Protein AF-0000000085158753 (afdb_homodimer)

Nearest PDB structures (foldseek):
  4x9n-assembly1_A  TM=9.686E-01  e=1.354E-53  Mycoplasmoides pneumoniae M129
  5hxw-assembly3_C  TM=8.483E-01  e=1.297E-22  Proteus vulgaris
  5fjn-assembly2_B  TM=8.281E-01  e=1.392E-20  Proteus myxofaciens
  5i39-assembly1_A  TM=8.041E-01  e=1.708E-21  Proteus vulgaris
  7exs-assembly1_A  TM=8.231E-01  e=2.930E-21  Thermomicrobium roseum DSM 5159

Solvent-accessible surface area (backbone atoms only — not comparable to full-atom values): 37489 Å² total; per-residue (Å²): 121,49,75,33,49,31,34,31,37,21,37,28,45,56,27,26,36,33,46,32,57,53,30,42,32,40,92,60,47,39,36,36,28,16,51,43,76,56,67,20,70,53,54,41,46,22,62,88,28,57,31,44,48,25,34,79,46,56,72,90,36,67,51,10,54,27,12,31,49,3,36,49,39,42,58,72,54,43,55,73,34,41,47,58,74,65,44,84,32,37,31,33,32,42,10,64,46,70,71,38,42,52,49,37,53,50,34,53,54,38,12,48,73,33,63,36,59,64,91,37,51,45,78,36,46,42,69,56,44,41,70,74,35,70,53,44,36,83,64,43,51,32,26,34,36,32,66,63,20,32,41,42,46,46,39,57,47,32,50,51,38,40,50,31,10,44,73,44,66,35,43,77,40,57,51,30,36,75,69,44,38,43,79,55,96,80,26,36,41,36,35,26,73,76,70,53,45,38,34,20,54,26,40,38,38,25,35,51,72,43,24,37,57,53,29,38,52,53,75,49,60,84,60,52,62,43,30,36,28,24,32,37,38,32,30,38,55,89,52,34,80,64,40,83,33,35,38,26,34,56,62,49,100,75,35,67,42,40,26,44,26,57,45,95,73,39,24,25,40,31,20,41,51,71,40,74,74,40,55,81,91,50,34,39,40,42,50,73,66,52,59,55,52,31,47,56,51,39,34,64,47,23,60,80,60,66,67,75,43,20,26,33,37,32,21,10,39,28,27,32,23,66,87,74,68,35,57,42,75,47,51,36,93,91,37,65,43,39,30,37,48,24,24,49,26,93,56,31,78,15,13,21,59,36,48,27,52,54,49,53,56,50,46,63,71,41,91,59,79,78,45,73,41,92,75,67,70,60,70,43,70,66,90,123,121,50,77,34,48,31,34,32,37,22,39,30,44,58,27,26,36,32,46,31,57,53,31,42,33,39,90,61,46,40,36,37,30,15,52,44,75,56,67,19,70,52,55,39,46,21,63,91,30,57,30,44,47,27,36,79,46,56,72,90,36,68,51,9,52,30,13,32,49,3,36,49,39,43,58,71,54,43,54,72,37,40,46,59,74,66,44,84,30,38,32,32,34,42,12,66,47,70,71,38,41,52,49,35,53,50,35,53,53,39,12,49,72,33,62,38,60,63,92,38,51,46,78,36,47,41,68,55,44,41,71,75,35,68,52,44,36,82,64,43,51,31,26,33,37,32,66,63,20,31,41,42,46,46,40,57,47,32,50,52,39,40,51,33,11,43,72,43,67,34,43,77,41,58,52,31,36,75,68,44,38,43,78,53,96,80,25,35,40,36,34,26,73,78,71,51,46,36,33,22,52,26,40,36,37,24,36,51,72,43,25,37,58,53,30,38,52,52,73,51,60,86,59,52,61,44,28,35,28,23,32,36,38,32,29,37,56,91,52,32,79,64,40,82,34,35,37,27,35,56,63,47,100,74,36,67,42,39,27,45,27,57,43,95,74,38,24,26,40,31,21,41,50,71,39,72,72,38,54,82,92,50,32,40,41,42,52,74,66,51,57,54,50,31,47,58,52,39,34,64,48,23,60,80,59,66,66,74,44,19,28,32,38,34,20,11,39,28,26,32,24,66,86,72,67,35,55,42,75,45,50,36,94,91,37,65,44,39,30,37,48,25,24,46,28,92,57,33,79,14,13,22,59,36,50,26,52,53,50,53,55,50,46,62,71,40,90,59,79,77,46,74,42,93,74,66,66,60,69,43,70,67,89,124

Sequence (768 aa):
MKKHDIIIIGGGIIGITIAYELSKYKKVDVLLLEKNPLLADETSKGNSGVIHCGFDADSNKIESKLNVLGNRLWQEKIFKDVHFPRAKVDSLVLAFNDLENEAVEKLYQRGLRNGVLKEHLKILTKEQILKKEPLVNNKVQSALLCTNSWSIDPQKASYALAKVALQNKVKIELNSEVETIEYQEDFFYLKVKNGQSYKSKIVINAAGHYGDEIAKKAGYGEFKLKARRGQYRILARSEGHVSKSILFMVPTIHGKGVIVSPMLDGRVLVGPTAEENIAKDQTRLVTSQGFDLIEKNGKKIIPSLKIQNTEMTFAGSRPIDIQTNDFVIKSAKDNPNFINVVGTKSPGLSAAPAIALEVVKLIKKTNLKITKKSYFKGRFKELIMKKHDIIIIGGGIIGITIAYELSKYKKVDVLLLEKNPLLADETSKGNSGVIHCGFDADSNKIESKLNVLGNRLWQEKIFKDVHFPRAKVDSLVLAFNDLENEAVEKLYQRGLRNGVLKEHLKILTKEQILKKEPLVNNKVQSALLCTNSWSIDPQKASYALAKVALQNKVKIELNSEVETIEYQEDFFYLKVKNGQSYKSKIVINAAGHYGDEIAKKAGYGEFKLKARRGQYRILARSEGHVSKSILFMVPTIHGKGVIVSPMLDGRVLVGPTAEENIAKDQTRLVTSQGFDLIEKNGKKIIPSLKIQNTEMTFAGSRPIDIQTNDFVIKSAKDNPNFINVVGTKSPGLSAAPAIALEVVKLIKKTNLKITKKSYFKGRFKELI

InterPro domains:
  IPR006076 FAD dependent oxidoreductase [PF01266] (5-361)
  IPR036188 FAD/NAD(P)-binding domain superfamily [G3DSA:3.50.50.60] (5-355)
  IPR036188 FAD/NAD(P)-binding domain superfamily [SSF51905] (2-279)
  IPR052745 Glycerol 3-phosphate Oxidase/Oxidoreductase [PTHR42720] (1-380)

Structure (mmCIF, N/CA/C/O backbone):
data_AF-0000000085158753-model_v1
#
loop_
_entity.id
_entity.type
_entity.pdbx_description
1 polymer 'GLYCEROL-3-PHOSPHATE DEHYDROGENASE (G-3-P DEHYDROGENASE)'
#
loop_
_atom_site.group_PDB
_atom_site.id
_atom_site.type_symbol
_atom_site.label_atom_id
_atom_site.label_alt_id
_atom_site.label_comp_id
_atom_site.label_asym_id
_atom_site.label_entity_id
_atom_site.label_seq_id
_atom_site.pdbx_PDB_ins_code
_atom_site.Cartn_x
_atom_site.Cartn_y
_atom_site.Cartn_z
_atom_site.occupancy
_atom_site.B_iso_or_equiv
_atom_site.auth_seq_id
_atom_site.auth_comp_id
_atom_site.auth_asym_id
_atom_site.auth_atom_id
_atom_site.pdbx_PDB_model_num
ATOM 1 N N . MET A 1 1 ? 21.703 2.863 28.594 1 88.81 1 MET A N 1
ATOM 2 C CA . MET A 1 1 ? 20.75 3.809 28.016 1 88.81 1 MET A CA 1
ATOM 3 C C . MET A 1 1 ? 21.375 4.57 26.844 1 88.81 1 MET A C 1
ATOM 5 O O . MET A 1 1 ? 22.516 5.035 26.953 1 88.81 1 MET A O 1
ATOM 9 N N . LYS A 1 2 ? 20.641 4.664 25.734 1 91.12 2 LYS A N 1
ATOM 10 C CA . LYS A 1 2 ? 21.172 5.324 24.547 1 91.12 2 LYS A CA 1
ATOM 11 C C . LYS A 1 2 ? 20.891 6.824 24.578 1 91.12 2 LYS A C 1
ATOM 13 O O . LYS A 1 2 ? 19.766 7.246 24.859 1 91.12 2 LYS A O 1
ATOM 18 N N . LYS A 1 3 ? 21.922 7.578 24.297 1 96.19 3 LYS A N 1
ATOM 19 C CA . LYS A 1 3 ? 21.781 9.031 24.375 1 96.19 3 LYS A CA 1
ATOM 20 C C . LYS A 1 3 ? 21.719 9.648 22.969 1 96.19 3 LYS A C 1
ATOM 22 O O . LYS A 1 3 ? 22.469 9.25 22.078 1 96.19 3 LYS A O 1
ATOM 27 N N . HIS A 1 4 ? 20.828 10.578 22.812 1 98.06 4 HIS A N 1
ATOM 28 C CA . HIS A 1 4 ? 20.672 11.352 21.594 1 98.06 4 HIS A CA 1
ATOM 29 C C . HIS A 1 4 ? 20.484 12.836 21.891 1 98.06 4 HIS A C 1
ATOM 31 O O . HIS A 1 4 ? 20.078 13.195 22.984 1 98.06 4 HIS A O 1
ATOM 37 N N . ASP A 1 5 ? 20.844 13.695 20.953 1 98.44 5 ASP A N 1
ATOM 38 C CA . ASP A 1 5 ? 20.594 15.117 21.141 1 98.44 5 ASP A CA 1
ATOM 39 C C . ASP A 1 5 ? 19.094 15.43 21.031 1 98.44 5 ASP A C 1
ATOM 41 O O . ASP A 1 5 ? 18.562 16.219 21.797 1 98.44 5 ASP A O 1
ATOM 45 N N . ILE A 1 6 ? 18.484 14.812 20.047 1 98.81 6 ILE A N 1
ATOM 46 C CA . ILE A 1 6 ? 17.062 15.047 19.766 1 98.81 6 ILE A CA 1
ATOM 47 C C . ILE A 1 6 ? 16.359 13.719 19.547 1 98.81 6 ILE A C 1
ATOM 49 O O . ILE A 1 6 ? 16.844 12.867 18.797 1 98.81 6 ILE A O 1
ATOM 53 N N . ILE A 1 7 ? 15.227 13.508 20.203 1 98.94 7 ILE A N 1
ATOM 54 C CA . ILE A 1 7 ? 14.352 12.375 19.906 1 98.94 7 ILE A CA 1
ATOM 55 C C . ILE A 1 7 ? 13.016 12.891 19.359 1 98.94 7 ILE A C 1
ATOM 57 O O . ILE A 1 7 ? 12.383 13.758 19.984 1 98.94 7 ILE A O 1
ATOM 61 N N . ILE A 1 8 ? 12.656 12.461 18.219 1 98.94 8 ILE A N 1
ATOM 62 C CA . ILE A 1 8 ? 11.352 12.719 17.625 1 98.94 8 ILE A CA 1
ATOM 63 C C . ILE A 1 8 ? 10.414 11.547 17.906 1 98.94 8 ILE A C 1
ATOM 65 O O . ILE A 1 8 ? 10.758 10.391 17.641 1 98.94 8 ILE A O 1
ATOM 69 N N . ILE A 1 9 ? 9.281 11.805 18.5 1 98.94 9 ILE A N 1
ATOM 70 C CA . ILE A 1 9 ? 8.289 10.773 18.766 1 98.94 9 ILE A CA 1
ATOM 71 C C . ILE A 1 9 ? 7.195 10.828 17.703 1 98.94 9 ILE A C 1
ATOM 73 O O . ILE A 1 9 ? 6.402 11.773 17.672 1 98.94 9 ILE A O 1
ATOM 77 N N . GLY A 1 10 ? 7.094 9.797 16.875 1 98.75 10 GLY A N 1
ATOM 78 C CA . GLY A 1 10 ? 6.117 9.727 15.797 1 98.75 10 GLY A CA 1
ATOM 79 C C . GLY A 1 10 ? 6.746 9.719 14.414 1 98.75 10 GLY A C 1
ATOM 80 O O . GLY A 1 10 ? 7.418 10.672 14.023 1 98.75 10 GLY A O 1
ATOM 81 N N . GLY A 1 11 ? 6.504 8.664 13.742 1 98.62 11 GLY A N 1
ATOM 82 C CA . GLY A 1 11 ? 7.062 8.484 12.406 1 98.62 11 GLY A CA 1
ATOM 83 C C . GLY A 1 11 ? 6.051 8.711 11.297 1 98.62 11 GLY A C 1
ATOM 84 O O . GLY A 1 11 ? 6.027 7.977 10.312 1 98.62 11 GLY A O 1
ATOM 85 N N . GLY A 1 12 ? 5.129 9.664 11.445 1 98.44 12 GLY A N 1
ATOM 86 C CA . GLY A 1 12 ? 4.305 10.18 10.359 1 98.44 12 GLY A CA 1
ATOM 87 C C . GLY A 1 12 ? 5.02 11.211 9.5 1 98.44 12 GLY A C 1
ATOM 88 O O . GLY A 1 12 ? 6.211 11.469 9.695 1 98.44 12 GLY A O 1
ATOM 89 N N . ILE A 1 13 ? 4.309 11.789 8.586 1 98.69 13 ILE A N 1
ATOM 90 C CA . ILE A 1 13 ? 4.902 12.703 7.613 1 98.69 13 ILE A CA 1
ATOM 91 C C . ILE A 1 13 ? 5.531 13.891 8.336 1 98.69 13 ILE A C 1
ATOM 93 O O . ILE A 1 13 ? 6.57 14.406 7.918 1 98.69 13 ILE A O 1
ATOM 97 N N . ILE A 1 14 ? 4.926 14.312 9.438 1 98.81 14 ILE A N 1
ATOM 98 C CA . ILE A 1 14 ? 5.438 15.461 10.18 1 98.81 14 ILE A CA 1
ATOM 99 C C . ILE A 1 14 ? 6.77 15.094 10.836 1 98.81 14 ILE A C 1
ATOM 101 O O . ILE A 1 14 ? 7.777 15.773 10.625 1 98.81 14 ILE A O 1
ATOM 105 N N . GLY A 1 15 ? 6.809 13.992 11.602 1 98.94 15 GLY A N 1
ATOM 106 C CA . GLY A 1 15 ? 8.039 13.562 12.242 1 98.94 15 GLY A CA 1
ATOM 107 C C . GLY A 1 15 ? 9.148 13.258 11.25 1 98.94 15 GLY A C 1
ATOM 108 O O . GLY A 1 15 ? 10.305 13.633 11.469 1 98.94 15 GLY A O 1
ATOM 109 N N . ILE A 1 16 ? 8.805 12.656 10.188 1 98.81 16 ILE A N 1
ATOM 110 C CA . ILE A 1 16 ? 9.773 12.258 9.172 1 98.81 16 ILE A CA 1
ATOM 111 C C . ILE A 1 16 ? 10.352 13.492 8.492 1 98.81 16 ILE A C 1
ATOM 113 O O . ILE A 1 16 ? 11.555 13.562 8.227 1 98.81 16 ILE A O 1
ATOM 117 N N . THR A 1 17 ? 9.5 14.461 8.188 1 98.88 17 THR A N 1
ATOM 118 C CA . THR A 1 17 ? 9.969 15.68 7.531 1 98.88 17 THR A CA 1
ATOM 119 C C . THR A 1 17 ? 10.883 16.469 8.461 1 98.88 17 THR A C 1
ATOM 121 O O . THR A 1 17 ? 11.859 17.078 8.008 1 98.88 17 THR A O 1
ATOM 124 N N . ILE A 1 18 ? 10.547 16.469 9.742 1 98.94 18 ILE A N 1
ATOM 125 C CA . ILE A 1 18 ? 11.414 17.109 10.719 1 98.94 18 ILE A CA 1
ATOM 126 C C . ILE A 1 18 ? 12.766 16.406 10.75 1 98.94 18 ILE A C 1
ATOM 128 O O . ILE A 1 18 ? 13.812 17.062 10.727 1 98.94 18 ILE A O 1
ATOM 132 N N . ALA A 1 19 ? 12.742 15.055 10.789 1 98.88 19 ALA A N 1
ATOM 133 C CA . ALA A 1 19 ? 13.984 14.273 10.758 1 98.88 19 ALA A CA 1
ATOM 134 C C . ALA A 1 19 ? 14.797 14.594 9.508 1 98.88 19 ALA A C 1
ATOM 136 O O . ALA A 1 19 ? 16.016 14.766 9.586 1 98.88 19 ALA A O 1
ATOM 137 N N . TYR A 1 20 ? 14.125 14.656 8.398 1 98.62 20 TYR A N 1
ATOM 138 C CA . TYR A 1 20 ? 14.742 15.008 7.129 1 98.62 20 TYR A CA 1
ATOM 139 C C . TYR A 1 20 ? 15.414 16.375 7.211 1 98.62 20 TYR A C 1
ATOM 141 O O . TYR A 1 20 ? 16.578 16.531 6.836 1 98.62 20 TYR A O 1
ATOM 149 N N . GLU A 1 21 ? 14.703 17.344 7.711 1 98.62 21 GLU A N 1
ATOM 150 C CA . GLU A 1 21 ? 15.258 18.688 7.82 1 98.62 21 GLU A CA 1
ATOM 151 C C . GLU A 1 21 ? 16.453 18.719 8.766 1 98.62 21 GLU A C 1
ATOM 153 O O . GLU A 1 21 ? 17.484 19.328 8.453 1 98.62 21 GLU A O 1
ATOM 158 N N . LEU A 1 22 ? 16.328 18.031 9.852 1 98.56 22 LEU A N 1
ATOM 159 C CA . LEU A 1 22 ? 17.391 18.031 10.852 1 98.56 22 LEU A CA 1
ATOM 160 C C . LEU A 1 22 ? 18.625 17.297 10.336 1 98.56 22 LEU A C 1
ATOM 162 O O . LEU A 1 22 ? 19.734 17.531 10.82 1 98.56 22 LEU A O 1
ATOM 166 N N . SER A 1 23 ? 18.406 16.391 9.391 1 98.19 23 SER A N 1
ATOM 167 C CA . SER A 1 23 ? 19.531 15.625 8.844 1 98.19 23 SER A CA 1
ATOM 168 C C . SER A 1 23 ? 20.484 16.516 8.078 1 98.19 23 SER A C 1
ATOM 170 O O . SER A 1 23 ? 21.609 16.125 7.773 1 98.19 23 SER A O 1
ATOM 172 N N . LYS A 1 24 ? 20.125 17.734 7.836 1 97.75 24 LYS A N 1
ATOM 173 C CA . LYS A 1 24 ? 20.953 18.703 7.129 1 97.75 24 LYS A CA 1
ATOM 174 C C . LYS A 1 24 ? 21.953 19.375 8.07 1 97.75 24 LYS A C 1
ATOM 176 O O . LYS A 1 24 ? 22.797 20.141 7.633 1 97.75 24 LYS A O 1
ATOM 181 N N . TYR A 1 25 ? 21.812 19.094 9.273 1 96.81 25 TYR A N 1
ATOM 182 C CA . TYR A 1 25 ? 22.641 19.75 10.273 1 96.81 25 TYR A CA 1
ATOM 183 C C . TYR A 1 25 ? 23.719 18.797 10.797 1 96.81 25 TYR A C 1
ATOM 185 O O . TYR A 1 25 ? 23.5 17.594 10.875 1 96.81 25 TYR A O 1
ATOM 193 N N . LYS A 1 26 ? 24.906 19.391 11.102 1 91.38 26 LYS A N 1
ATOM 194 C CA . LYS A 1 26 ? 26.016 18.578 11.586 1 91.38 26 LYS A CA 1
ATOM 195 C C . LYS A 1 26 ? 26.047 18.547 13.109 1 91.38 26 LYS A C 1
ATOM 197 O O . LYS A 1 26 ? 25.453 19.391 13.766 1 91.38 26 LYS A O 1
ATOM 202 N N . LYS A 1 27 ? 26.625 17.516 13.68 1 84.81 27 LYS A N 1
ATOM 203 C CA . LYS A 1 27 ? 26.875 17.312 15.102 1 84.81 27 LYS A CA 1
ATOM 204 C C . LYS A 1 27 ? 25.578 17.25 15.898 1 84.81 27 LYS A C 1
ATOM 206 O O . LYS A 1 27 ? 25.5 17.781 17.016 1 84.81 27 LYS A O 1
ATOM 211 N N . VAL A 1 28 ? 24.547 16.859 15.281 1 94.25 28 VAL A N 1
ATOM 212 C CA . VAL A 1 28 ? 23.281 16.641 15.992 1 94.25 28 VAL A CA 1
ATOM 213 C C . VAL A 1 28 ? 22.844 15.195 15.812 1 94.25 28 VAL A C 1
ATOM 215 O O . VAL A 1 28 ? 22.641 14.734 14.688 1 94.25 28 VAL A O 1
ATOM 218 N N . ASP A 1 29 ? 22.828 14.477 16.844 1 97.62 29 ASP A N 1
ATOM 219 C CA . ASP A 1 29 ? 22.391 13.086 16.859 1 97.62 29 ASP A CA 1
ATOM 220 C C . ASP A 1 29 ? 20.875 12.992 17.031 1 97.62 29 ASP A C 1
ATOM 222 O O . ASP A 1 29 ? 20.344 13.258 18.109 1 97.62 29 ASP A O 1
ATOM 226 N N . VAL A 1 30 ? 20.172 12.586 15.945 1 98.69 30 VAL A N 1
ATOM 227 C CA . VAL A 1 30 ? 18.719 12.578 15.914 1 98.69 30 VAL A CA 1
ATOM 228 C C . VAL A 1 30 ? 18.203 11.133 15.859 1 98.69 30 VAL A C 1
ATOM 230 O O . VAL A 1 30 ? 18.672 10.336 15.039 1 98.69 30 VAL A O 1
ATOM 233 N N . LEU A 1 31 ? 17.234 10.797 16.734 1 98.81 31 LEU A N 1
ATOM 234 C CA . LEU A 1 31 ? 16.547 9.508 16.734 1 98.81 31 LEU A CA 1
ATOM 235 C C . LEU A 1 31 ? 15.047 9.695 16.578 1 98.81 31 LEU A C 1
ATOM 237 O O . LEU A 1 31 ? 14.438 10.492 17.297 1 98.81 31 LEU A O 1
ATOM 241 N N . LEU A 1 32 ? 14.469 9.078 15.602 1 98.88 32 LEU A N 1
ATOM 242 C CA . LEU A 1 32 ? 13.016 9.039 15.445 1 98.88 32 LEU A CA 1
ATOM 243 C C . LEU A 1 32 ? 12.453 7.719 15.961 1 98.88 32 LEU A C 1
ATOM 245 O O . LEU A 1 32 ? 12.914 6.645 15.562 1 98.88 32 LEU A O 1
ATOM 249 N N . LEU A 1 33 ? 11.508 7.777 16.875 1 98.81 33 LEU A N 1
ATOM 250 C CA . LEU A 1 33 ? 10.82 6.609 17.422 1 98.81 33 LEU A CA 1
ATOM 251 C C . LEU A 1 33 ? 9.422 6.484 16.844 1 98.81 33 LEU A C 1
ATOM 253 O O . LEU A 1 33 ? 8.633 7.434 16.891 1 98.81 33 LEU A O 1
ATOM 257 N N . GLU A 1 34 ? 9.094 5.422 16.25 1 98.56 34 GLU A N 1
ATOM 258 C CA . GLU A 1 34 ? 7.77 5.105 15.742 1 98.56 34 GLU A CA 1
ATOM 259 C C . GLU A 1 34 ? 7.188 3.875 16.422 1 98.56 34 GLU A C 1
ATOM 261 O O . GLU A 1 34 ? 7.848 2.836 16.516 1 98.56 34 GLU A O 1
ATOM 266 N N . LYS A 1 35 ? 5.961 4.027 16.906 1 97.88 35 LYS A N 1
ATOM 267 C CA . LYS A 1 35 ? 5.355 2.941 17.672 1 97.88 35 LYS A CA 1
ATOM 268 C C . LYS A 1 35 ? 5.012 1.757 16.766 1 97.88 35 LYS A C 1
ATOM 270 O O . LYS A 1 35 ? 5.047 0.606 17.219 1 97.88 35 LYS A O 1
ATOM 275 N N . ASN A 1 36 ? 4.668 1.997 15.531 1 97.19 36 ASN A N 1
ATOM 276 C CA . ASN A 1 36 ? 4.219 0.964 14.602 1 97.19 36 ASN A CA 1
ATOM 277 C C . ASN A 1 36 ? 5.395 0.289 13.906 1 97.19 36 ASN A C 1
ATOM 279 O O . ASN A 1 36 ? 6.508 0.821 13.891 1 97.19 36 ASN A O 1
ATOM 283 N N . PRO A 1 37 ? 5.156 -0.888 13.305 1 95.69 37 PRO A N 1
ATOM 284 C CA . PRO A 1 37 ? 6.211 -1.553 12.539 1 95.69 37 PRO A CA 1
ATOM 285 C C . PRO A 1 37 ? 6.496 -0.857 11.203 1 95.69 37 PRO A C 1
ATOM 287 O O . PRO A 1 37 ? 7.492 -1.165 10.547 1 95.69 37 PRO A O 1
ATOM 290 N N . LEU A 1 38 ? 5.637 0.096 10.82 1 96.31 38 LEU A N 1
ATOM 291 C CA . LEU A 1 38 ? 5.793 0.825 9.562 1 96.31 38 LEU A CA 1
ATOM 292 C C . LEU A 1 38 ? 5.738 2.33 9.797 1 96.31 38 LEU A C 1
ATOM 294 O O . LEU A 1 38 ? 5.059 2.797 10.719 1 96.31 38 LEU A O 1
ATOM 298 N N . LEU A 1 39 ? 6.441 3.066 8.938 1 97.5 39 LEU A N 1
ATOM 299 C CA . LEU A 1 39 ? 6.367 4.523 8.961 1 97.5 39 LEU A CA 1
ATOM 300 C C . LEU A 1 39 ? 5.137 5.016 8.203 1 97.5 39 LEU A C 1
ATOM 302 O O . LEU A 1 39 ? 4.633 4.328 7.312 1 97.5 39 LEU A O 1
ATOM 306 N N . ALA A 1 40 ? 4.672 6.172 8.594 1 97.75 40 ALA A N 1
ATOM 307 C CA . ALA A 1 40 ? 3.615 6.883 7.879 1 97.75 40 ALA A CA 1
ATOM 308 C C . ALA A 1 40 ? 2.4 5.984 7.66 1 97.75 40 ALA A C 1
ATOM 310 O O . ALA A 1 40 ? 1.829 5.957 6.57 1 97.75 40 ALA A O 1
ATOM 311 N N . ASP A 1 41 ? 1.992 5.289 8.656 1 96.56 41 ASP A N 1
ATOM 312 C CA . ASP A 1 41 ? 1.038 4.207 8.453 1 96.56 41 ASP A CA 1
ATOM 313 C C . ASP A 1 41 ? -0.302 4.516 9.109 1 96.56 41 ASP A C 1
ATOM 315 O O . ASP A 1 41 ? -1.196 3.67 9.148 1 96.56 41 ASP A O 1
ATOM 319 N N . GLU A 1 42 ? -0.497 5.699 9.68 1 95.94 42 GLU A N 1
ATOM 320 C CA . GLU A 1 42 ? -1.765 6.105 10.273 1 95.94 42 GLU A CA 1
ATOM 321 C C . GLU A 1 42 ? -2.369 7.293 9.531 1 95.94 42 GLU A C 1
ATOM 323 O O . GLU A 1 42 ? -2.814 7.16 8.391 1 95.94 42 GLU A O 1
ATOM 328 N N . THR A 1 43 ? -2.203 8.484 10.086 1 96.5 43 THR A N 1
ATOM 329 C CA . THR A 1 43 ? -2.795 9.664 9.461 1 96.5 43 THR A CA 1
ATOM 330 C C . THR A 1 43 ? -2.119 9.969 8.133 1 96.5 43 THR A C 1
ATOM 332 O O . THR A 1 43 ? -2.775 10.391 7.18 1 96.5 43 THR A O 1
ATOM 335 N N . SER A 1 44 ? -0.868 9.734 8.062 1 97.19 44 SER A N 1
ATOM 336 C CA . SER A 1 44 ? -0.092 10.062 6.875 1 97.19 44 SER A CA 1
ATOM 337 C C . SER A 1 44 ? -0.466 9.156 5.703 1 97.19 44 SER A C 1
ATOM 339 O O . SER A 1 44 ? -0.364 9.562 4.543 1 97.19 44 SER A O 1
ATOM 341 N N . LYS A 1 45 ? -0.872 7.98 5.996 1 95.81 45 LYS A N 1
ATOM 342 C CA . LYS A 1 45 ? -1.331 7.059 4.961 1 95.81 45 LYS A CA 1
ATOM 343 C C . LYS A 1 45 ? -2.793 7.312 4.605 1 95.81 45 LYS A C 1
ATOM 345 O O . LYS A 1 45 ? -3.182 7.203 3.439 1 95.81 45 LYS A O 1
ATOM 350 N N . GLY A 1 46 ? -3.555 7.621 5.594 1 96 46 GLY A N 1
ATOM 351 C CA . GLY A 1 46 ? -4.992 7.77 5.434 1 96 46 GLY A CA 1
ATOM 352 C C . GLY A 1 46 ? -5.41 9.172 5.043 1 96 46 GLY A C 1
ATOM 353 O O . GLY A 1 46 ? -6.062 9.867 5.824 1 96 46 GLY A O 1
ATOM 354 N N . ASN A 1 47 ? -5.125 9.562 3.871 1 94.94 47 ASN A N 1
ATOM 355 C CA . ASN A 1 47 ? -5.598 10.852 3.359 1 94.94 47 ASN A CA 1
ATOM 356 C C . ASN A 1 47 ? -5.656 10.859 1.835 1 94.94 47 ASN A C 1
ATOM 358 O O . ASN A 1 47 ? -5.41 9.836 1.194 1 94.94 47 ASN A O 1
ATOM 362 N N . SER A 1 48 ? -5.973 12.031 1.24 1 95.31 48 SER A N 1
ATOM 363 C CA . SER A 1 48 ? -6.23 12.109 -0.194 1 95.31 48 SER A CA 1
ATOM 364 C C . SER A 1 48 ? -4.938 12.336 -0.976 1 95.31 48 SER A C 1
ATOM 366 O O . SER A 1 48 ? -4.93 12.242 -2.205 1 95.31 48 SER A O 1
ATOM 368 N N . GLY A 1 49 ? -3.838 12.648 -0.297 1 97.06 49 GLY A N 1
ATOM 369 C CA . GLY A 1 49 ? -2.549 12.805 -0.951 1 97.06 49 GLY A CA 1
ATOM 370 C C . GLY A 1 49 ? -2.43 14.094 -1.735 1 97.06 49 GLY A C 1
ATOM 371 O O . GLY A 1 49 ? -1.74 14.148 -2.758 1 97.06 49 GLY A O 1
ATOM 372 N N . VAL A 1 50 ? -3.055 15.195 -1.262 1 97.31 50 VAL A N 1
ATOM 373 C CA . VAL A 1 50 ? -3.029 16.453 -1.988 1 97.31 50 VAL A CA 1
ATOM 374 C C . VAL A 1 50 ? -2.131 17.453 -1.261 1 97.31 50 VAL A C 1
ATOM 376 O O . VAL A 1 50 ? -2.283 17.672 -0.056 1 97.31 50 VAL A O 1
ATOM 379 N N . ILE A 1 51 ? -1.2 17.953 -1.951 1 98.38 51 ILE A N 1
ATOM 380 C CA . ILE A 1 51 ? -0.555 19.188 -1.513 1 98.38 51 ILE A CA 1
ATOM 381 C C . ILE A 1 51 ? -1.387 20.391 -1.953 1 98.38 51 ILE A C 1
ATOM 383 O O . ILE A 1 51 ? -1.386 20.75 -3.131 1 98.38 51 ILE A O 1
ATOM 387 N N . HIS A 1 52 ? -2.039 20.953 -1.021 1 97.56 52 HIS A N 1
ATOM 388 C CA . HIS A 1 52 ? -2.986 22.031 -1.284 1 97.56 52 HIS A CA 1
ATOM 389 C C . HIS A 1 52 ? -2.266 23.344 -1.555 1 97.56 52 HIS A C 1
ATOM 391 O O . HIS A 1 52 ? -1.173 23.578 -1.033 1 97.56 52 HIS A O 1
ATOM 397 N N . CYS A 1 53 ? -2.943 24.219 -2.223 1 96.62 53 CYS A N 1
ATOM 398 C CA . CYS A 1 53 ? -2.346 25.5 -2.598 1 96.62 53 CYS A CA 1
ATOM 399 C C . CYS A 1 53 ? -2.488 26.516 -1.474 1 96.62 53 CYS A C 1
ATOM 401 O O . CYS A 1 53 ? -1.725 27.484 -1.402 1 96.62 53 CYS A O 1
ATOM 403 N N . GLY A 1 54 ? -3.547 26.328 -0.666 1 97.06 54 GLY A N 1
ATOM 404 C CA . GLY A 1 54 ? -3.592 27.172 0.521 1 97.06 54 GLY A CA 1
ATOM 405 C C . GLY A 1 54 ? -4.75 28.141 0.515 1 97.06 54 GLY A C 1
ATOM 406 O O . GLY A 1 54 ? -4.805 29.062 1.344 1 97.06 54 GLY A O 1
ATOM 407 N N . PHE A 1 55 ? -5.758 27.953 -0.366 1 96.12 55 PHE A N 1
ATOM 408 C CA . PHE A 1 55 ? -6.848 28.906 -0.456 1 96.12 55 PHE A CA 1
ATOM 409 C C . PHE A 1 55 ? -7.91 28.625 0.597 1 96.12 55 PHE A C 1
ATOM 411 O O . PHE A 1 55 ? -8.773 29.469 0.857 1 96.12 55 PHE A O 1
ATOM 418 N N . ASP A 1 56 ? -7.879 27.5 1.239 1 93.06 56 ASP A N 1
ATOM 419 C CA . ASP A 1 56 ? -9 27.062 2.064 1 93.06 56 ASP A CA 1
ATOM 420 C C . ASP A 1 56 ? -8.797 27.469 3.525 1 93.06 56 ASP A C 1
ATOM 422 O O . ASP A 1 56 ? -9.75 27.844 4.211 1 93.06 56 ASP A O 1
ATOM 426 N N . ALA A 1 57 ? -7.594 27.438 3.99 1 92.88 57 ALA A N 1
ATOM 427 C CA . ALA A 1 57 ? -7.305 27.609 5.414 1 92.88 57 ALA A CA 1
ATOM 428 C C . ALA A 1 57 ? -7.617 29.031 5.871 1 92.88 57 ALA A C 1
ATOM 430 O O . ALA A 1 57 ? -7.402 30 5.129 1 92.88 57 ALA A O 1
ATOM 431 N N . ASP A 1 58 ? -8.039 29.172 7.125 1 94.12 58 ASP A N 1
ATOM 432 C CA . ASP A 1 58 ? -8.336 30.469 7.734 1 94.12 58 ASP A CA 1
ATOM 433 C C . ASP A 1 58 ? -7.098 31.359 7.766 1 94.12 58 ASP A C 1
ATOM 435 O O . ASP A 1 58 ? -6.086 31 8.375 1 94.12 58 ASP A O 1
ATOM 439 N N . SER A 1 59 ? -7.246 32.562 7.258 1 96.69 59 SER A N 1
ATOM 440 C CA . SER A 1 59 ? -6.117 33.469 7.043 1 96.69 59 SER A CA 1
ATOM 441 C C . SER A 1 59 ? -5.516 33.906 8.367 1 96.69 59 SER A C 1
ATOM 443 O O . SER A 1 59 ? -4.391 34.406 8.406 1 96.69 59 SER A O 1
ATOM 445 N N . ASN A 1 60 ? -6.23 33.75 9.406 1 96.38 60 ASN A N 1
ATOM 446 C CA . ASN A 1 60 ? -5.777 34.25 10.711 1 96.38 60 ASN A CA 1
ATOM 447 C C . ASN A 1 60 ? -5.043 33.125 11.484 1 96.38 60 ASN A C 1
ATOM 449 O O . ASN A 1 60 ? -4.562 33.375 12.594 1 96.38 60 ASN A O 1
ATOM 453 N N . LYS A 1 61 ? -4.918 32.031 10.875 1 97 61 LYS A N 1
ATOM 454 C CA . LYS A 1 61 ? -4.316 30.875 11.547 1 97 61 LYS A CA 1
ATOM 455 C C . LYS A 1 61 ? -2.949 30.547 10.953 1 97 61 LYS A C 1
ATOM 457 O O . LYS A 1 61 ? -2.691 30.828 9.781 1 97 61 LYS A O 1
ATOM 462 N N . ILE A 1 62 ? -2.098 29.875 11.758 1 97.88 62 ILE A N 1
ATOM 463 C CA . ILE A 1 62 ? -0.743 29.562 11.312 1 97.88 62 ILE A CA 1
ATOM 464 C C . ILE A 1 62 ? -0.788 28.5 10.227 1 97.88 62 ILE A C 1
ATOM 466 O O . ILE A 1 62 ? 0.079 28.453 9.352 1 97.88 62 ILE A O 1
ATOM 470 N N . GLU A 1 63 ? -1.855 27.672 10.227 1 97.88 63 GLU A N 1
ATOM 471 C CA . GLU A 1 63 ? -1.975 26.641 9.211 1 97.88 63 GLU A CA 1
ATOM 472 C C . GLU A 1 63 ? -2.043 27.234 7.809 1 97.88 63 GLU A C 1
ATOM 474 O O . GLU A 1 63 ? -1.536 26.656 6.852 1 97.88 63 GLU A O 1
ATOM 479 N N . SER A 1 64 ? -2.652 28.422 7.664 1 97.75 64 SER A N 1
ATOM 480 C CA . SER A 1 64 ? -2.768 29.062 6.355 1 97.75 64 SER A CA 1
ATOM 481 C C . SER A 1 64 ? -1.401 29.5 5.832 1 97.75 64 SER A C 1
ATOM 483 O O . SER A 1 64 ? -1.057 29.219 4.68 1 97.75 64 SER A O 1
ATOM 485 N N . LYS A 1 65 ? -0.63 30.125 6.695 1 97.88 65 LYS A N 1
ATOM 486 C CA . LYS A 1 65 ? 0.704 30.578 6.312 1 97.88 65 LYS A CA 1
ATOM 487 C C . LYS A 1 65 ? 1.611 29.406 5.969 1 97.88 65 LYS A C 1
ATOM 489 O O . LYS A 1 65 ? 2.311 29.422 4.953 1 97.88 65 LYS A O 1
ATOM 494 N N . LEU A 1 66 ? 1.546 28.391 6.758 1 98.69 66 LEU A N 1
ATOM 495 C CA . LEU A 1 66 ? 2.447 27.266 6.574 1 98.69 66 LEU A CA 1
ATOM 496 C C . LEU A 1 66 ? 1.998 26.391 5.402 1 98.69 66 LEU A C 1
ATOM 498 O O . LEU A 1 66 ? 2.812 25.703 4.789 1 98.69 66 LEU A O 1
ATOM 502 N N . ASN A 1 67 ? 0.687 26.422 5.121 1 98.5 67 ASN A N 1
ATOM 503 C CA . ASN A 1 67 ? 0.197 25.719 3.936 1 98.5 67 ASN A CA 1
ATOM 504 C C . ASN A 1 67 ? 0.814 26.281 2.658 1 98.5 67 ASN A C 1
ATOM 506 O O . ASN A 1 67 ? 1.372 25.531 1.853 1 98.5 67 ASN A O 1
ATOM 510 N N . VAL A 1 68 ? 0.755 27.562 2.52 1 98.62 68 VAL A N 1
ATOM 511 C CA . VAL A 1 68 ? 1.26 28.219 1.32 1 98.62 68 VAL A CA 1
ATOM 512 C C . VAL A 1 68 ? 2.775 28.062 1.235 1 98.62 68 VAL A C 1
ATOM 514 O O . VAL A 1 68 ? 3.307 27.688 0.185 1 98.62 68 VAL A O 1
ATOM 517 N N . LEU A 1 69 ? 3.432 28.297 2.354 1 98.69 69 LEU A N 1
ATOM 518 C CA . LEU A 1 69 ? 4.879 28.125 2.383 1 98.69 69 LEU A CA 1
ATOM 519 C C . LEU A 1 69 ? 5.262 26.672 2.123 1 98.69 69 LEU A C 1
ATOM 521 O O . LEU A 1 69 ? 6.223 26.406 1.398 1 98.69 69 LEU A O 1
ATOM 525 N N . GLY A 1 70 ? 4.523 25.766 2.758 1 98.81 70 GLY A N 1
ATOM 526 C CA . GLY A 1 70 ? 4.797 24.344 2.564 1 98.81 70 GLY A CA 1
ATOM 527 C C . GLY A 1 70 ? 4.668 23.906 1.117 1 98.81 70 GLY A C 1
ATOM 528 O O . GLY A 1 70 ? 5.523 23.172 0.607 1 98.81 70 GLY A O 1
ATOM 529 N N . ASN A 1 71 ? 3.58 24.344 0.483 1 98.69 71 ASN A N 1
ATOM 530 C CA . ASN A 1 71 ? 3.41 24.062 -0.939 1 98.69 71 ASN A CA 1
ATOM 531 C C . ASN A 1 71 ? 4.633 24.5 -1.745 1 98.69 71 ASN A C 1
ATOM 533 O O . ASN A 1 71 ? 5.148 23.734 -2.559 1 98.69 71 ASN A O 1
ATOM 537 N N . ARG A 1 72 ? 5.125 25.641 -1.492 1 98.56 72 ARG A N 1
ATOM 538 C CA . ARG A 1 72 ? 6.293 26.188 -2.186 1 98.56 72 ARG A CA 1
ATOM 539 C C . ARG A 1 72 ? 7.535 25.359 -1.886 1 98.56 72 ARG A C 1
ATOM 541 O O . ARG A 1 72 ? 8.305 25.031 -2.793 1 98.56 72 ARG A O 1
ATOM 548 N N . LEU A 1 73 ? 7.719 25 -0.668 1 98.75 73 LEU A N 1
ATOM 549 C CA . LEU A 1 73 ? 8.922 24.281 -0.245 1 98.75 73 LEU A CA 1
ATOM 550 C C . LEU A 1 73 ? 8.945 22.875 -0.822 1 98.75 73 LEU A C 1
ATOM 552 O O . LEU A 1 73 ? 10.008 22.359 -1.168 1 98.75 73 LEU A O 1
ATOM 556 N N . TRP A 1 74 ? 7.781 22.219 -0.885 1 98.75 74 TRP A N 1
ATOM 557 C CA . TRP A 1 74 ? 7.734 20.938 -1.567 1 98.75 74 TRP A CA 1
ATOM 558 C C . TRP A 1 74 ? 8.312 21.047 -2.975 1 98.75 74 TRP A C 1
ATOM 560 O O . TRP A 1 74 ? 9.18 20.25 -3.357 1 98.75 74 TRP A O 1
ATOM 570 N N . GLN A 1 75 ? 7.898 22.047 -3.643 1 98.31 75 GLN A N 1
ATOM 571 C CA . GLN A 1 75 ? 8.219 22.203 -5.059 1 98.31 75 GLN A CA 1
ATOM 572 C C . GLN A 1 75 ? 9.672 22.641 -5.246 1 98.31 75 GLN A C 1
ATOM 574 O O . GLN A 1 75 ? 10.398 22.078 -6.062 1 98.31 75 GLN A O 1
ATOM 579 N N . GLU A 1 76 ? 10.078 23.562 -4.453 1 98.06 76 GLU A N 1
ATOM 580 C CA . GLU A 1 76 ? 11.344 24.234 -4.703 1 98.06 76 GLU A CA 1
ATOM 581 C C . GLU A 1 76 ? 12.5 23.5 -4.035 1 98.06 76 GLU A C 1
ATOM 583 O O . GLU A 1 76 ? 13.656 23.625 -4.449 1 98.06 76 GLU A O 1
ATOM 588 N N . LYS A 1 77 ? 12.156 22.75 -3.02 1 97.19 77 LYS A N 1
ATOM 589 C CA . LYS A 1 77 ? 13.242 22.156 -2.244 1 97.19 77 LYS A CA 1
ATOM 590 C C . LYS A 1 77 ? 13.188 20.641 -2.293 1 97.19 77 LYS A C 1
ATOM 592 O O . LYS A 1 77 ? 14.188 19.984 -2.619 1 97.19 77 LYS A O 1
ATOM 597 N N . ILE A 1 78 ? 12.062 20.031 -2.072 1 97.94 78 ILE A N 1
ATOM 598 C CA . ILE A 1 78 ? 11.992 18.594 -1.896 1 97.94 78 ILE A CA 1
ATOM 599 C C . ILE A 1 78 ? 11.93 17.906 -3.26 1 97.94 78 ILE A C 1
ATOM 601 O O . ILE A 1 78 ? 12.734 17.016 -3.553 1 97.94 78 ILE A O 1
ATOM 605 N N . PHE A 1 79 ? 11.078 18.375 -4.137 1 97.56 79 PHE A N 1
ATOM 606 C CA . PHE A 1 79 ? 10.852 17.719 -5.426 1 97.56 79 PHE A CA 1
ATOM 607 C C . PHE A 1 79 ? 12.117 17.766 -6.281 1 97.56 79 PHE A C 1
ATOM 609 O O . PHE A 1 79 ? 12.281 16.953 -7.188 1 97.56 79 PHE A O 1
ATOM 616 N N . LYS A 1 80 ? 12.977 18.688 -5.984 1 96.44 80 LYS A N 1
ATOM 617 C CA . LYS A 1 80 ? 14.195 18.844 -6.77 1 96.44 80 LYS A CA 1
ATOM 618 C C . LYS A 1 80 ? 15.133 17.656 -6.578 1 96.44 80 LYS A C 1
ATOM 620 O O . LYS A 1 80 ? 15.758 17.203 -7.535 1 96.44 80 LYS A O 1
ATOM 625 N N . ASP A 1 81 ? 15.133 17.188 -5.32 1 95.81 81 ASP A N 1
ATOM 626 C CA . ASP A 1 81 ? 16.188 16.234 -4.992 1 95.81 81 ASP A CA 1
ATOM 627 C C . ASP A 1 81 ? 15.609 14.875 -4.602 1 95.81 81 ASP A C 1
ATOM 629 O O . ASP A 1 81 ? 16.312 13.867 -4.59 1 95.81 81 ASP A O 1
ATOM 633 N N . VAL A 1 82 ? 14.43 14.859 -4.25 1 97.06 82 VAL A N 1
ATOM 634 C CA . VAL A 1 82 ? 13.805 13.617 -3.789 1 97.06 82 VAL A CA 1
ATOM 635 C C . VAL A 1 82 ? 12.719 13.188 -4.773 1 97.06 82 VAL A C 1
ATOM 637 O O . VAL A 1 82 ? 11.719 13.883 -4.945 1 97.06 82 VAL A O 1
ATOM 640 N N . HIS A 1 83 ? 12.922 12.039 -5.363 1 94.81 83 HIS A N 1
ATOM 641 C CA . HIS A 1 83 ? 12.023 11.602 -6.426 1 94.81 83 HIS A CA 1
ATOM 642 C C . HIS A 1 83 ? 11.102 10.492 -5.941 1 94.81 83 HIS A C 1
ATOM 644 O O . HIS A 1 83 ? 11.562 9.414 -5.543 1 94.81 83 HIS A O 1
ATOM 650 N N . PHE A 1 84 ? 9.883 10.688 -5.961 1 93.94 84 PHE A N 1
ATOM 651 C CA . PHE A 1 84 ? 8.781 9.781 -5.699 1 93.94 84 PHE A CA 1
ATOM 652 C C . PHE A 1 84 ? 7.566 10.133 -6.555 1 93.94 84 PHE A C 1
ATOM 654 O O . PHE A 1 84 ? 7.539 11.195 -7.188 1 93.94 84 PHE A O 1
ATOM 661 N N . PRO A 1 85 ? 6.602 9.281 -6.676 1 92.88 85 PRO A N 1
ATOM 662 C CA . PRO A 1 85 ? 5.457 9.57 -7.543 1 92.88 85 PRO A CA 1
ATOM 663 C C . PRO A 1 85 ? 4.727 10.852 -7.145 1 92.88 85 PRO A C 1
ATOM 665 O O . PRO A 1 85 ? 4.34 11.008 -5.984 1 92.88 85 PRO A O 1
ATOM 668 N N . ARG A 1 86 ? 4.574 11.742 -8.07 1 96.44 86 ARG A N 1
ATOM 669 C CA . ARG A 1 86 ? 3.904 13.031 -7.895 1 96.44 86 ARG A CA 1
ATOM 670 C C . ARG A 1 86 ? 3.414 13.586 -9.227 1 96.44 86 ARG A C 1
ATOM 672 O O . ARG A 1 86 ? 3.926 13.211 -10.289 1 96.44 86 ARG A O 1
ATOM 679 N N . ALA A 1 87 ? 2.428 14.398 -9.195 1 97.62 87 ALA A N 1
ATOM 680 C CA . ALA A 1 87 ? 1.948 15.102 -10.383 1 97.62 87 ALA A CA 1
ATOM 681 C C . ALA A 1 87 ? 1.263 16.406 -10 1 97.62 87 ALA A C 1
ATOM 683 O O . ALA A 1 87 ? 0.518 16.469 -9.023 1 97.62 87 ALA A O 1
ATOM 684 N N . LYS A 1 88 ? 1.629 17.516 -10.789 1 98.06 88 LYS A N 1
ATOM 685 C CA . LYS A 1 88 ? 0.814 18.719 -10.656 1 98.06 88 LYS A CA 1
ATOM 686 C C . LYS A 1 88 ? -0.59 18.5 -11.211 1 98.06 88 LYS A C 1
ATOM 688 O O . LYS A 1 88 ? -0.75 18 -12.328 1 98.06 88 LYS A O 1
ATOM 693 N N . VAL A 1 89 ? -1.634 18.75 -10.367 1 98.31 89 VAL A N 1
ATOM 694 C CA . VAL A 1 89 ? -3.02 18.516 -10.75 1 98.31 89 VAL A CA 1
ATOM 695 C C . VAL A 1 89 ? -3.881 19.719 -10.375 1 98.31 89 VAL A C 1
ATOM 697 O O . VAL A 1 89 ? -3.768 20.25 -9.273 1 98.31 89 VAL A O 1
ATOM 700 N N . ASP A 1 90 ? -4.699 20.109 -11.297 1 98.56 90 ASP A N 1
ATOM 701 C CA . ASP A 1 90 ? -5.625 21.203 -10.977 1 98.56 90 ASP A CA 1
ATOM 702 C C . ASP A 1 90 ? -6.656 20.75 -9.945 1 98.56 90 ASP A C 1
ATOM 704 O O . ASP A 1 90 ? -7.023 19.562 -9.898 1 98.56 90 ASP A O 1
ATOM 708 N N . SER A 1 91 ? -7.031 21.641 -9.141 1 98.12 91 SER A N 1
ATOM 709 C CA . SER A 1 91 ? -8.156 21.391 -8.25 1 98.12 91 SER A CA 1
ATOM 710 C C . SER A 1 91 ? -9.312 22.344 -8.523 1 98.12 91 SER A C 1
ATOM 712 O O . SER A 1 91 ? -9.094 23.5 -8.914 1 98.12 91 SER A O 1
ATOM 714 N N . LEU A 1 92 ? -10.523 21.875 -8.414 1 98.38 92 LEU A N 1
ATOM 715 C CA . LEU A 1 92 ? -11.742 22.656 -8.547 1 98.38 92 LEU A CA 1
ATOM 716 C C . LEU A 1 92 ? -12.609 22.516 -7.301 1 98.38 92 LEU A C 1
ATOM 718 O O . LEU A 1 92 ? -12.914 21.406 -6.867 1 98.38 92 LEU A O 1
ATOM 722 N N . VAL A 1 93 ? -12.984 23.609 -6.715 1 97.81 93 VAL A N 1
ATOM 723 C CA . VAL A 1 93 ? -14.047 23.609 -5.715 1 97.81 93 VAL A CA 1
ATOM 724 C C . VAL A 1 93 ? -15.367 24 -6.371 1 97.81 93 VAL A C 1
ATOM 726 O O . VAL A 1 93 ? -15.578 25.156 -6.738 1 97.81 93 VAL A O 1
ATOM 729 N N . LEU A 1 94 ? -16.266 23.078 -6.414 1 98.06 94 LEU A N 1
ATOM 730 C CA . LEU A 1 94 ? -17.484 23.203 -7.215 1 98.06 94 LEU A CA 1
ATOM 731 C C . LEU A 1 94 ? -18.625 23.797 -6.387 1 98.06 94 LEU A C 1
ATOM 733 O O . LEU A 1 94 ? -18.844 23.406 -5.242 1 98.06 94 LEU A O 1
ATOM 737 N N . ALA A 1 95 ? -19.328 24.734 -6.973 1 97.44 95 ALA A N 1
ATOM 738 C CA . ALA A 1 95 ? -20.531 25.312 -6.383 1 97.44 95 ALA A CA 1
ATOM 739 C C . ALA A 1 95 ? -21.766 24.922 -7.188 1 97.44 95 ALA A C 1
ATOM 741 O O . ALA A 1 95 ? -21.766 25.016 -8.414 1 97.44 95 ALA A O 1
ATOM 742 N N . PHE A 1 96 ? -22.844 24.516 -6.488 1 96.06 96 PHE A N 1
ATOM 743 C CA . PHE A 1 96 ? -24.016 24.016 -7.18 1 96.06 96 PHE A CA 1
ATOM 744 C C . PHE A 1 96 ? -25.234 24.891 -6.875 1 96.06 96 PHE A C 1
ATOM 746 O O . PHE A 1 96 ? -26.328 24.656 -7.41 1 96.06 96 PHE A O 1
ATOM 753 N N . ASN A 1 97 ? -25.109 25.828 -6.035 1 95.88 97 ASN A N 1
ATOM 754 C CA . ASN A 1 97 ? -26.172 26.766 -5.699 1 95.88 97 ASN A CA 1
ATOM 755 C C . ASN A 1 97 ? -25.609 28.141 -5.332 1 95.88 97 ASN A C 1
ATOM 757 O O . ASN A 1 97 ? -24.391 28.328 -5.293 1 95.88 97 ASN A O 1
ATOM 761 N N . ASP A 1 98 ? -26.5 29.047 -4.992 1 97 98 ASP A N 1
ATOM 762 C CA . ASP A 1 98 ? -26.094 30.438 -4.785 1 97 98 ASP A CA 1
ATOM 763 C C . ASP A 1 98 ? -25.234 30.578 -3.533 1 97 98 ASP A C 1
ATOM 765 O O . ASP A 1 98 ? -24.266 31.344 -3.525 1 97 98 ASP A O 1
ATOM 769 N N . LEU A 1 99 ? -25.641 29.906 -2.578 1 95.69 99 LEU A N 1
ATOM 770 C CA . LEU A 1 99 ? -24.859 29.969 -1.344 1 95.69 99 LEU A CA 1
ATOM 771 C C . LEU A 1 99 ? -23.438 29.453 -1.572 1 95.69 99 LEU A C 1
ATOM 773 O O . LEU A 1 99 ? -22.484 30.031 -1.058 1 95.69 99 LEU A O 1
ATOM 777 N N . GLU A 1 100 ? -23.328 28.422 -2.307 1 95.81 100 GLU A N 1
ATOM 778 C CA . GLU A 1 100 ? -22.016 27.844 -2.615 1 95.81 100 GLU A CA 1
ATOM 779 C C . GLU A 1 100 ? -21.234 28.75 -3.557 1 95.81 100 GLU A C 1
ATOM 781 O O . GLU A 1 100 ? -20 28.812 -3.479 1 95.81 100 GLU A O 1
ATOM 786 N N . ASN A 1 101 ? -21.906 29.469 -4.383 1 97.38 101 ASN A N 1
ATOM 787 C CA . ASN A 1 101 ? -21.234 30.453 -5.215 1 97.38 101 ASN A CA 1
ATOM 788 C C . ASN A 1 101 ? -20.562 31.531 -4.371 1 97.38 101 ASN A C 1
ATOM 790 O O . ASN A 1 101 ? -19.438 31.953 -4.672 1 97.38 101 ASN A O 1
ATOM 794 N N . GLU A 1 102 ? -21.281 31.938 -3.43 1 97.12 102 GLU A N 1
ATOM 795 C CA . GLU A 1 102 ? -20.703 32.938 -2.516 1 97.12 102 GLU A CA 1
ATOM 796 C C . GLU A 1 102 ? -19.469 32.375 -1.8 1 97.12 102 GLU A C 1
ATOM 798 O O . GLU A 1 102 ? -18.484 33.062 -1.601 1 97.12 102 GLU A O 1
ATOM 803 N N . ALA A 1 103 ? -19.609 31.125 -1.445 1 95.81 103 ALA A N 1
ATOM 804 C CA . ALA A 1 103 ? -18.484 30.469 -0.782 1 95.81 103 ALA A CA 1
ATOM 805 C C . ALA A 1 103 ? -17.266 30.391 -1.698 1 95.81 103 ALA A C 1
ATOM 807 O O . ALA A 1 103 ? -16.125 30.562 -1.246 1 95.81 103 ALA A O 1
ATOM 808 N N . VAL A 1 104 ? -17.453 30.141 -2.939 1 97.56 104 VAL A N 1
ATOM 809 C CA . VAL A 1 104 ? -16.375 30.094 -3.922 1 97.56 104 VAL A CA 1
ATOM 810 C C . VAL A 1 104 ? -15.68 31.453 -4.004 1 97.56 104 VAL A C 1
ATOM 812 O O . VAL A 1 104 ? -14.453 31.516 -4.027 1 97.56 104 VAL A O 1
ATOM 815 N N . GLU A 1 105 ? -16.469 32.469 -4.023 1 97.88 105 GLU A N 1
ATOM 816 C CA . GLU A 1 105 ? -15.906 33.812 -4.047 1 97.88 105 GLU A CA 1
ATOM 817 C C . GLU A 1 105 ? -15.078 34.094 -2.795 1 97.88 105 GLU A C 1
ATOM 819 O O . GLU A 1 105 ? -13.992 34.656 -2.881 1 97.88 105 GLU A O 1
ATOM 824 N N . LYS A 1 106 ? -15.609 33.719 -1.721 1 96.81 106 LYS A N 1
ATOM 825 C CA . LYS A 1 106 ? -14.891 33.875 -0.46 1 96.81 106 LYS A CA 1
ATOM 826 C C . LYS A 1 106 ? -13.586 33.094 -0.457 1 96.81 106 LYS A C 1
ATOM 828 O O . LYS A 1 106 ? -12.57 33.594 0.043 1 96.81 106 LYS A O 1
ATOM 833 N N . LEU A 1 107 ? -13.609 31.953 -0.98 1 97.31 107 LEU A N 1
ATOM 834 C CA . LEU A 1 107 ? -12.406 31.141 -1.067 1 97.31 107 LEU A CA 1
ATOM 835 C C . LEU A 1 107 ? -11.359 31.812 -1.957 1 97.31 107 LEU A C 1
ATOM 837 O O . LEU A 1 107 ? -10.164 31.766 -1.659 1 97.31 107 LEU A O 1
ATOM 841 N N . TYR A 1 108 ? -11.836 32.344 -3.055 1 98.25 108 TYR A N 1
ATOM 842 C CA . TYR A 1 108 ? -10.938 33.062 -3.955 1 98.25 108 TYR A CA 1
ATOM 843 C C . TYR A 1 108 ? -10.219 34.188 -3.227 1 98.25 108 TYR A C 1
ATOM 845 O O . TYR A 1 108 ? -8.992 34.281 -3.264 1 98.25 108 TYR A O 1
ATOM 853 N N . GLN A 1 109 ? -10.938 35 -2.539 1 98.31 109 GLN A N 1
ATOM 854 C CA . GLN A 1 109 ? -10.375 36.125 -1.816 1 98.31 109 GLN A CA 1
ATOM 855 C C . GLN A 1 109 ? -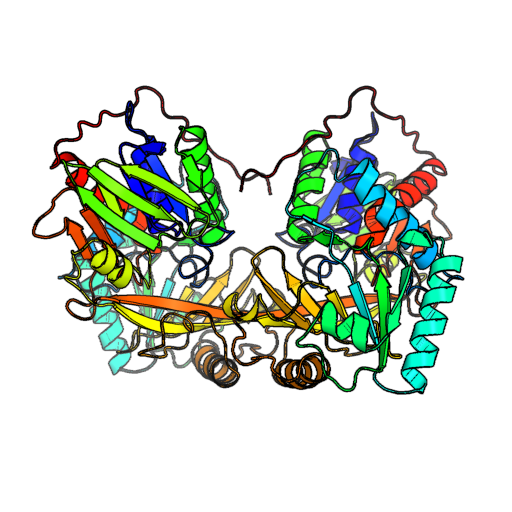9.453 35.656 -0.692 1 98.31 109 GLN A C 1
ATOM 857 O O . GLN A 1 109 ? -8.391 36.25 -0.463 1 98.31 109 GLN A O 1
ATOM 862 N N . ARG A 1 110 ? -9.875 34.719 -0.038 1 97.62 110 ARG A N 1
ATOM 863 C CA . ARG A 1 110 ? -9.062 34.125 1.037 1 97.62 110 ARG A CA 1
ATOM 864 C C . ARG A 1 110 ? -7.734 33.625 0.505 1 97.62 110 ARG A C 1
ATOM 866 O O . ARG A 1 110 ? -6.695 33.781 1.145 1 97.62 110 ARG A O 1
ATOM 873 N N . GLY A 1 111 ? -7.816 32.906 -0.644 1 98.19 111 GLY A N 1
ATOM 874 C CA . GLY A 1 111 ? -6.59 32.438 -1.268 1 98.19 111 GLY A CA 1
ATOM 875 C C . GLY A 1 111 ? -5.586 33.562 -1.523 1 98.19 111 GLY A C 1
ATOM 876 O O . GLY A 1 111 ? -4.398 33.406 -1.217 1 98.19 111 GLY A O 1
ATOM 877 N N . LEU A 1 112 ? -6.102 34.625 -2.002 1 98.19 112 LEU A N 1
ATOM 878 C CA . LEU A 1 112 ? -5.242 35.781 -2.254 1 98.19 112 LEU A CA 1
ATOM 879 C C . LEU A 1 112 ? -4.672 36.344 -0.95 1 98.19 112 LEU A C 1
ATOM 881 O O . LEU A 1 112 ? -3.479 36.625 -0.869 1 98.19 112 LEU A O 1
ATOM 885 N N . ARG A 1 113 ? -5.492 36.406 0.028 1 98 113 ARG A N 1
ATOM 886 C CA . ARG A 1 113 ? -5.066 36.875 1.334 1 98 113 ARG A CA 1
ATOM 887 C C . ARG A 1 113 ? -3.998 35.969 1.937 1 98 113 ARG A C 1
ATOM 889 O O . ARG A 1 113 ? -3.074 36.438 2.6 1 98 113 ARG A O 1
ATOM 896 N N . ASN A 1 114 ? -4.16 34.688 1.707 1 98.25 114 ASN A N 1
ATOM 897 C CA . ASN A 1 114 ? -3.234 33.688 2.252 1 98.25 114 ASN A CA 1
ATOM 898 C C . ASN A 1 114 ? -1.898 33.719 1.515 1 98.25 114 ASN A C 1
ATOM 900 O O . ASN A 1 114 ? -0.918 33.125 1.982 1 98.25 114 ASN A O 1
ATOM 904 N N . GLY A 1 115 ? -1.862 34.375 0.394 1 97.94 115 GLY A N 1
ATOM 905 C CA . GLY A 1 115 ? -0.604 34.5 -0.326 1 97.94 115 GLY A CA 1
ATOM 906 C C . GLY A 1 115 ? -0.512 33.562 -1.523 1 97.94 115 GLY A C 1
ATOM 907 O O . GLY A 1 115 ? 0.558 33.406 -2.117 1 97.94 115 GLY A O 1
ATOM 908 N N . VAL A 1 116 ? -1.627 32.938 -1.911 1 98.38 116 VAL A N 1
ATOM 909 C CA . VAL A 1 116 ? -1.628 32.188 -3.164 1 98.38 116 VAL A CA 1
ATOM 910 C C . VAL A 1 116 ? -1.52 33.156 -4.344 1 98.38 116 VAL A C 1
ATOM 912 O O . VAL A 1 116 ? -2.199 34.156 -4.375 1 98.38 116 VAL A O 1
ATOM 915 N N . LEU A 1 117 ? -0.657 32.812 -5.246 1 97.94 117 LEU A N 1
ATOM 916 C CA . LEU A 1 117 ? -0.472 33.688 -6.391 1 97.94 117 LEU A CA 1
ATOM 917 C C . LEU A 1 117 ? -1.742 33.781 -7.227 1 97.94 117 LEU A C 1
ATOM 919 O O . LEU A 1 117 ? -2.367 32.75 -7.516 1 97.94 117 LEU A O 1
ATOM 923 N N . LYS A 1 118 ? -2.055 34.906 -7.602 1 98.12 118 LYS A N 1
ATOM 924 C CA . LYS A 1 118 ? -3.289 35.188 -8.336 1 98.12 118 LYS A CA 1
ATOM 925 C C . LYS A 1 118 ? -3.342 34.375 -9.625 1 98.12 118 LYS A C 1
ATOM 927 O O . LYS A 1 118 ? -4.418 33.938 -10.047 1 98.12 118 LYS A O 1
ATOM 932 N N . GLU A 1 119 ? -2.227 34.125 -10.25 1 98.25 119 GLU A N 1
ATOM 933 C CA . GLU A 1 119 ? -2.176 33.438 -11.523 1 98.25 119 GLU A CA 1
ATOM 934 C C . GLU A 1 119 ? -2.639 31.984 -11.375 1 98.25 119 GLU A C 1
ATOM 936 O O . GLU A 1 119 ? -2.99 31.328 -12.359 1 98.25 119 GLU A O 1
ATOM 941 N N . HIS A 1 120 ? -2.613 31.516 -10.133 1 98.5 120 HIS A N 1
ATOM 942 C CA . HIS A 1 120 ? -2.996 30.125 -9.906 1 98.5 120 HIS A CA 1
ATOM 943 C C . HIS A 1 120 ? -4.469 30.016 -9.523 1 98.5 120 HIS A C 1
ATOM 945 O O . HIS A 1 120 ? -4.98 28.906 -9.32 1 98.5 120 HIS A O 1
ATOM 951 N N . LEU A 1 121 ? -5.199 31.125 -9.406 1 98.69 121 LEU A N 1
ATOM 952 C CA . LEU A 1 121 ? -6.594 31.094 -8.977 1 98.69 121 LEU A CA 1
ATOM 953 C C . LEU A 1 121 ? -7.496 31.734 -10.031 1 98.69 121 LEU A C 1
ATOM 955 O O . LEU A 1 121 ? -7.164 32.781 -10.586 1 98.69 121 LEU A O 1
ATOM 959 N N . LYS A 1 122 ? -8.531 31.062 -10.281 1 98.69 122 LYS A N 1
ATOM 960 C CA . LYS A 1 122 ? -9.531 31.594 -11.203 1 98.69 122 LYS A CA 1
ATOM 961 C C . LYS A 1 122 ? -10.922 31.031 -10.891 1 98.69 122 LYS A C 1
ATOM 963 O O . LYS A 1 122 ? -11.062 29.859 -10.562 1 98.69 122 LYS A O 1
ATOM 968 N N . ILE A 1 123 ? -11.898 31.906 -10.938 1 98.81 123 ILE A N 1
ATOM 969 C CA . ILE A 1 123 ? -13.273 31.422 -10.828 1 98.81 123 ILE A CA 1
ATOM 970 C C . ILE A 1 123 ? -13.805 31.078 -12.211 1 98.81 123 ILE A C 1
ATOM 972 O O . ILE A 1 123 ? -13.773 31.906 -13.125 1 98.81 123 ILE A O 1
ATOM 976 N N . LEU A 1 124 ? -14.258 29.859 -12.352 1 98.88 124 LEU A N 1
ATOM 977 C CA . LEU A 1 124 ? -14.734 29.375 -13.641 1 98.88 124 LEU A CA 1
ATOM 978 C C . LEU A 1 124 ? -16.25 29.438 -13.719 1 98.88 124 LEU A C 1
ATOM 980 O O . LEU A 1 124 ? -16.938 29.25 -12.711 1 98.88 124 LEU A O 1
ATOM 984 N N . THR A 1 125 ? -16.703 29.688 -14.938 1 98.69 125 THR A N 1
ATOM 985 C CA . THR A 1 125 ? -18.125 29.562 -15.234 1 98.69 125 THR A CA 1
ATOM 986 C C . THR A 1 125 ? -18.516 28.109 -15.469 1 98.69 125 THR A C 1
ATOM 988 O O . THR A 1 125 ? -17.641 27.25 -15.617 1 98.69 125 THR A O 1
ATOM 991 N N . LYS A 1 126 ? -19.844 27.906 -15.469 1 98.5 126 LYS A N 1
ATOM 992 C CA . LYS A 1 126 ? -20.344 26.562 -15.766 1 98.5 126 LYS A CA 1
ATOM 993 C C . LYS A 1 126 ? -19.766 26.047 -17.062 1 98.5 126 LYS A C 1
ATOM 995 O O . LYS A 1 126 ? -19.297 24.906 -17.125 1 98.5 126 LYS A O 1
ATOM 1000 N N . GLU A 1 127 ? -19.734 26.859 -18.125 1 98.62 127 GLU A N 1
ATOM 1001 C CA . GLU A 1 127 ? -19.25 26.438 -19.438 1 98.62 127 GLU A CA 1
ATOM 1002 C C . GLU A 1 127 ? -17.766 26.047 -19.375 1 98.62 127 GLU A C 1
ATOM 1004 O O . GLU A 1 127 ? -17.375 25.031 -19.969 1 98.62 127 GLU A O 1
ATOM 1009 N N . GLN A 1 128 ? -17.031 26.828 -18.688 1 98.81 128 GLN A N 1
ATOM 1010 C CA . GLN A 1 128 ? -15.602 26.562 -18.562 1 98.81 128 GLN A CA 1
ATOM 1011 C C . GLN A 1 128 ? -15.352 25.266 -17.781 1 98.81 128 GLN A C 1
ATOM 1013 O O . GLN A 1 128 ? -14.453 24.5 -18.109 1 98.81 128 GLN A O 1
ATOM 1018 N N . ILE A 1 129 ? -16.125 25.094 -16.719 1 98.75 129 ILE A N 1
ATOM 1019 C CA . ILE A 1 129 ? -16 23.891 -15.906 1 98.75 129 ILE A CA 1
ATOM 1020 C C . ILE A 1 129 ? -16.266 22.656 -16.766 1 98.75 129 ILE A C 1
ATOM 1022 O O . ILE A 1 129 ? -15.469 21.703 -16.75 1 98.75 129 ILE A O 1
ATOM 1026 N N . LEU A 1 130 ? -17.359 22.656 -17.484 1 98.5 130 LEU A N 1
ATOM 1027 C CA . LEU A 1 130 ? -17.797 21.484 -18.234 1 98.5 130 LEU A CA 1
ATOM 1028 C C . LEU A 1 130 ? -16.875 21.234 -19.422 1 98.5 130 LEU A C 1
ATOM 1030 O O . LEU A 1 130 ? -16.75 20.094 -19.875 1 98.5 130 LEU A O 1
ATOM 1034 N N . LYS A 1 131 ? -16.234 22.297 -19.938 1 98.38 131 LYS A N 1
ATOM 1035 C CA . LYS A 1 131 ? -15.211 22.109 -20.953 1 98.38 131 LYS A CA 1
ATOM 1036 C C . LYS A 1 131 ? -14 21.375 -20.375 1 98.38 131 LYS A C 1
ATOM 1038 O O . LYS A 1 131 ? -13.422 20.5 -21.031 1 98.38 131 LYS A O 1
ATOM 1043 N N . LYS A 1 132 ? -13.664 21.719 -19.219 1 98.25 132 LYS A N 1
ATOM 1044 C CA . LYS A 1 132 ? -12.508 21.125 -18.547 1 98.25 132 LYS A CA 1
ATOM 1045 C C . LYS A 1 132 ? -12.836 19.734 -18 1 98.25 132 LYS A C 1
ATOM 1047 O O . LYS A 1 132 ? -12.008 18.828 -18.078 1 98.25 132 LYS A O 1
ATOM 1052 N N . GLU A 1 133 ? -14 19.625 -17.375 1 98.69 133 GLU A N 1
ATOM 1053 C CA . GLU A 1 133 ? -14.484 18.391 -16.734 1 98.69 133 GLU A CA 1
ATOM 1054 C C . GLU A 1 133 ? -15.898 18.062 -17.188 1 98.69 133 GLU A C 1
ATOM 1056 O O . GLU A 1 133 ? -16.875 18.328 -16.469 1 98.69 133 GLU A O 1
ATOM 1061 N N . PRO A 1 134 ? -16.016 17.344 -18.25 1 98.31 134 PRO A N 1
ATOM 1062 C CA . PRO A 1 134 ? -17.312 17.172 -18.906 1 98.31 134 PRO A CA 1
ATOM 1063 C C . PRO A 1 134 ? -18.266 16.312 -18.094 1 98.31 134 PRO A C 1
ATOM 1065 O O . PRO A 1 134 ? -19.484 16.375 -18.297 1 98.31 134 PRO A O 1
ATOM 1068 N N . LEU A 1 135 ? -17.75 15.523 -17.172 1 98.44 135 LEU A N 1
ATOM 1069 C CA . LEU A 1 135 ? -18.625 14.57 -16.484 1 98.44 135 LEU A CA 1
ATOM 1070 C C . LEU A 1 135 ? -19.094 15.141 -15.148 1 98.44 135 LEU A C 1
ATOM 1072 O O . LEU A 1 135 ? -19.891 14.508 -14.453 1 98.44 135 LEU A O 1
ATOM 1076 N N . VAL A 1 136 ? -18.656 16.328 -14.812 1 98.38 136 VAL A N 1
ATOM 1077 C CA . VAL A 1 136 ? -19.141 16.984 -13.602 1 98.38 136 VAL A CA 1
ATOM 1078 C C . VAL A 1 136 ? -20.641 17.219 -13.703 1 98.38 136 VAL A C 1
ATOM 1080 O O . VAL A 1 136 ? -21.172 17.484 -14.789 1 98.38 136 VAL A O 1
ATOM 1083 N N . ASN A 1 137 ? -21.328 17.109 -12.586 1 98.19 137 ASN A N 1
ATOM 1084 C CA . ASN A 1 137 ? -22.75 17.391 -12.508 1 98.19 137 ASN A CA 1
ATOM 1085 C C . ASN A 1 137 ? -23.109 18.703 -13.203 1 98.19 137 ASN A C 1
ATOM 1087 O O . ASN A 1 137 ? -22.594 19.75 -12.852 1 98.19 137 ASN A O 1
ATOM 1091 N N . ASN A 1 138 ? -24.031 18.625 -14.102 1 98 138 ASN A N 1
ATOM 1092 C CA . ASN A 1 138 ? -24.391 19.75 -14.961 1 98 138 ASN A CA 1
ATOM 1093 C C . ASN A 1 138 ? -25.094 20.844 -14.172 1 98 138 ASN A C 1
ATOM 1095 O O . ASN A 1 138 ? -25.25 21.969 -14.664 1 98 138 ASN A O 1
ATOM 1099 N N . LYS A 1 139 ? -25.422 20.641 -12.961 1 97.94 139 LYS A N 1
ATOM 1100 C CA . LYS A 1 139 ? -26.047 21.641 -12.109 1 97.94 139 LYS A CA 1
ATOM 1101 C C . LYS A 1 139 ? -25 22.594 -11.531 1 97.94 139 LYS A C 1
ATOM 1103 O O . LYS A 1 139 ? -25.328 23.547 -10.836 1 97.94 139 LYS A O 1
ATOM 1108 N N . VAL A 1 140 ? -23.766 22.297 -11.844 1 98.38 140 VAL A N 1
ATOM 1109 C CA . VAL A 1 140 ? -22.703 23.141 -11.32 1 98.38 140 VAL A CA 1
ATOM 1110 C C . VAL A 1 140 ? -22.891 24.578 -11.805 1 98.38 140 VAL A C 1
ATOM 1112 O O . VAL A 1 140 ? -23.312 24.812 -12.938 1 98.38 140 VAL A O 1
ATOM 1115 N N . GLN A 1 141 ? -22.578 25.531 -10.945 1 98.56 141 GLN A N 1
ATOM 1116 C CA . GLN A 1 141 ? -22.75 26.938 -11.297 1 98.56 141 GLN A CA 1
ATOM 1117 C C . GLN A 1 141 ? -21.406 27.641 -11.477 1 98.56 141 GLN A C 1
ATOM 1119 O O . GLN A 1 141 ? -21.219 28.391 -12.43 1 98.56 141 GLN A O 1
ATOM 1124 N N . SER A 1 142 ? -20.531 27.438 -10.617 1 98.56 142 SER A N 1
ATOM 1125 C CA . SER A 1 142 ? -19.188 28 -10.648 1 98.56 142 SER A CA 1
ATOM 1126 C C . SER A 1 142 ? -18.188 27.109 -9.914 1 98.56 142 SER A C 1
ATOM 1128 O O . SER A 1 142 ? -18.578 26.125 -9.281 1 98.56 142 SER A O 1
ATOM 1130 N N . ALA A 1 143 ? -16.922 27.391 -10.086 1 98.75 143 ALA A N 1
ATOM 1131 C CA . ALA A 1 143 ? -15.875 26.672 -9.359 1 98.75 143 ALA A CA 1
ATOM 1132 C C . ALA A 1 143 ? -14.641 27.531 -9.156 1 98.75 143 ALA A C 1
ATOM 1134 O O . ALA A 1 143 ? -14.32 28.375 -10 1 98.75 143 ALA A O 1
ATOM 1135 N N . LEU A 1 144 ? -14.016 27.406 -8.062 1 98.75 144 LEU A N 1
ATOM 1136 C CA . LEU A 1 144 ? -12.672 27.953 -7.887 1 98.75 144 LEU A CA 1
ATOM 1137 C C . LEU A 1 144 ? -11.617 27 -8.438 1 98.75 144 LEU A C 1
ATOM 1139 O O . LEU A 1 144 ? -11.469 25.875 -7.949 1 98.75 144 LEU A O 1
ATOM 1143 N N . LEU A 1 145 ? -10.93 27.406 -9.461 1 98.75 145 LEU A N 1
ATOM 1144 C CA . LEU A 1 145 ? -9.805 26.672 -10.023 1 98.75 145 LEU A CA 1
ATOM 1145 C C . LEU A 1 145 ? -8.5 27.047 -9.32 1 98.75 145 LEU A C 1
ATOM 1147 O O . LEU A 1 145 ? -8.234 28.234 -9.117 1 98.75 145 LEU A O 1
ATOM 1151 N N . CYS A 1 146 ? -7.762 26.094 -8.875 1 98.62 146 CYS A N 1
ATOM 1152 C CA . CYS A 1 146 ? -6.379 26.281 -8.461 1 98.62 146 CYS A CA 1
ATOM 1153 C C . CYS A 1 146 ? -5.434 25.422 -9.289 1 98.62 146 CYS A C 1
ATOM 1155 O O . CYS A 1 146 ? -5.609 24.203 -9.375 1 98.62 146 CYS A O 1
ATOM 1157 N N . THR A 1 147 ? -4.352 26.016 -9.875 1 98.69 147 THR A N 1
ATOM 1158 C CA . THR A 1 147 ? -3.494 25.297 -10.805 1 98.69 147 THR A CA 1
ATOM 1159 C C . THR A 1 147 ? -2.166 24.922 -10.148 1 98.69 147 THR A C 1
ATOM 1161 O O . THR A 1 147 ? -1.236 24.484 -10.828 1 98.69 147 THR A O 1
ATOM 1164 N N . ASN A 1 148 ? -2.07 25.141 -8.805 1 98.31 148 ASN A N 1
ATOM 1165 C CA . ASN A 1 148 ? -0.817 24.859 -8.117 1 98.31 148 ASN A CA 1
ATOM 1166 C C . ASN A 1 148 ? -0.998 23.781 -7.051 1 98.31 148 ASN A C 1
ATOM 1168 O O . ASN A 1 148 ? -0.315 23.797 -6.023 1 98.31 148 ASN A O 1
ATOM 1172 N N . SER A 1 149 ? -1.898 22.875 -7.219 1 98.12 149 SER A N 1
ATOM 1173 C CA . SER A 1 149 ? -2.053 21.688 -6.383 1 98.12 149 SER A CA 1
ATOM 1174 C C . SER A 1 149 ? -1.237 20.531 -6.926 1 98.12 149 SER A C 1
ATOM 1176 O O . SER A 1 149 ? -0.952 20.469 -8.125 1 98.12 149 SER A O 1
ATOM 1178 N N . TRP A 1 150 ? -0.821 19.703 -6.027 1 98.38 150 TRP A N 1
ATOM 1179 C CA . TRP A 1 150 ? -0.084 18.5 -6.41 1 98.38 150 TRP A CA 1
ATOM 1180 C C . TRP A 1 150 ? -0.713 17.25 -5.797 1 98.38 150 TRP A C 1
ATOM 1182 O O . TRP A 1 150 ? -1.239 17.297 -4.684 1 98.38 150 TRP A O 1
ATOM 1192 N N . SER A 1 151 ? -0.747 16.188 -6.547 1 97.94 151 SER A N 1
ATOM 1193 C CA . SER A 1 151 ? -1.054 14.852 -6.031 1 97.94 151 SER A CA 1
ATOM 1194 C C . SER A 1 151 ? 0.22 14.055 -5.766 1 97.94 151 SER A C 1
ATOM 1196 O O . SER A 1 151 ? 1.103 13.984 -6.625 1 97.94 151 SER A O 1
ATOM 1198 N N . ILE A 1 152 ? 0.298 13.5 -4.57 1 97.5 152 ILE A N 1
ATOM 1199 C CA . ILE A 1 152 ? 1.427 12.641 -4.234 1 97.5 152 ILE A CA 1
ATOM 1200 C C . ILE A 1 152 ? 0.923 11.367 -3.551 1 97.5 152 ILE A C 1
ATOM 1202 O O . ILE A 1 152 ? -0.258 11.266 -3.211 1 97.5 152 ILE A O 1
ATOM 1206 N N . ASP A 1 153 ? 1.749 10.391 -3.445 1 94.75 153 ASP A N 1
ATOM 1207 C CA . ASP A 1 153 ? 1.578 9.297 -2.5 1 94.75 153 ASP A CA 1
ATOM 1208 C C . ASP A 1 153 ? 2.217 9.625 -1.152 1 94.75 153 ASP A C 1
ATOM 1210 O O . ASP A 1 153 ? 3.441 9.586 -1.016 1 94.75 153 ASP A O 1
ATOM 1214 N N . PRO A 1 154 ? 1.433 9.906 -0.187 1 95.81 154 PRO A N 1
ATOM 1215 C CA . PRO A 1 154 ? 2.006 10.414 1.06 1 95.81 154 PRO A CA 1
ATOM 1216 C C . PRO A 1 154 ? 2.92 9.406 1.749 1 95.81 154 PRO A C 1
ATOM 1218 O O . PRO A 1 154 ? 3.898 9.789 2.393 1 95.81 154 PRO A O 1
ATOM 1221 N N . GLN A 1 155 ? 2.576 8.141 1.672 1 94.94 155 GLN A N 1
ATOM 1222 C CA . GLN A 1 155 ? 3.42 7.121 2.291 1 94.94 155 GLN A CA 1
ATOM 1223 C C . GLN A 1 155 ? 4.758 7.004 1.569 1 94.94 155 GLN A C 1
ATOM 1225 O O . GLN A 1 155 ? 5.812 6.957 2.207 1 94.94 155 GLN A O 1
ATOM 1230 N N . LYS A 1 156 ? 4.75 6.957 0.236 1 94.44 156 LYS A N 1
ATOM 1231 C CA . LYS A 1 156 ? 5.992 6.895 -0.526 1 94.44 156 LYS A CA 1
ATOM 1232 C C . LYS A 1 156 ? 6.832 8.148 -0.321 1 94.44 156 LYS A C 1
ATOM 1234 O O . LYS A 1 156 ? 8.062 8.086 -0.281 1 94.44 156 LYS A O 1
ATOM 1239 N N . ALA A 1 157 ? 6.148 9.289 -0.239 1 96.69 157 ALA A N 1
ATOM 1240 C CA . ALA A 1 157 ? 6.859 10.523 0.065 1 96.69 157 ALA A CA 1
ATOM 1241 C C . ALA A 1 157 ? 7.559 10.445 1.417 1 96.69 157 ALA A C 1
ATOM 1243 O O . ALA A 1 157 ? 8.727 10.828 1.545 1 96.69 157 ALA A O 1
ATOM 1244 N N . SER A 1 158 ? 6.859 9.938 2.395 1 97.56 158 SER A N 1
ATOM 1245 C CA . SER A 1 158 ? 7.418 9.789 3.732 1 97.56 158 SER A CA 1
ATOM 1246 C C . SER A 1 158 ? 8.625 8.859 3.727 1 97.56 158 SER A C 1
ATOM 1248 O O . SER A 1 158 ? 9.648 9.156 4.348 1 97.56 158 SER A O 1
ATOM 1250 N N . TYR A 1 159 ? 8.492 7.75 3.014 1 96.25 159 TYR A N 1
ATOM 1251 C CA . TYR A 1 159 ? 9.594 6.797 2.936 1 96.25 159 TYR A CA 1
ATOM 1252 C C . TYR A 1 159 ? 10.812 7.426 2.268 1 96.25 159 TYR A C 1
ATOM 1254 O O . TYR A 1 159 ? 11.945 7.211 2.701 1 96.25 159 TYR A O 1
ATOM 1262 N N . ALA A 1 160 ? 10.562 8.148 1.21 1 96.5 160 ALA A N 1
ATOM 1263 C CA . ALA A 1 160 ? 11.656 8.797 0.5 1 96.5 160 ALA A CA 1
ATOM 1264 C C . ALA A 1 160 ? 12.406 9.773 1.414 1 96.5 160 ALA A C 1
ATOM 1266 O O . ALA A 1 160 ? 13.633 9.773 1.454 1 96.5 160 ALA A O 1
ATOM 1267 N N . LEU A 1 161 ? 11.656 10.578 2.119 1 98.06 161 LEU A N 1
ATOM 1268 C CA . LEU A 1 161 ? 12.266 11.531 3.035 1 98.06 161 LEU A CA 1
ATOM 1269 C C . LEU A 1 161 ? 13.008 10.812 4.156 1 98.06 161 LEU A C 1
ATOM 1271 O O . LEU A 1 161 ? 14.086 11.242 4.57 1 98.06 161 LEU A O 1
ATOM 1275 N N . ALA A 1 162 ? 12.422 9.734 4.676 1 98.06 162 ALA A N 1
ATOM 1276 C CA . ALA A 1 162 ? 13.07 8.945 5.723 1 98.06 162 ALA A CA 1
ATOM 1277 C C . ALA A 1 162 ? 14.398 8.367 5.234 1 98.06 162 ALA A C 1
ATOM 1279 O O . ALA A 1 162 ? 15.375 8.336 5.984 1 98.06 162 ALA A O 1
ATOM 1280 N N . LYS A 1 163 ? 14.414 7.895 3.998 1 96.06 163 LYS A N 1
ATOM 1281 C CA . LYS A 1 163 ? 15.633 7.316 3.438 1 96.06 163 LYS A CA 1
ATOM 1282 C C . LYS A 1 163 ? 16.734 8.359 3.322 1 96.06 163 LYS A C 1
ATOM 1284 O O . LYS A 1 163 ? 17.906 8.07 3.586 1 96.06 163 LYS A O 1
ATOM 1289 N N . VAL A 1 164 ? 16.375 9.578 2.943 1 97.12 164 VAL A N 1
ATOM 1290 C CA . VAL A 1 164 ? 17.344 10.656 2.895 1 97.12 164 VAL A CA 1
ATOM 1291 C C . VAL A 1 164 ? 17.891 10.938 4.297 1 97.12 164 VAL A C 1
ATOM 1293 O O . VAL A 1 164 ? 19.094 11.117 4.488 1 97.12 164 VAL A O 1
ATOM 1296 N N . ALA A 1 165 ? 16.984 10.977 5.262 1 97.69 165 ALA A N 1
ATOM 1297 C CA . ALA A 1 165 ? 17.391 11.211 6.641 1 97.69 165 ALA A CA 1
ATOM 1298 C C . ALA A 1 165 ? 18.359 10.125 7.113 1 97.69 165 ALA A C 1
ATOM 1300 O O . ALA A 1 165 ? 19.391 10.43 7.73 1 97.69 165 ALA A O 1
ATOM 1301 N N . LEU A 1 166 ? 18.078 8.891 6.781 1 96.56 166 LEU A N 1
ATOM 1302 C CA . LEU A 1 166 ? 18.906 7.754 7.156 1 96.56 166 LEU A CA 1
ATOM 1303 C C . LEU A 1 166 ? 20.281 7.863 6.52 1 96.56 166 LEU A C 1
ATOM 1305 O O . LEU A 1 166 ? 21.297 7.598 7.168 1 96.56 166 LEU A O 1
ATOM 1309 N N . GLN A 1 167 ? 20.266 8.281 5.246 1 94.31 167 GLN A N 1
ATOM 1310 C CA . GLN A 1 167 ? 21.531 8.461 4.527 1 94.31 167 GLN A CA 1
ATOM 1311 C C . GLN A 1 167 ? 22.391 9.523 5.184 1 94.31 167 GLN A C 1
ATOM 1313 O O . GLN A 1 167 ? 23.609 9.547 4.992 1 94.31 167 GLN A O 1
ATOM 1318 N N . ASN A 1 168 ? 21.75 10.344 5.953 1 96.75 168 ASN A N 1
ATOM 1319 C CA . ASN A 1 168 ? 22.469 11.438 6.617 1 96.75 168 ASN A CA 1
ATOM 1320 C C . ASN A 1 168 ? 22.531 11.219 8.125 1 96.75 168 ASN A C 1
ATOM 1322 O O . ASN A 1 168 ? 22.5 12.18 8.898 1 96.75 168 ASN A O 1
ATOM 1326 N N . LYS A 1 169 ? 22.453 9.984 8.578 1 95.5 169 LYS A N 1
ATOM 1327 C CA . LYS A 1 169 ? 22.875 9.484 9.883 1 95.5 169 LYS A CA 1
ATOM 1328 C C . LYS A 1 169 ? 21.766 9.648 10.922 1 95.5 169 LYS A C 1
ATOM 1330 O O . LYS A 1 169 ? 21.984 9.438 12.109 1 95.5 169 LYS A O 1
ATOM 1335 N N . VAL A 1 170 ? 20.609 10.094 10.492 1 97.81 170 VAL A N 1
ATOM 1336 C CA . VAL A 1 170 ? 19.469 10.008 11.398 1 97.81 170 VAL A CA 1
ATOM 1337 C C . VAL A 1 170 ? 19.156 8.539 11.688 1 97.81 170 VAL A C 1
ATOM 1339 O O . VAL A 1 170 ? 19.281 7.684 10.812 1 97.81 170 VAL A O 1
ATOM 1342 N N . LYS A 1 171 ? 18.812 8.266 12.891 1 98 171 LYS A N 1
ATOM 1343 C CA . LYS A 1 171 ? 18.406 6.914 13.273 1 98 171 LYS A CA 1
ATOM 1344 C C . LYS A 1 171 ? 16.891 6.797 13.383 1 98 171 LYS A C 1
ATOM 1346 O O . LYS A 1 171 ? 16.219 7.746 13.797 1 98 171 LYS A O 1
ATOM 1351 N N . ILE A 1 172 ? 16.344 5.723 13 1 98.19 172 ILE A N 1
ATOM 1352 C CA . ILE A 1 172 ? 14.914 5.434 13.086 1 98.19 172 ILE A CA 1
ATOM 1353 C C . ILE A 1 172 ? 14.695 4.078 13.758 1 98.19 172 ILE A C 1
ATOM 1355 O O . ILE A 1 172 ? 15.32 3.084 13.375 1 98.19 172 ILE A O 1
ATOM 1359 N N . GLU A 1 173 ? 13.891 4.059 14.766 1 97.81 173 GLU A N 1
ATOM 1360 C CA . GLU A 1 173 ? 13.523 2.812 15.43 1 97.81 173 GLU A CA 1
ATOM 1361 C C . GLU A 1 173 ? 12.016 2.572 15.359 1 97.81 173 GLU A C 1
ATOM 1363 O O . GLU A 1 173 ? 11.227 3.396 15.82 1 97.81 173 GLU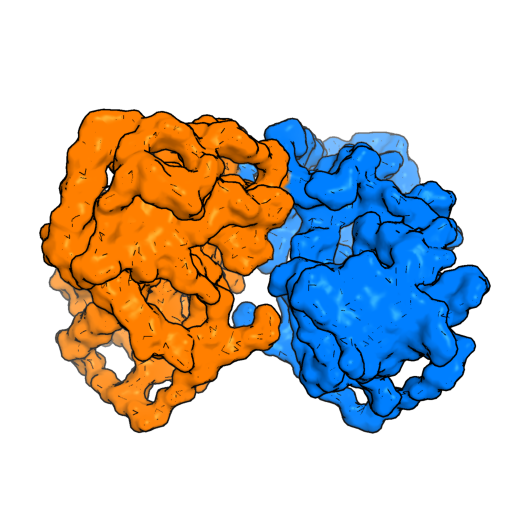 A O 1
ATOM 1368 N N . LEU A 1 174 ? 11.633 1.472 14.789 1 97 174 LEU A N 1
ATOM 1369 C CA . LEU A 1 174 ? 10.234 1.053 14.695 1 97 174 LEU A CA 1
ATOM 1370 C C . LEU A 1 174 ? 9.836 0.218 15.906 1 97 174 LEU A C 1
ATOM 1372 O O . LEU A 1 174 ? 10.672 -0.105 16.75 1 97 174 LEU A O 1
ATOM 1376 N N . ASN A 1 175 ? 8.531 -0.07 16.031 1 96.56 175 ASN A N 1
ATOM 1377 C CA . ASN A 1 175 ? 8.039 -0.829 17.172 1 96.56 175 ASN A CA 1
ATOM 1378 C C . ASN A 1 175 ? 8.539 -0.25 18.484 1 96.56 175 ASN A C 1
ATOM 1380 O O . ASN A 1 175 ? 9.016 -0.988 19.359 1 96.56 175 ASN A O 1
ATOM 1384 N N . SER A 1 176 ? 8.555 1.019 18.547 1 98.06 176 SER A N 1
ATOM 1385 C CA . SER A 1 176 ? 9.133 1.722 19.688 1 98.06 176 SER A CA 1
ATOM 1386 C C . SER A 1 176 ? 8.148 2.721 20.281 1 98.06 176 SER A C 1
ATOM 1388 O O . SER A 1 176 ? 8.414 3.924 20.312 1 98.06 176 SER A O 1
ATOM 1390 N N . GLU A 1 177 ? 7.109 2.17 20.844 1 98.25 177 GLU A N 1
ATOM 1391 C CA . GLU A 1 177 ? 6.102 2.994 21.5 1 98.25 177 GLU A CA 1
ATOM 1392 C C . GLU A 1 177 ? 6.629 3.576 22.812 1 98.25 177 GLU A C 1
ATOM 1394 O O . GLU A 1 177 ? 7.055 2.834 23.703 1 98.25 177 GLU A O 1
ATOM 1399 N N . VAL A 1 178 ? 6.625 4.84 22.906 1 98.75 178 VAL A N 1
ATOM 1400 C CA . VAL A 1 178 ? 7.098 5.512 24.109 1 98.75 178 VAL A CA 1
ATOM 1401 C C . VAL A 1 178 ? 6.086 5.32 25.234 1 98.75 178 VAL A C 1
ATOM 1403 O O . VAL A 1 178 ? 4.902 5.637 25.078 1 98.75 178 VAL A O 1
ATOM 1406 N N . GLU A 1 179 ? 6.535 4.859 26.312 1 98 179 GLU A N 1
ATOM 1407 C CA . GLU A 1 179 ? 5.684 4.539 27.453 1 98 179 GLU A C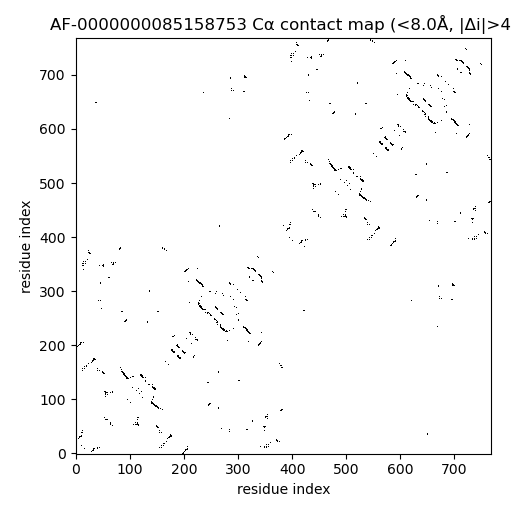A 1
ATOM 1408 C C . GLU A 1 179 ? 5.773 5.613 28.531 1 98 179 GLU A C 1
ATOM 1410 O O . GLU A 1 179 ? 4.762 5.988 29.125 1 98 179 GLU A O 1
ATOM 1415 N N . THR A 1 180 ? 6.98 6.055 28.859 1 97.94 180 THR A N 1
ATOM 1416 C CA . THR A 1 180 ? 7.176 7.094 29.859 1 97.94 180 THR A CA 1
ATOM 1417 C C . THR A 1 180 ? 8.203 8.117 29.391 1 97.94 180 THR A C 1
ATOM 1419 O O . THR A 1 180 ? 9.078 7.801 28.578 1 97.94 180 THR A O 1
ATOM 1422 N N . ILE A 1 181 ? 8.031 9.281 29.812 1 98.5 181 ILE A N 1
ATOM 1423 C CA . ILE A 1 181 ? 8.953 10.391 29.594 1 98.5 181 ILE A CA 1
ATOM 1424 C C . ILE A 1 181 ? 9.148 11.164 30.891 1 98.5 181 ILE A C 1
ATOM 1426 O O . ILE A 1 181 ? 8.18 11.656 31.484 1 98.5 181 ILE A O 1
ATOM 1430 N N . GLU A 1 182 ? 10.352 11.219 31.328 1 97.94 182 GLU A N 1
ATOM 1431 C CA . GLU A 1 182 ? 10.688 11.984 32.531 1 97.94 182 GLU A CA 1
ATOM 1432 C C . GLU A 1 182 ? 11.781 13.008 32.25 1 97.94 182 GLU A C 1
ATOM 1434 O O . GLU A 1 182 ? 12.711 12.727 31.484 1 97.94 182 GLU A O 1
ATOM 1439 N N . TYR A 1 183 ? 11.633 14.172 32.812 1 97.81 183 TYR A N 1
ATOM 1440 C CA . TYR A 1 183 ? 12.648 15.211 32.688 1 97.81 183 TYR A CA 1
ATOM 1441 C C . TYR A 1 183 ? 13.406 15.398 34 1 97.81 183 TYR A C 1
ATOM 1443 O O . TYR A 1 183 ? 12.812 15.719 35.031 1 97.81 183 TYR A O 1
ATOM 1451 N N . GLN A 1 184 ? 14.727 15.102 33.906 1 96 184 GLN A N 1
ATOM 1452 C CA . GLN A 1 184 ? 15.602 15.234 35.062 1 96 184 GLN A CA 1
ATOM 1453 C C . GLN A 1 184 ? 17 15.68 34.656 1 96 184 GLN A C 1
ATOM 1455 O O . GLN A 1 184 ? 17.547 15.195 33.656 1 96 184 GLN A O 1
ATOM 1460 N N . GLU A 1 185 ? 17.594 16.625 35.438 1 94.69 185 GLU A N 1
ATOM 1461 C CA . GLU A 1 185 ? 1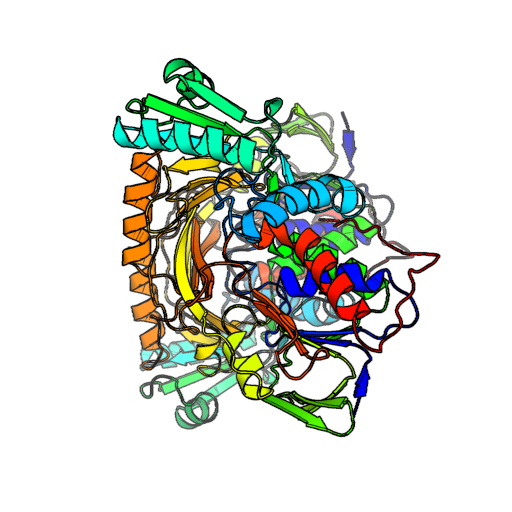8.969 17.078 35.219 1 94.69 185 GLU A CA 1
ATOM 1462 C C . GLU A 1 185 ? 19.188 17.516 33.781 1 94.69 185 GLU A C 1
ATOM 1464 O O . GLU A 1 185 ? 20.141 17.062 33.125 1 94.69 185 GLU A O 1
ATOM 1469 N N . ASP A 1 186 ? 18.297 18.141 33.156 1 94.62 186 ASP A N 1
ATOM 1470 C CA . ASP A 1 186 ? 18.375 18.781 31.859 1 94.62 186 ASP A CA 1
ATOM 1471 C C . ASP A 1 186 ? 18.312 17.75 30.719 1 94.62 186 ASP A C 1
ATOM 1473 O O . ASP A 1 186 ? 18.719 18.031 29.594 1 94.62 186 ASP A O 1
ATOM 1477 N N . PHE A 1 187 ? 17.766 16.531 31.141 1 97.69 187 PHE A N 1
ATOM 1478 C CA . PHE A 1 187 ? 17.578 15.5 30.125 1 97.69 187 PHE A CA 1
ATOM 1479 C C . PHE A 1 187 ? 16.188 14.891 30.219 1 97.69 187 PHE A C 1
ATOM 1481 O O . PHE A 1 187 ? 15.602 14.812 31.312 1 97.69 187 PHE A O 1
ATOM 1488 N N . PHE A 1 188 ? 15.711 14.477 29.062 1 98.62 188 PHE A N 1
ATOM 1489 C CA . PHE A 1 188 ? 14.547 13.602 29.016 1 98.62 188 PHE A CA 1
ATOM 1490 C C . PHE A 1 188 ? 14.961 12.141 29.062 1 98.62 188 PHE A C 1
ATOM 1492 O O . PHE A 1 188 ? 15.875 11.727 28.344 1 98.62 188 PHE A O 1
ATOM 1499 N N . TYR A 1 189 ? 14.352 11.414 29.938 1 98.62 189 TYR A N 1
ATOM 1500 C CA . TYR A 1 189 ? 14.492 9.961 29.984 1 98.62 189 TYR A CA 1
ATOM 1501 C C . TYR A 1 189 ? 13.234 9.273 29.469 1 98.62 189 TYR A C 1
ATOM 1503 O O . TYR A 1 189 ? 12.141 9.5 29.984 1 98.62 189 TYR A O 1
ATOM 1511 N N . LEU A 1 190 ? 13.383 8.516 28.375 1 98.62 190 LEU A N 1
ATOM 1512 C CA . LEU A 1 190 ? 12.258 7.84 27.75 1 98.62 190 LEU A CA 1
ATOM 1513 C C . LEU A 1 190 ? 12.375 6.328 27.906 1 98.62 190 LEU A C 1
ATOM 1515 O O . LEU A 1 190 ? 13.445 5.758 27.703 1 98.62 190 LEU A O 1
ATOM 1519 N N . LYS A 1 191 ? 11.281 5.711 28.266 1 98.31 191 LYS A N 1
ATOM 1520 C CA . LYS A 1 191 ? 11.148 4.258 28.219 1 98.31 191 LYS A CA 1
ATOM 1521 C C . LYS A 1 191 ? 10.164 3.826 27.141 1 98.31 191 LYS A C 1
ATOM 1523 O O . LYS A 1 191 ? 9.102 4.434 26.984 1 98.31 191 LYS A O 1
ATOM 1528 N N . VAL A 1 192 ? 10.586 2.896 26.359 1 97.88 192 VAL A N 1
ATOM 1529 C CA . VAL A 1 192 ? 9.734 2.363 25.297 1 97.88 192 VAL A CA 1
ATOM 1530 C C . VAL A 1 192 ? 9.195 0.993 25.719 1 97.88 192 VAL A C 1
ATOM 1532 O O . VAL A 1 192 ? 9.805 0.303 26.531 1 97.88 192 VAL A O 1
ATOM 1535 N N . LYS A 1 193 ? 8.078 0.577 25.219 1 96.5 193 LYS A N 1
ATOM 1536 C CA . LYS A 1 193 ? 7.367 -0.638 25.609 1 96.5 193 LYS A CA 1
ATOM 1537 C C . LYS A 1 193 ? 8.195 -1.882 25.297 1 96.5 193 LYS A C 1
ATOM 1539 O O . LYS A 1 193 ? 8.055 -2.906 25.969 1 96.5 193 LYS A O 1
ATOM 1544 N N . ASN A 1 194 ? 9.047 -1.812 24.328 1 94.44 194 ASN A N 1
ATOM 1545 C CA . ASN A 1 194 ? 9.836 -2.984 23.969 1 94.44 194 ASN A CA 1
ATOM 1546 C C . ASN A 1 194 ? 11.016 -3.182 24.906 1 94.44 194 ASN A C 1
ATOM 1548 O O . ASN A 1 194 ? 11.859 -4.059 24.688 1 94.44 194 ASN A O 1
ATOM 1552 N N . GLY A 1 195 ? 11.211 -2.377 25.859 1 96 195 GLY A N 1
ATOM 1553 C CA . GLY A 1 195 ? 12.203 -2.557 26.906 1 96 195 GLY A CA 1
ATOM 1554 C C . GLY A 1 195 ? 13.391 -1.615 26.766 1 96 195 GLY A C 1
ATOM 1555 O O . GLY A 1 195 ? 14.195 -1.484 27.688 1 96 195 GLY A O 1
ATOM 1556 N N . GLN A 1 196 ? 13.469 -0.909 25.688 1 97.62 196 GLN A N 1
ATOM 1557 C CA . GLN A 1 196 ? 14.586 0.004 25.469 1 97.62 196 GLN A CA 1
ATOM 1558 C C . GLN A 1 196 ? 14.367 1.327 26.203 1 97.62 196 GLN A C 1
ATOM 1560 O O . GLN A 1 196 ? 13.227 1.688 26.5 1 97.62 196 GLN A O 1
ATOM 1565 N N . SER A 1 197 ? 15.453 1.941 26.516 1 98.12 197 SER A N 1
ATOM 1566 C CA . SER A 1 197 ? 15.422 3.246 27.156 1 98.12 197 SER A CA 1
ATOM 1567 C C . SER A 1 197 ? 16.375 4.227 26.484 1 98.12 197 SER A C 1
ATOM 1569 O O . SER A 1 197 ? 17.438 3.834 26 1 98.12 197 SER A O 1
ATOM 1571 N N . TYR A 1 198 ? 15.93 5.473 26.5 1 98.38 198 TYR A N 1
ATOM 1572 C CA . TYR A 1 198 ? 16.688 6.508 25.812 1 98.38 198 TYR A CA 1
ATOM 1573 C C . TYR A 1 198 ? 16.828 7.754 26.688 1 98.38 198 TYR A C 1
ATOM 1575 O O . TYR A 1 198 ? 16.047 7.945 27.625 1 98.38 198 TYR A O 1
ATOM 1583 N N . LYS A 1 199 ? 17.844 8.5 26.422 1 97.81 199 LYS A N 1
ATOM 1584 C CA . LYS A 1 199 ? 18.094 9.82 27 1 97.81 199 LYS A CA 1
ATOM 1585 C C . LYS A 1 199 ? 18.297 10.867 25.922 1 97.81 199 LYS A C 1
ATOM 1587 O O . LYS A 1 199 ? 18.938 10.609 24.906 1 97.81 199 LYS A O 1
ATOM 1592 N N . SER A 1 200 ? 17.656 12.055 26.109 1 98.38 200 SER A N 1
ATOM 1593 C CA . SER A 1 200 ? 17.781 13.078 25.078 1 98.38 200 SER A CA 1
ATOM 1594 C C . SER A 1 200 ? 17.734 14.477 25.688 1 98.38 200 SER A C 1
ATOM 1596 O O . SER A 1 200 ? 17.125 14.688 26.734 1 98.38 200 SER A O 1
ATOM 1598 N N . LYS A 1 201 ? 18.375 15.438 25.016 1 98.25 201 LYS A N 1
ATOM 1599 C CA . LYS A 1 201 ? 18.297 16.844 25.422 1 98.25 201 LYS A CA 1
ATOM 1600 C C . LYS A 1 201 ? 16.953 17.453 25.016 1 98.25 201 LYS A C 1
ATOM 1602 O O . LYS A 1 201 ? 16.344 18.188 25.797 1 98.25 201 LYS A O 1
ATOM 1607 N N . ILE A 1 202 ? 16.547 17.172 23.828 1 98.75 202 ILE A N 1
ATOM 1608 C CA . ILE A 1 202 ? 15.328 17.734 23.266 1 98.75 202 ILE A CA 1
ATOM 1609 C C . ILE A 1 202 ? 14.406 16.594 22.828 1 98.75 202 ILE A C 1
ATOM 1611 O O . ILE A 1 202 ? 14.859 15.586 22.281 1 98.75 202 ILE A O 1
ATOM 1615 N N . VAL A 1 203 ? 13.133 16.703 23.094 1 98.88 203 VAL A N 1
ATOM 1616 C CA . VAL A 1 203 ? 12.109 15.789 22.594 1 98.88 203 VAL A CA 1
ATOM 1617 C C . VAL A 1 203 ? 11.125 16.562 21.703 1 98.88 203 VAL A C 1
ATOM 1619 O O . VAL A 1 203 ? 10.633 17.625 22.094 1 98.88 203 VAL A O 1
ATOM 1622 N N . ILE A 1 204 ? 10.914 16.078 20.531 1 98.94 204 ILE A N 1
ATOM 1623 C CA . ILE A 1 204 ? 9.906 16.625 19.625 1 98.94 204 ILE A CA 1
ATOM 1624 C C . ILE A 1 204 ? 8.719 15.672 19.562 1 98.94 204 ILE A C 1
ATOM 1626 O O . ILE A 1 204 ? 8.859 14.523 19.125 1 98.94 204 ILE A O 1
ATOM 1630 N N . ASN A 1 205 ? 7.578 16.156 20.016 1 98.94 205 ASN A N 1
ATOM 1631 C CA . ASN A 1 205 ? 6.332 15.398 20.031 1 98.94 205 ASN A CA 1
ATOM 1632 C C . ASN A 1 205 ? 5.566 15.578 18.719 1 98.94 205 ASN A C 1
ATOM 1634 O O . ASN A 1 205 ? 4.914 16.609 18.5 1 98.94 205 ASN A O 1
ATOM 1638 N N . ALA A 1 206 ? 5.633 14.633 17.812 1 98.88 206 ALA A N 1
ATOM 1639 C CA . ALA A 1 206 ? 4.906 14.562 16.547 1 98.88 206 ALA A CA 1
ATOM 1640 C C . ALA A 1 206 ? 4.051 13.297 16.469 1 98.88 206 ALA A C 1
ATOM 1642 O O . ALA A 1 206 ? 4.02 12.625 15.445 1 98.88 206 ALA A O 1
ATOM 1643 N N . ALA A 1 207 ? 3.33 12.992 17.547 1 98.5 207 ALA A N 1
ATOM 1644 C CA . ALA A 1 207 ? 2.689 11.688 17.719 1 98.5 207 ALA A CA 1
ATOM 1645 C C . ALA A 1 207 ? 1.241 11.727 17.234 1 98.5 207 ALA A C 1
ATOM 1647 O O . ALA A 1 207 ? 0.385 11.023 17.781 1 98.5 207 ALA A O 1
ATOM 1648 N N . GLY A 1 208 ? 0.899 12.578 16.266 1 97.69 208 GLY A N 1
ATOM 1649 C CA . GLY A 1 208 ? -0.408 12.57 15.625 1 97.69 208 GLY A CA 1
ATOM 1650 C C . GLY A 1 208 ? -1.556 12.609 16.609 1 97.69 208 GLY A C 1
ATOM 1651 O O . GLY A 1 208 ? -1.595 13.477 17.484 1 97.69 208 GLY A O 1
ATOM 1652 N N . HIS A 1 209 ? -2.477 11.703 16.578 1 98.12 209 HIS A N 1
ATOM 1653 C CA . HIS A 1 209 ? -3.674 11.648 17.406 1 98.12 209 HIS A CA 1
ATOM 1654 C C . HIS A 1 209 ? -3.314 11.508 18.891 1 98.12 209 HIS A C 1
ATOM 1656 O O . HIS A 1 209 ? -4.109 11.859 19.766 1 98.12 209 HIS A O 1
ATOM 1662 N N . TYR A 1 210 ? -2.09 11.07 19.156 1 98.25 210 TYR A N 1
ATOM 1663 C CA . TYR A 1 210 ? -1.703 10.812 20.531 1 98.25 210 TYR A CA 1
ATOM 1664 C C . TYR A 1 210 ? -0.743 11.883 21.047 1 98.25 210 TYR A C 1
ATOM 1666 O O . TYR A 1 210 ? -0.098 11.703 22.078 1 98.25 210 TYR A O 1
ATOM 1674 N N . GLY A 1 211 ? -0.644 12.93 20.281 1 98.44 211 GLY A N 1
ATOM 1675 C CA . GLY A 1 211 ? 0.234 14.023 20.672 1 98.44 211 GLY A CA 1
ATOM 1676 C C . GLY A 1 211 ? -0.081 14.562 22.062 1 98.44 211 GLY A C 1
ATOM 1677 O O . GLY A 1 211 ? 0.829 14.875 22.828 1 98.44 211 GLY A O 1
ATOM 1678 N N . ASP A 1 212 ? -1.381 14.688 22.375 1 98.5 212 ASP A N 1
ATOM 1679 C CA . ASP A 1 212 ? -1.778 15.211 23.672 1 98.5 212 ASP A CA 1
ATOM 1680 C C . ASP A 1 212 ? -1.452 14.211 24.781 1 98.5 212 ASP A C 1
ATOM 1682 O O . ASP A 1 212 ? -1.063 14.609 25.891 1 98.5 212 ASP A O 1
ATOM 1686 N N . GLU A 1 213 ? -1.53 12.891 24.516 1 98.38 213 GLU A N 1
ATOM 1687 C CA . GLU A 1 213 ? -1.174 11.867 25.484 1 98.38 213 GLU A CA 1
ATOM 1688 C C . GLU A 1 213 ? 0.326 11.867 25.766 1 98.38 213 GLU A C 1
ATOM 1690 O O . GLU A 1 213 ? 0.75 11.695 26.906 1 98.38 213 GLU A O 1
ATOM 1695 N N . ILE A 1 214 ? 1.104 12.008 24.719 1 98.69 214 ILE A N 1
ATOM 1696 C CA . ILE A 1 214 ? 2.555 12.062 24.875 1 98.69 214 ILE A CA 1
ATOM 1697 C C . ILE A 1 214 ? 2.951 13.281 25.688 1 98.69 214 ILE A C 1
ATOM 1699 O O . ILE A 1 214 ? 3.805 13.188 26.578 1 98.69 214 ILE A O 1
ATOM 1703 N N . ALA A 1 215 ? 2.355 14.453 25.359 1 98.44 215 ALA A N 1
ATOM 1704 C CA . ALA A 1 215 ? 2.631 15.664 26.125 1 98.44 215 ALA A CA 1
ATOM 1705 C C . ALA A 1 215 ? 2.293 15.477 27.609 1 98.44 215 ALA A C 1
ATOM 1707 O O . ALA A 1 215 ? 3.064 15.875 28.484 1 98.44 215 ALA A O 1
ATOM 1708 N N . LYS A 1 216 ? 1.167 14.852 27.859 1 98 216 LYS A N 1
ATOM 1709 C CA . LYS A 1 216 ? 0.747 14.578 29.234 1 98 216 LYS A CA 1
ATOM 1710 C C . LYS A 1 216 ? 1.745 13.664 29.938 1 98 216 LYS A C 1
ATOM 1712 O O . LYS A 1 216 ? 2.088 13.898 31.094 1 98 216 LYS A O 1
ATOM 1717 N N . LYS A 1 217 ? 2.168 12.617 29.25 1 97.69 217 LYS A N 1
ATOM 1718 C CA . LYS A 1 217 ? 3.156 11.688 29.797 1 97.69 217 LYS A CA 1
ATOM 1719 C C . LYS A 1 217 ? 4.43 12.43 30.219 1 97.69 217 LYS A C 1
ATOM 1721 O O . LYS A 1 217 ? 5.105 12.031 31.172 1 97.69 217 LYS A O 1
ATOM 1726 N N . ALA A 1 218 ? 4.758 13.453 29.469 1 97.81 218 ALA A N 1
ATOM 1727 C CA . ALA A 1 218 ? 5.98 14.211 29.734 1 97.81 218 ALA A CA 1
ATOM 1728 C C . ALA A 1 218 ? 5.754 15.273 30.797 1 97.81 218 ALA A C 1
ATOM 1730 O O . ALA A 1 218 ? 6.699 15.938 31.234 1 97.81 218 ALA A O 1
ATOM 1731 N N . GLY A 1 219 ? 4.512 15.477 31.234 1 97.19 219 GLY A N 1
ATOM 1732 C CA . GLY A 1 219 ? 4.191 16.453 32.281 1 97.19 219 GLY A CA 1
ATOM 1733 C C . GLY A 1 219 ? 3.779 17.797 31.703 1 97.19 219 GLY A C 1
ATOM 1734 O O . GLY A 1 219 ? 3.717 18.797 32.438 1 97.19 219 GLY A O 1
ATOM 1735 N N . TYR A 1 220 ? 3.525 17.812 30.359 1 97.44 220 TYR A N 1
ATOM 1736 C CA . TYR A 1 220 ? 3.215 19.078 29.688 1 97.44 220 TYR A CA 1
ATOM 1737 C C . TYR A 1 220 ? 1.862 19 28.984 1 97.44 220 TYR A C 1
ATOM 1739 O O . TYR A 1 220 ? 1.739 19.375 27.812 1 97.44 220 TYR A O 1
ATOM 1747 N N . GLY A 1 221 ? 0.812 18.484 29.641 1 95.12 221 GLY A N 1
ATOM 1748 C CA . GLY A 1 221 ? -0.513 18.281 29.078 1 95.12 221 GLY A CA 1
ATOM 1749 C C . GLY A 1 221 ? -1.288 19.578 28.891 1 95.12 221 GLY A C 1
ATOM 1750 O O . GLY A 1 221 ? -2.352 19.766 29.484 1 95.12 221 GLY A O 1
ATOM 1751 N N . GLU A 1 222 ? -0.871 20.516 27.906 1 96 222 GLU A N 1
ATOM 1752 C CA . GLU A 1 222 ? -1.393 21.875 27.75 1 96 222 GLU A CA 1
ATOM 1753 C C . GLU A 1 222 ? -2.475 21.922 26.672 1 96 222 GLU A C 1
ATOM 1755 O O . GLU A 1 222 ? -3.064 22.969 26.422 1 96 222 GLU A O 1
ATOM 1760 N N . PHE A 1 223 ? -2.777 20.875 25.984 1 97 223 PHE A N 1
ATOM 1761 C CA . PHE A 1 223 ? -3.758 20.844 24.906 1 97 223 PHE A CA 1
ATOM 1762 C C . PHE A 1 223 ? -4.422 19.469 24.812 1 97 223 PHE A C 1
ATOM 1764 O O . PHE A 1 223 ? -3.934 18.516 25.406 1 97 223 PHE A O 1
ATOM 1771 N N . LYS A 1 224 ? -5.562 19.453 24.219 1 98 224 LYS A N 1
ATOM 1772 C CA . LYS A 1 224 ? -6.309 18.234 23.938 1 98 224 LYS A CA 1
ATOM 1773 C C . LYS A 1 224 ? -6.652 18.125 22.453 1 98 224 LYS A C 1
ATOM 1775 O O . LYS A 1 224 ? -6.906 19.125 21.797 1 98 224 LYS A O 1
ATOM 1780 N N . LEU A 1 225 ? -6.629 16.906 22 1 98.25 225 LEU A N 1
ATOM 1781 C CA . LEU A 1 225 ? -6.93 16.656 20.594 1 98.25 225 LEU A CA 1
ATOM 1782 C C . LEU A 1 225 ? -8.227 15.859 20.453 1 98.25 225 LEU A C 1
ATOM 1784 O O . LEU A 1 225 ? -8.508 14.977 21.266 1 98.25 225 LEU A O 1
ATOM 1788 N N . LYS A 1 226 ? -9.016 16.188 19.5 1 97.94 226 LYS A N 1
ATOM 1789 C CA . LYS A 1 226 ? -10.125 15.359 19.047 1 97.94 226 LYS A CA 1
ATOM 1790 C C . LYS A 1 226 ? -9.875 14.828 17.641 1 97.94 226 LYS A C 1
ATOM 1792 O O . LYS A 1 226 ? -9 15.32 16.938 1 97.94 226 LYS A O 1
ATOM 1797 N N . ALA A 1 227 ? -10.602 13.766 17.297 1 97.5 227 ALA A N 1
ATOM 1798 C CA . ALA A 1 227 ? -10.375 13.125 16 1 97.5 227 ALA A CA 1
ATOM 1799 C C . ALA A 1 227 ? -11.609 13.219 15.109 1 97.5 227 ALA A C 1
ATOM 1801 O O . ALA A 1 227 ? -12.734 13.047 15.586 1 97.5 227 ALA A O 1
ATOM 1802 N N . ARG A 1 228 ? -11.445 13.578 13.922 1 96.06 228 ARG A N 1
ATOM 1803 C CA . ARG A 1 228 ? -12.453 13.492 12.867 1 96.06 228 ARG A CA 1
ATOM 1804 C C . ARG A 1 228 ? -12.07 12.43 11.836 1 96.06 228 ARG A C 1
ATOM 1806 O O . ARG A 1 228 ? -10.992 12.5 11.234 1 96.06 228 ARG A O 1
ATOM 1813 N N . ARG A 1 229 ? -12.906 11.484 11.633 1 96.69 229 ARG A N 1
ATOM 1814 C CA . ARG A 1 229 ? -12.602 10.383 10.727 1 96.69 229 ARG A CA 1
ATOM 1815 C C . ARG A 1 229 ? -13.273 10.578 9.375 1 96.69 229 ARG A C 1
ATOM 1817 O O . ARG A 1 229 ? -14.43 11 9.305 1 96.69 229 ARG A O 1
ATOM 1824 N N . GLY A 1 230 ? -12.523 10.359 8.352 1 96.38 230 GLY A N 1
ATOM 1825 C CA . GLY A 1 230 ? -13.031 10.297 6.992 1 96.38 230 GLY A CA 1
ATOM 1826 C C . GLY A 1 230 ? -12.75 8.969 6.312 1 96.38 230 GLY A C 1
ATOM 1827 O O . GLY A 1 230 ? -11.641 8.438 6.414 1 96.38 230 GLY A O 1
ATOM 1828 N N . GLN A 1 231 ? -13.75 8.398 5.691 1 97.12 231 GLN A N 1
ATOM 1829 C CA . GLN A 1 231 ? -13.617 7.148 4.957 1 97.12 231 GLN A CA 1
ATOM 1830 C C . GLN A 1 231 ? -13.578 7.395 3.451 1 97.12 231 GLN A C 1
ATOM 1832 O O . GLN A 1 231 ? -14.18 8.352 2.959 1 97.12 231 GLN A O 1
ATOM 1837 N N . TYR A 1 232 ? -12.883 6.52 2.723 1 97.81 232 TYR A N 1
ATOM 1838 C CA . TYR A 1 232 ? -12.672 6.664 1.287 1 97.81 232 TYR A CA 1
ATOM 1839 C C . TYR A 1 232 ? -12.977 5.363 0.556 1 97.81 232 TYR A C 1
ATOM 1841 O O . TYR A 1 232 ? -12.875 4.281 1.136 1 97.81 232 TYR A O 1
ATOM 1849 N N . ARG A 1 233 ? -13.336 5.52 -0.675 1 97.88 233 ARG A N 1
ATOM 1850 C CA . ARG A 1 233 ? -13.375 4.426 -1.64 1 97.88 233 ARG A CA 1
ATOM 1851 C C . ARG A 1 233 ? -12.422 4.684 -2.799 1 97.88 233 ARG A C 1
ATOM 1853 O O . ARG A 1 233 ? -12.32 5.809 -3.289 1 97.88 233 ARG A O 1
ATOM 1860 N N . ILE A 1 234 ? -11.672 3.684 -3.174 1 98.31 234 ILE A N 1
ATOM 1861 C CA . ILE A 1 234 ? -10.828 3.734 -4.363 1 98.31 234 ILE A CA 1
ATOM 1862 C C . ILE A 1 234 ? -11.5 2.967 -5.5 1 98.31 234 ILE A C 1
ATOM 1864 O O . ILE A 1 234 ? -11.742 1.764 -5.387 1 98.31 234 ILE A O 1
ATOM 1868 N N . LEU A 1 235 ? -11.734 3.684 -6.586 1 98.31 235 LEU A N 1
ATOM 1869 C CA . LEU A 1 235 ? -12.367 3.064 -7.746 1 98.31 235 LEU A CA 1
ATOM 1870 C C . LEU A 1 235 ? -11.312 2.529 -8.711 1 98.31 235 LEU A C 1
ATOM 1872 O O . LEU A 1 235 ? -10.219 3.078 -8.812 1 98.31 235 LEU A O 1
ATOM 1876 N N . ALA A 1 236 ? -11.688 1.514 -9.453 1 97.94 236 ALA A N 1
ATOM 1877 C CA . ALA A 1 236 ? -10.82 0.821 -10.406 1 97.94 236 ALA A CA 1
ATOM 1878 C C . ALA A 1 236 ? -10.32 1.773 -11.484 1 97.94 236 ALA A C 1
ATOM 1880 O O . ALA A 1 236 ? -10.922 2.824 -11.719 1 97.94 236 ALA A O 1
ATO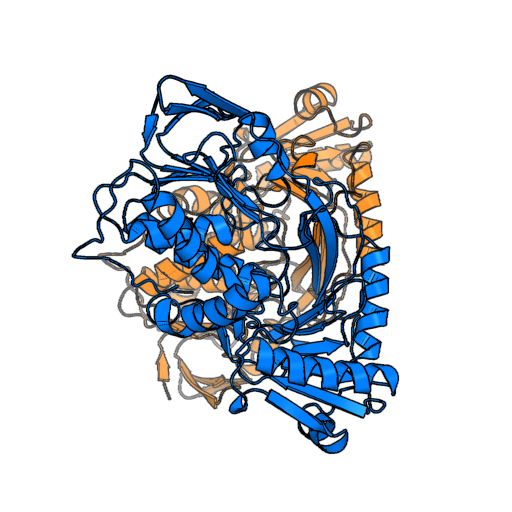M 1881 N N . ARG A 1 237 ? -9.25 1.387 -12.172 1 97.31 237 ARG A N 1
ATOM 1882 C CA . ARG A 1 237 ? -8.641 2.182 -13.227 1 97.31 237 ARG A CA 1
ATOM 1883 C C . ARG A 1 237 ? -9.617 2.406 -14.383 1 97.31 237 ARG A C 1
ATOM 1885 O O . ARG A 1 237 ? -9.484 3.375 -15.133 1 97.31 237 ARG A O 1
ATOM 1892 N N . SER A 1 238 ? -10.578 1.514 -14.492 1 96.31 238 SER A N 1
ATOM 1893 C CA . SER A 1 238 ? -11.602 1.677 -15.516 1 96.31 238 SER A CA 1
ATOM 1894 C C . SER A 1 238 ? -12.344 3 -15.352 1 96.31 238 SER A C 1
ATOM 1896 O O . SER A 1 238 ? -12.938 3.506 -16.312 1 96.31 238 SER A O 1
ATOM 1898 N N . GLU A 1 239 ? -12.266 3.592 -14.141 1 97.25 239 GLU A N 1
ATOM 1899 C CA . GLU A 1 239 ? -12.945 4.855 -13.867 1 97.25 239 GLU A CA 1
ATOM 1900 C C . GLU A 1 239 ? -11.992 6.035 -14 1 97.25 239 GLU A C 1
ATOM 1902 O O . GLU A 1 239 ? -12.359 7.176 -13.711 1 97.25 239 GLU A O 1
ATOM 1907 N N . GLY A 1 240 ? -10.805 5.793 -14.445 1 96.5 240 GLY A N 1
ATOM 1908 C CA . GLY A 1 240 ? -9.766 6.812 -14.453 1 96.5 240 GLY A CA 1
ATOM 1909 C C . GLY A 1 240 ? -10.102 8 -15.328 1 96.5 240 GLY A C 1
ATOM 1910 O O . GLY A 1 240 ? -9.562 9.094 -15.141 1 96.5 240 GLY A O 1
ATOM 1911 N N . HIS A 1 241 ? -11.062 7.898 -16.203 1 94.88 241 HIS A N 1
ATOM 1912 C CA . HIS A 1 241 ? -11.406 8.922 -17.188 1 94.88 241 HIS A CA 1
ATOM 1913 C C . HIS A 1 241 ? -12.375 9.945 -16.594 1 94.88 241 HIS A C 1
ATOM 1915 O O . HIS A 1 241 ? -12.641 10.977 -17.203 1 94.88 241 HIS A O 1
ATOM 1921 N N . VAL A 1 242 ? -12.859 9.758 -15.367 1 96.56 242 VAL A N 1
ATOM 1922 C CA . VAL A 1 242 ? -14.023 10.492 -14.891 1 96.56 242 VAL A CA 1
ATOM 1923 C C . VAL A 1 242 ? -13.633 11.93 -14.555 1 96.56 242 VAL A C 1
ATOM 1925 O O . VAL A 1 242 ? -14.477 12.82 -14.508 1 96.56 242 VAL A O 1
ATOM 1928 N N . SER A 1 243 ? -12.367 12.117 -14.25 1 96.56 243 SER A N 1
ATOM 1929 C CA . SER A 1 243 ? -11.914 13.469 -13.953 1 96.56 243 SER A CA 1
ATOM 1930 C C . SER A 1 243 ? -10.414 13.609 -14.203 1 96.56 243 SER A C 1
ATOM 1932 O O . SER A 1 243 ? -9.664 12.648 -14.07 1 96.56 243 SER A O 1
ATOM 1934 N N . LYS A 1 244 ? -9.992 14.766 -14.555 1 97 244 LYS A N 1
ATOM 1935 C CA . LYS A 1 244 ? -8.586 15.109 -14.727 1 97 244 LYS A CA 1
ATOM 1936 C C . LYS A 1 244 ? -8.109 16.047 -13.625 1 97 244 LYS A C 1
ATOM 1938 O O . LYS A 1 244 ? -6.902 16.266 -13.469 1 97 244 LYS A O 1
ATOM 1943 N N . SER A 1 245 ? -9.023 16.594 -12.859 1 98.5 245 SER A N 1
ATOM 1944 C CA . SER A 1 245 ? -8.766 17.5 -11.75 1 98.5 245 SER A CA 1
ATOM 1945 C C . SER A 1 245 ? -9.242 16.906 -10.422 1 98.5 245 SER A C 1
ATOM 1947 O O . SER A 1 245 ? -10.047 15.977 -10.406 1 98.5 245 SER A O 1
ATOM 1949 N N . ILE A 1 246 ? -8.625 17.406 -9.398 1 98.19 246 ILE A N 1
ATOM 1950 C CA . ILE A 1 246 ? -9.195 17.125 -8.086 1 98.19 246 ILE A CA 1
ATOM 1951 C C . ILE A 1 246 ? -10.484 17.922 -7.902 1 98.19 246 ILE A C 1
ATOM 1953 O O . ILE A 1 246 ? -10.453 19.156 -7.875 1 98.19 246 ILE A O 1
ATOM 1957 N N . LEU A 1 247 ? -11.617 17.25 -7.789 1 98.12 247 LEU A N 1
ATOM 1958 C CA . LEU A 1 247 ? -12.906 17.922 -7.66 1 98.12 247 LEU A CA 1
ATOM 1959 C C . LEU A 1 247 ? -13.375 17.922 -6.207 1 98.12 247 LEU A C 1
ATOM 1961 O O . LEU A 1 247 ? -13.578 16.875 -5.609 1 98.12 247 LEU A O 1
ATOM 1965 N N . PHE A 1 248 ? -13.531 19.094 -5.711 1 96.19 248 PHE A N 1
ATOM 1966 C CA . PHE A 1 248 ? -14.016 19.297 -4.348 1 96.19 248 PHE A CA 1
ATOM 1967 C C . PHE A 1 248 ? -15.422 19.875 -4.352 1 96.19 248 PHE A C 1
ATOM 1969 O O . PHE A 1 248 ? -15.797 20.609 -5.27 1 96.19 248 PHE A O 1
ATOM 1976 N N . MET A 1 249 ? -16.109 19.547 -3.287 1 93.44 249 MET A N 1
ATOM 1977 C CA . MET A 1 249 ? -17.281 20.359 -2.934 1 93.44 249 MET A CA 1
ATOM 1978 C C . MET A 1 249 ? -16.859 21.531 -2.047 1 93.44 249 MET A C 1
ATOM 1980 O O . MET A 1 249 ? -15.781 21.516 -1.463 1 93.44 249 MET A O 1
ATOM 1984 N N . VAL A 1 250 ? -17.75 22.484 -2.045 1 91.5 250 VAL A N 1
ATOM 1985 C CA . VAL A 1 250 ? -17.516 23.594 -1.113 1 91.5 250 VAL A CA 1
ATOM 1986 C C . VAL A 1 250 ? -17.453 23.047 0.314 1 91.5 250 VAL A C 1
ATOM 1988 O O . VAL A 1 250 ? -18.219 22.172 0.69 1 91.5 250 VAL A O 1
ATOM 1991 N N . PRO A 1 251 ? -16.484 23.562 1.006 1 82.19 251 PRO A N 1
ATOM 1992 C CA . PRO A 1 251 ? -16.344 23.078 2.381 1 82.19 251 PRO A CA 1
ATOM 1993 C C . PRO A 1 251 ? -17.594 23.328 3.227 1 82.19 251 PRO A C 1
ATOM 1995 O O . PRO A 1 251 ? -18.297 24.312 3.008 1 82.19 251 PRO A O 1
ATOM 1998 N N . THR A 1 252 ? -17.828 22.344 3.988 1 72.81 252 THR A N 1
ATOM 1999 C CA . THR A 1 252 ? -18.859 22.469 5.012 1 72.81 252 THR A CA 1
ATOM 2000 C C . THR A 1 252 ? -18.234 22.578 6.398 1 72.81 252 THR A C 1
ATOM 2002 O O . THR A 1 252 ? -17.016 22.594 6.535 1 72.81 252 THR A O 1
ATOM 2005 N N . ILE A 1 253 ? -19.047 22.828 7.309 1 57.62 253 ILE A N 1
ATOM 2006 C CA . ILE A 1 253 ? -18.547 22.906 8.68 1 57.62 253 ILE A CA 1
ATOM 2007 C C . ILE A 1 253 ? -17.797 21.625 9.023 1 57.62 253 ILE A C 1
ATOM 2009 O O . ILE A 1 253 ? -17.031 21.594 9.984 1 57.62 253 ILE A O 1
ATOM 2013 N N . HIS A 1 254 ? -18.062 20.703 8.195 1 55.88 254 HIS A N 1
ATOM 2014 C CA . HIS A 1 254 ? -17.469 19.406 8.5 1 55.88 254 HIS A CA 1
ATOM 2015 C C . HIS A 1 254 ? -16.203 19.188 7.695 1 55.88 254 HIS A C 1
ATOM 2017 O O . HIS A 1 254 ? -15.578 18.125 7.785 1 55.88 254 HIS A O 1
ATOM 2023 N N . GLY A 1 255 ? -15.688 20.125 6.957 1 62.56 255 GLY A N 1
ATOM 2024 C CA . GLY A 1 255 ? -14.445 19.953 6.219 1 62.56 255 GLY A CA 1
ATOM 2025 C C . GLY A 1 255 ? -14.578 20.281 4.746 1 62.56 255 GLY A C 1
ATOM 2026 O O . GLY A 1 255 ? -15.539 20.938 4.332 1 62.56 255 GLY A O 1
ATOM 2027 N N . LYS A 1 256 ? -13.312 20.016 4.066 1 58.78 256 LYS A N 1
ATOM 2028 C CA . LYS A 1 256 ? -13.172 20.391 2.666 1 58.78 256 LYS A CA 1
ATOM 2029 C C . LYS A 1 256 ? -14.164 19.641 1.785 1 58.78 256 LYS A C 1
ATOM 2031 O O . LYS A 1 256 ? -14.086 19.703 0.556 1 58.78 256 LYS A O 1
ATOM 2036 N N . GLY A 1 257 ? -14.945 19.016 2.438 1 69 257 GLY A N 1
ATOM 2037 C CA . GLY A 1 257 ? -16.016 18.344 1.722 1 69 257 GLY A CA 1
ATOM 2038 C C . GLY A 1 257 ? -15.57 17.078 1.027 1 69 257 GLY A C 1
ATOM 2039 O O . GLY A 1 257 ? -14.461 16.594 1.255 1 69 257 GLY A O 1
ATOM 2040 N N . VAL A 1 258 ? -16.375 16.406 0.222 1 85.38 258 VAL A N 1
ATOM 2041 C CA . VAL A 1 258 ? -16.188 15.164 -0.52 1 85.38 258 VAL A CA 1
ATOM 2042 C C . VAL A 1 258 ? -15.406 15.438 -1.801 1 85.38 258 VAL A C 1
ATOM 2044 O O . VAL A 1 258 ? -15.586 16.469 -2.438 1 85.38 258 VAL A O 1
ATOM 2047 N N . ILE A 1 259 ? -14.477 14.562 -2.127 1 94.88 259 ILE A N 1
ATOM 2048 C CA . ILE A 1 259 ? -13.641 14.742 -3.312 1 94.88 259 ILE A CA 1
ATOM 2049 C C . ILE A 1 259 ? -13.852 13.562 -4.266 1 94.88 259 ILE A C 1
ATOM 2051 O O . ILE A 1 259 ? -14.188 12.461 -3.836 1 94.88 259 ILE A O 1
ATOM 2055 N N . VAL A 1 260 ? -13.828 13.82 -5.508 1 97.75 260 VAL A N 1
ATOM 2056 C CA . VAL A 1 260 ? -13.484 12.875 -6.559 1 97.75 260 VAL A CA 1
ATOM 2057 C C . VAL A 1 260 ? -12.156 13.266 -7.191 1 97.75 260 VAL A C 1
ATOM 2059 O O . VAL A 1 260 ? -12.031 14.344 -7.777 1 97.75 260 VAL A O 1
ATOM 2062 N N . SER A 1 261 ? -11.164 12.422 -7.047 1 97.88 261 SER A N 1
ATOM 2063 C CA . SER A 1 261 ? -9.805 12.812 -7.406 1 97.88 261 SER A CA 1
ATOM 2064 C C . SER A 1 261 ? -9.086 11.695 -8.156 1 97.88 261 SER A C 1
ATOM 2066 O O . SER A 1 261 ? -9.094 10.539 -7.723 1 97.88 261 SER A O 1
ATOM 2068 N N . PRO A 1 262 ? -8.469 12.062 -9.305 1 97.75 262 PRO A N 1
ATOM 2069 C CA . PRO A 1 262 ? -7.586 11.07 -9.914 1 97.75 262 PRO A CA 1
ATOM 2070 C C . PRO A 1 262 ? -6.383 10.734 -9.039 1 97.75 262 PRO A C 1
ATOM 2072 O O . PRO A 1 262 ? -5.836 11.609 -8.367 1 97.75 262 PRO A O 1
ATOM 2075 N N . MET A 1 263 ? -6.047 9.508 -8.977 1 97.19 263 MET A N 1
ATOM 2076 C CA . MET A 1 263 ? -4.832 9.078 -8.289 1 97.19 263 MET A CA 1
ATOM 2077 C C . MET A 1 263 ? -3.676 8.922 -9.266 1 97.19 263 MET A C 1
ATOM 2079 O O . MET A 1 263 ? -3.887 8.852 -10.477 1 97.19 263 MET A O 1
ATOM 2083 N N . LEU A 1 264 ? -2.512 8.781 -8.75 1 96.25 264 LEU A N 1
ATOM 2084 C CA . LEU A 1 264 ? -1.303 8.734 -9.562 1 96.25 264 LEU A CA 1
ATOM 2085 C C . LEU A 1 264 ? -1.216 7.414 -10.328 1 96.25 264 LEU A C 1
ATOM 2087 O O . LEU A 1 264 ? -0.541 7.328 -11.352 1 96.25 264 LEU A O 1
ATOM 2091 N N . ASP A 1 265 ? -1.91 6.414 -9.82 1 95.56 265 ASP A N 1
ATOM 2092 C CA . ASP A 1 265 ? -1.779 5.098 -10.438 1 95.56 265 ASP A CA 1
ATOM 2093 C C . ASP A 1 265 ? -2.961 4.801 -11.352 1 95.56 265 ASP A C 1
ATOM 2095 O O . ASP A 1 265 ? -3.189 3.648 -11.727 1 95.56 265 ASP A O 1
ATOM 2099 N N . GLY A 1 266 ? -3.732 5.793 -11.68 1 96.56 266 GLY A N 1
ATOM 2100 C CA . GLY A 1 266 ? -4.816 5.664 -12.641 1 96.56 266 GLY A CA 1
ATOM 2101 C C . GLY A 1 266 ? -6.16 5.391 -11.992 1 96.56 266 GLY A C 1
ATOM 2102 O O . GLY A 1 266 ? -7.199 5.449 -12.656 1 96.56 266 GLY A O 1
ATOM 2103 N N . ARG A 1 267 ? -6.203 5.102 -10.773 1 97.88 267 ARG A N 1
ATOM 2104 C CA . ARG A 1 267 ? -7.445 4.902 -10.031 1 97.88 267 ARG A CA 1
ATOM 2105 C C . ARG A 1 267 ? -8.078 6.234 -9.648 1 97.88 267 ARG A C 1
ATOM 2107 O O . ARG A 1 267 ? -7.574 7.297 -10.023 1 97.88 267 ARG A O 1
ATOM 2114 N N . VAL A 1 268 ? -9.25 6.148 -8.961 1 98.19 268 VAL A N 1
ATOM 2115 C CA . VAL A 1 268 ? -9.977 7.344 -8.547 1 98.19 268 VAL A CA 1
ATOM 2116 C C . VAL A 1 268 ? -10.312 7.258 -7.062 1 98.19 268 VAL A C 1
ATOM 2118 O O . VAL A 1 268 ? -10.82 6.238 -6.594 1 98.19 268 VAL A O 1
ATOM 2121 N N . LEU A 1 269 ? -9.977 8.242 -6.383 1 98.19 269 LEU A N 1
ATOM 2122 C CA . LEU A 1 269 ? -10.305 8.344 -4.965 1 98.19 269 LEU A CA 1
ATOM 2123 C C . LEU A 1 269 ? -11.609 9.109 -4.758 1 98.19 269 LEU A C 1
ATOM 2125 O O . LEU A 1 269 ? -11.805 10.188 -5.328 1 98.19 269 LEU A O 1
ATOM 2129 N N . VAL A 1 270 ? -12.516 8.562 -3.98 1 97.88 270 VAL A N 1
ATOM 2130 C CA . VAL A 1 270 ? -13.773 9.227 -3.643 1 97.88 270 VAL A CA 1
ATOM 2131 C C . VAL A 1 270 ? -13.93 9.297 -2.125 1 97.88 270 VAL A C 1
ATOM 2133 O O . VAL A 1 270 ? -13.75 8.289 -1.43 1 97.88 270 VAL A O 1
ATOM 2136 N N . GLY A 1 271 ? -14.328 10.367 -1.633 1 95.62 271 GLY A N 1
ATOM 2137 C CA . GLY A 1 271 ? -14.477 10.625 -0.209 1 95.62 271 GLY A CA 1
ATOM 2138 C C . GLY A 1 271 ? -13.914 11.977 0.212 1 95.62 271 GLY A C 1
ATOM 2139 O O . GLY A 1 271 ? -13.734 12.867 -0.62 1 95.62 271 GLY A O 1
ATOM 2140 N N . PRO A 1 272 ? -13.742 12.258 1.405 1 94.44 272 PRO A N 1
ATOM 2141 C CA . PRO A 1 272 ? -14.047 11.414 2.561 1 94.44 272 PRO A CA 1
ATOM 2142 C C . PRO A 1 272 ? -15.43 11.695 3.148 1 94.44 272 PRO A C 1
ATOM 2144 O O . PRO A 1 272 ? -16.062 12.695 2.795 1 94.44 272 PRO A O 1
ATOM 2147 N N . THR A 1 273 ? -15.891 10.773 3.975 1 94 273 THR A N 1
ATOM 2148 C CA . THR A 1 273 ? -16.922 11.133 4.945 1 94 273 THR A CA 1
ATOM 2149 C C . THR A 1 273 ? -16.344 12.062 6.016 1 94 273 THR A C 1
ATOM 2151 O O . THR A 1 273 ? -15.211 12.523 5.902 1 94 273 THR A O 1
ATOM 2154 N N . ALA A 1 274 ? -17.141 12.414 6.965 1 92.81 274 ALA A N 1
ATOM 2155 C CA . ALA A 1 274 ? -16.703 13.219 8.102 1 92.81 274 ALA A CA 1
ATOM 2156 C C . ALA A 1 274 ? -17.453 12.82 9.375 1 92.81 274 ALA A C 1
ATOM 2158 O O . ALA A 1 274 ? -18.625 13.141 9.547 1 92.81 274 ALA A O 1
ATOM 2159 N N . GLU A 1 275 ? -16.75 12.109 10.148 1 94.31 275 GLU A N 1
ATOM 2160 C CA . GLU A 1 275 ? -17.312 11.68 11.43 1 94.31 275 GLU A CA 1
ATOM 2161 C C . GLU A 1 275 ? -16.562 12.297 12.602 1 94.31 275 GLU A C 1
ATOM 2163 O O . GLU A 1 275 ? -15.344 12.125 12.719 1 94.31 275 GLU A O 1
ATOM 2168 N N . GLU A 1 276 ? -17.25 12.914 13.531 1 94.38 276 GLU A N 1
ATOM 2169 C CA . GLU A 1 276 ? -16.641 13.688 14.609 1 94.38 276 GLU A CA 1
ATOM 2170 C C . GLU A 1 276 ? -16.469 12.836 15.867 1 94.38 276 GLU A C 1
ATOM 2172 O O . GLU A 1 276 ? -17.219 11.883 16.094 1 94.38 276 GLU A O 1
ATOM 2177 N N . ASN A 1 277 ? -15.469 13.219 16.609 1 93.62 277 ASN A N 1
ATOM 2178 C CA . ASN A 1 277 ? -15.25 12.711 17.969 1 93.62 277 ASN A CA 1
ATOM 2179 C C . ASN A 1 277 ? -15.078 11.195 17.969 1 93.62 277 ASN A C 1
ATOM 2181 O O . ASN A 1 277 ? -15.711 10.5 18.766 1 93.62 277 ASN A O 1
ATOM 2185 N N . ILE A 1 278 ? -14.328 10.812 17.109 1 96 278 ILE A N 1
ATOM 2186 C CA . ILE A 1 278 ? -13.984 9.398 17.016 1 96 278 ILE A CA 1
ATOM 2187 C C . ILE A 1 278 ? -12.875 9.07 18 1 96 278 ILE A C 1
ATOM 2189 O O . ILE A 1 278 ? -11.938 9.852 18.172 1 96 278 ILE A O 1
ATOM 2193 N N . ALA A 1 279 ? -13.031 7.938 18.656 1 97.31 279 ALA A N 1
ATOM 2194 C CA . ALA A 1 279 ? -11.977 7.484 19.562 1 97.31 279 ALA A CA 1
ATOM 2195 C C . ALA A 1 279 ? -10.656 7.312 18.812 1 97.31 279 ALA A C 1
ATOM 2197 O O . ALA A 1 279 ? -10.641 6.91 17.641 1 97.31 279 ALA A O 1
ATOM 2198 N N . LYS A 1 280 ? -9.508 7.562 19.531 1 96.62 280 LYS A N 1
ATOM 2199 C CA . LYS A 1 280 ? -8.18 7.574 18.922 1 96.62 280 LYS A CA 1
ATOM 2200 C C . LYS A 1 280 ? -7.852 6.223 18.297 1 96.62 280 LYS A C 1
ATOM 2202 O O . LYS A 1 280 ? -7.137 6.152 17.297 1 96.62 280 LYS A O 1
ATOM 2207 N N . ASP A 1 281 ? -8.406 5.188 18.844 1 95.56 281 ASP A N 1
ATOM 2208 C CA . ASP A 1 281 ? -8.086 3.852 18.344 1 95.56 281 ASP A CA 1
ATOM 2209 C C . ASP A 1 281 ? -9.055 3.424 17.25 1 95.56 281 ASP A C 1
ATOM 2211 O O . ASP A 1 281 ? -9.023 2.275 16.797 1 95.56 281 ASP A O 1
ATOM 2215 N N . GLN A 1 282 ? -9.93 4.344 16.812 1 97.06 282 GLN A N 1
ATOM 2216 C CA . GLN A 1 282 ? -10.914 4.016 15.789 1 97.06 282 GLN A CA 1
ATOM 2217 C C . GLN A 1 282 ? -10.766 4.93 14.57 1 97.06 282 GLN A C 1
ATOM 2219 O O . GLN A 1 282 ? -11.648 4.984 13.719 1 97.06 282 GLN A O 1
ATOM 2224 N N . THR A 1 283 ? -9.641 5.59 14.508 1 97.06 283 THR A N 1
ATOM 2225 C CA . THR A 1 283 ? -9.445 6.637 13.516 1 97.06 283 THR A CA 1
ATOM 2226 C C . THR A 1 283 ? -9.25 6.039 12.125 1 97.06 283 THR A C 1
ATOM 2228 O O . THR A 1 283 ? -9.43 6.723 11.117 1 97.06 283 THR A O 1
ATOM 2231 N N . ARG A 1 284 ? -8.93 4.746 12.039 1 97.88 284 ARG A N 1
ATOM 2232 C CA . ARG A 1 284 ? -8.609 4.145 10.75 1 97.88 284 ARG A CA 1
ATOM 2233 C C . ARG A 1 284 ? -9.672 3.133 10.336 1 97.88 284 ARG A C 1
ATOM 2235 O O . ARG A 1 284 ? -9.5 2.41 9.352 1 97.88 284 ARG A O 1
ATOM 2242 N N . LEU A 1 285 ? -10.805 3.088 11.047 1 98.06 285 LEU A N 1
ATOM 2243 C CA . LEU A 1 285 ? -11.781 2.037 10.805 1 98.06 285 LEU A CA 1
ATOM 2244 C C . LEU A 1 285 ? -12.758 2.449 9.703 1 98.06 285 LEU A C 1
ATOM 2246 O O . LEU A 1 285 ? -13.109 3.625 9.586 1 98.06 285 LEU A O 1
ATOM 2250 N N . VAL A 1 286 ? -13.148 1.492 8.891 1 97.56 286 VAL A N 1
ATOM 2251 C CA . VAL A 1 286 ? -14.18 1.699 7.879 1 97.56 286 VAL A CA 1
ATOM 2252 C C . VAL A 1 286 ? -15.477 1.018 8.32 1 97.56 286 VAL A C 1
ATOM 2254 O O . VAL A 1 286 ? -15.453 0.093 9.133 1 97.56 286 VAL A O 1
ATOM 2257 N N . THR A 1 287 ? -16.609 1.518 7.809 1 94.38 287 THR A N 1
ATOM 2258 C CA . THR A 1 287 ? -17.922 0.985 8.141 1 94.38 287 THR A CA 1
ATOM 2259 C C . THR A 1 287 ? -18.781 0.827 6.891 1 94.38 287 THR A C 1
ATOM 2261 O O . THR A 1 287 ? -18.5 1.436 5.859 1 94.38 287 THR A O 1
ATOM 2264 N N . SER A 1 288 ? -19.797 -0.045 7.012 1 92.81 288 SER A N 1
ATOM 2265 C CA . SER A 1 288 ? -20.766 -0.168 5.918 1 92.81 288 SER A CA 1
ATOM 2266 C C . SER A 1 288 ? -21.469 1.157 5.652 1 92.81 288 SER A C 1
ATOM 2268 O O . SER A 1 288 ? -21.75 1.493 4.5 1 92.81 288 SER A O 1
ATOM 2270 N N . GLN A 1 289 ? -21.75 1.869 6.699 1 92.75 289 GLN A N 1
ATOM 2271 C CA . GLN A 1 289 ? -22.391 3.17 6.559 1 92.75 289 GLN A CA 1
ATOM 2272 C C . GLN A 1 289 ? -21.516 4.141 5.785 1 92.75 289 GLN A C 1
ATOM 2274 O O . GLN A 1 289 ? -22 4.91 4.957 1 92.75 289 GLN A O 1
ATOM 2279 N N . GLY A 1 290 ? -20.203 4.125 6.117 1 93.31 290 GLY A N 1
ATOM 2280 C CA . GLY A 1 290 ? -19.281 4.969 5.379 1 93.31 290 GLY A CA 1
ATOM 2281 C C . GLY A 1 290 ? -19.25 4.656 3.895 1 93.31 290 GLY A C 1
ATOM 2282 O O . GLY A 1 290 ? -19.203 5.562 3.062 1 93.31 290 GLY A O 1
ATOM 2283 N N . PHE A 1 291 ? -19.328 3.393 3.619 1 94.12 291 PHE A N 1
ATOM 2284 C CA . PHE A 1 291 ? -19.328 2.916 2.242 1 94.12 291 PHE A CA 1
ATOM 2285 C C . PHE A 1 291 ? -20.484 3.525 1.46 1 94.12 291 PHE A C 1
ATOM 2287 O O . PHE A 1 291 ? -20.297 4.016 0.344 1 94.12 291 PHE A O 1
ATOM 2294 N N . ASP A 1 292 ? -21.656 3.58 2.012 1 92.88 292 ASP A N 1
ATOM 2295 C CA . ASP A 1 292 ? -22.859 4.086 1.374 1 92.88 292 ASP A CA 1
ATOM 2296 C C . ASP A 1 292 ? -22.828 5.605 1.258 1 92.88 292 ASP A C 1
ATOM 2298 O O . ASP A 1 292 ? -23.266 6.168 0.248 1 92.88 292 ASP A O 1
ATOM 2302 N N . LEU A 1 293 ? -22.359 6.238 2.264 1 92.81 293 LEU A N 1
ATOM 2303 C CA . LEU A 1 293 ? -22.312 7.695 2.289 1 92.81 293 LEU A CA 1
ATOM 2304 C C . LEU A 1 293 ? -21.406 8.227 1.193 1 92.81 293 LEU A C 1
ATOM 2306 O O . LEU A 1 293 ? -21.703 9.258 0.579 1 92.81 293 LEU A O 1
ATOM 2310 N N . ILE A 1 294 ? -20.297 7.578 0.917 1 94.94 294 ILE A N 1
ATOM 2311 C CA . ILE A 1 294 ? -19.344 8.008 -0.097 1 94.94 294 ILE A CA 1
ATOM 2312 C C . ILE A 1 294 ? -20 7.945 -1.479 1 94.94 294 ILE A C 1
ATOM 2314 O O . ILE A 1 294 ? -19.734 8.789 -2.336 1 94.94 294 ILE A O 1
ATOM 2318 N N . GLU A 1 295 ? -20.781 6.914 -1.675 1 93.94 295 GLU A N 1
ATOM 2319 C CA . GLU A 1 295 ? -21.5 6.805 -2.943 1 93.94 295 GLU A CA 1
ATOM 2320 C C . GLU A 1 295 ? -22.391 8.016 -3.178 1 93.94 295 GLU A C 1
ATOM 2322 O O . GLU A 1 295 ? -22.375 8.609 -4.258 1 93.94 295 GLU A O 1
ATOM 2327 N N . LYS A 1 296 ? -23.141 8.344 -2.158 1 91.5 296 LYS A N 1
ATOM 2328 C CA . LYS A 1 296 ? -24.047 9.477 -2.26 1 91.5 296 LYS A CA 1
ATOM 2329 C C . LYS A 1 296 ? -23.312 10.766 -2.59 1 91.5 296 LYS A C 1
ATOM 2331 O O . LYS A 1 296 ? -23.688 11.492 -3.506 1 91.5 296 LYS A O 1
ATOM 2336 N N . ASN A 1 297 ? -22.219 11.008 -1.957 1 88.69 297 ASN A N 1
ATOM 2337 C CA . ASN A 1 297 ? -21.453 12.234 -2.123 1 88.69 297 ASN A CA 1
ATOM 2338 C C . ASN A 1 297 ? -20.75 12.273 -3.475 1 88.69 297 ASN A C 1
ATOM 2340 O O . ASN A 1 297 ? -20.703 13.312 -4.129 1 88.69 297 ASN A O 1
ATOM 2344 N N . GLY A 1 298 ? -20.156 11.156 -3.848 1 94.31 298 GLY A N 1
ATOM 2345 C CA . GLY A 1 298 ? -19.469 11.086 -5.129 1 94.31 298 GLY A CA 1
ATOM 2346 C C . GLY A 1 298 ? -20.391 11.352 -6.309 1 94.31 298 GLY A C 1
ATOM 2347 O O . GLY A 1 298 ? -20 12.047 -7.254 1 94.31 298 GLY A O 1
ATOM 2348 N N . LYS A 1 299 ? -21.609 10.883 -6.195 1 95.5 299 LYS A N 1
ATOM 2349 C CA . LYS A 1 299 ? -22.562 11.023 -7.285 1 95.5 299 LYS A CA 1
ATOM 2350 C C . LYS A 1 299 ? -23.094 12.453 -7.379 1 95.5 299 LYS A C 1
ATOM 2352 O O . LYS A 1 299 ? -23.594 12.867 -8.422 1 95.5 299 LYS A O 1
ATOM 2357 N N . LYS A 1 300 ? -23 13.18 -6.293 1 94.12 300 LYS A N 1
ATOM 2358 C CA . LYS A 1 300 ? -23.312 14.602 -6.348 1 94.12 300 LYS A CA 1
ATOM 2359 C C . LYS A 1 300 ? -22.344 15.359 -7.25 1 94.12 300 LYS A C 1
ATOM 2361 O O . LYS A 1 300 ? -22.734 16.312 -7.93 1 94.12 300 LYS A O 1
ATOM 2366 N N . ILE A 1 301 ? -21.109 14.93 -7.273 1 97.12 301 ILE A N 1
ATOM 2367 C CA . ILE A 1 301 ? -20.062 15.586 -8.055 1 97.12 301 ILE A CA 1
ATOM 2368 C C . ILE A 1 301 ? -20.109 15.086 -9.5 1 97.12 301 ILE A C 1
ATOM 2370 O O . ILE A 1 301 ? -20.141 15.891 -10.438 1 97.12 301 ILE A O 1
ATOM 2374 N N . ILE A 1 302 ? -20.109 13.812 -9.625 1 98.25 302 ILE A N 1
ATOM 2375 C CA . ILE A 1 302 ? -20.188 13.156 -10.922 1 98.25 302 ILE A CA 1
ATOM 2376 C C . ILE A 1 302 ? -21.344 12.148 -10.922 1 98.25 302 ILE A C 1
ATOM 2378 O O . ILE A 1 302 ? -21.172 11.008 -10.492 1 98.25 302 ILE A O 1
ATOM 2382 N N . PRO A 1 303 ? -22.422 12.484 -11.43 1 97.88 303 PRO A N 1
ATOM 2383 C CA . PRO A 1 303 ? -23.609 11.625 -11.375 1 97.88 303 PRO A CA 1
ATOM 2384 C C . PRO A 1 303 ? -23.406 10.281 -12.062 1 97.88 303 PRO A C 1
ATOM 2386 O O . PRO A 1 303 ? -23.984 9.273 -11.648 1 97.88 303 PRO A O 1
ATOM 2389 N N . SER A 1 304 ? -22.578 10.203 -13.023 1 97.38 304 SER A N 1
ATOM 2390 C CA . SER A 1 304 ? -22.391 8.992 -13.812 1 97.38 304 SER A CA 1
ATOM 2391 C C . SER A 1 304 ? -21.312 8.102 -13.188 1 97.38 304 SER A C 1
ATOM 2393 O O . SER A 1 304 ? -20.938 7.074 -13.766 1 97.38 304 SER A O 1
ATOM 2395 N N . LEU A 1 305 ? -20.844 8.492 -12.055 1 96.94 305 LEU A N 1
ATOM 2396 C CA . LEU A 1 305 ? -19.781 7.754 -11.398 1 96.94 305 LEU A CA 1
ATOM 2397 C C . LEU A 1 305 ? -20.203 6.312 -11.117 1 96.94 305 LEU A C 1
ATOM 2399 O O . LEU A 1 305 ? -21.266 6.074 -10.539 1 96.94 305 LEU A O 1
ATOM 2403 N N . LYS A 1 306 ? -19.375 5.352 -11.578 1 97.31 306 LYS A N 1
ATOM 2404 C CA . LYS A 1 306 ? -19.641 3.945 -11.289 1 97.31 306 LYS A CA 1
ATOM 2405 C C . LYS A 1 306 ? -19 3.533 -9.969 1 97.31 306 LYS A C 1
ATOM 2407 O O . LYS A 1 306 ? -18.062 2.727 -9.953 1 97.31 306 LYS A O 1
ATOM 2412 N N . ILE A 1 307 ? -19.656 3.895 -8.922 1 95.75 307 ILE A N 1
ATOM 2413 C CA . ILE A 1 307 ? -19.109 3.74 -7.57 1 95.75 307 ILE A CA 1
ATOM 2414 C C . ILE A 1 307 ? -19.016 2.258 -7.219 1 95.75 307 ILE A C 1
ATOM 2416 O O . ILE A 1 307 ? -18.234 1.867 -6.355 1 95.75 307 ILE A O 1
ATOM 2420 N N . GLN A 1 308 ? -19.766 1.37 -7.91 1 95.62 308 GLN A N 1
ATOM 2421 C CA . GLN A 1 308 ? -19.734 -0.072 -7.691 1 95.62 308 GLN A CA 1
ATOM 2422 C C . GLN A 1 308 ? -18.375 -0.648 -8.102 1 95.62 308 GLN A C 1
ATOM 2424 O O . GLN A 1 308 ? -18.031 -1.767 -7.715 1 95.62 308 GLN A O 1
ATOM 2429 N N . ASN A 1 309 ? -17.641 0.071 -8.938 1 97.88 309 ASN A N 1
ATOM 2430 C CA . ASN A 1 309 ? -16.312 -0.357 -9.32 1 97.88 309 ASN A CA 1
ATOM 2431 C C . ASN A 1 309 ? -15.273 0.017 -8.266 1 97.88 309 ASN A C 1
ATOM 2433 O O . ASN A 1 309 ? -14.195 0.524 -8.594 1 97.88 309 ASN A O 1
ATOM 2437 N N . THR A 1 310 ? -15.641 -0.183 -6.969 1 98.31 310 THR A N 1
ATOM 2438 C CA . THR A 1 310 ? -14.75 0.034 -5.832 1 98.31 310 THR A CA 1
ATOM 2439 C C . THR A 1 310 ? -13.805 -1.148 -5.656 1 98.31 310 THR A C 1
ATOM 2441 O O . THR A 1 310 ? -14.242 -2.297 -5.578 1 98.31 310 THR A O 1
ATOM 2444 N N . GLU A 1 311 ? -12.492 -0.867 -5.578 1 98 311 GLU A N 1
ATOM 2445 C CA . GLU A 1 311 ? -11.484 -1.904 -5.375 1 98 311 GLU A CA 1
ATOM 2446 C C . GLU A 1 311 ? -11.078 -2 -3.904 1 98 311 GLU A C 1
ATOM 2448 O O . GLU A 1 311 ? -10.641 -3.057 -3.443 1 98 311 GLU A O 1
ATOM 2453 N N . MET A 1 312 ? -11.211 -0.879 -3.188 1 97.88 312 MET A N 1
ATOM 2454 C CA . MET A 1 312 ? -10.688 -0.802 -1.827 1 97.88 312 MET A CA 1
ATOM 2455 C C . MET A 1 312 ? -11.398 0.289 -1.032 1 97.88 312 MET A C 1
ATOM 2457 O O . MET A 1 312 ? -11.836 1.292 -1.601 1 97.88 312 MET A O 1
ATOM 2461 N N . THR A 1 313 ? -11.516 0.095 0.215 1 97.69 313 THR A N 1
ATOM 2462 C CA . THR A 1 313 ? -11.938 1.14 1.143 1 97.69 313 THR A CA 1
ATOM 2463 C C . THR A 1 313 ? -10.914 1.313 2.26 1 97.69 313 THR A C 1
ATOM 2465 O O . THR A 1 313 ? -10.258 0.351 2.666 1 97.69 313 THR A O 1
ATOM 2468 N N . PHE A 1 314 ? -10.758 2.486 2.723 1 97.56 314 PHE A N 1
ATOM 2469 C CA . PHE A 1 314 ? -9.914 2.781 3.877 1 97.56 314 PHE A CA 1
ATOM 2470 C C . PHE A 1 314 ? -10.398 4.035 4.594 1 97.56 314 PHE A C 1
ATOM 2472 O O . PHE A 1 314 ? -11.359 4.672 4.16 1 97.56 314 PHE A O 1
ATOM 2479 N N . ALA A 1 315 ? -9.727 4.309 5.711 1 97.62 315 ALA A N 1
ATOM 2480 C CA . ALA A 1 315 ? -10.086 5.504 6.465 1 97.62 315 ALA A CA 1
ATOM 2481 C C . ALA A 1 315 ? -8.844 6.277 6.895 1 97.62 315 ALA A C 1
ATOM 2483 O O . ALA A 1 315 ? -7.746 5.715 6.953 1 97.62 315 ALA A O 1
ATOM 2484 N N . GLY A 1 316 ? -8.977 7.488 7.012 1 96.12 316 GLY A N 1
ATOM 2485 C CA . GLY A 1 316 ? -8.055 8.398 7.672 1 96.12 316 GLY A CA 1
ATOM 2486 C C . GLY A 1 316 ? -8.727 9.297 8.695 1 96.12 316 GLY A C 1
ATOM 2487 O O . GLY A 1 316 ? -9.891 9.078 9.047 1 96.12 316 GLY A O 1
ATOM 2488 N N . SER A 1 317 ? -7.902 10.109 9.281 1 95.69 317 SER A N 1
ATOM 2489 C CA . SER A 1 317 ? -8.461 11 10.297 1 95.69 317 SER A CA 1
ATOM 2490 C C . SER A 1 317 ? -7.609 12.25 10.461 1 95.69 317 SER A C 1
ATOM 2492 O O . SER A 1 317 ? -6.492 12.32 9.945 1 95.69 317 SER A O 1
ATOM 2494 N N . ARG A 1 318 ? -8.195 13.188 11.07 1 96.31 318 ARG A N 1
ATOM 2495 C CA . ARG A 1 318 ? -7.551 14.461 11.383 1 96.31 318 ARG A CA 1
ATOM 2496 C C . ARG A 1 318 ? -7.434 14.664 12.891 1 96.31 318 ARG A C 1
ATOM 2498 O O . ARG A 1 318 ? -8.445 14.68 13.594 1 96.31 318 ARG A O 1
ATOM 2505 N N . PRO A 1 319 ? -6.207 14.711 13.336 1 97.88 319 PRO A N 1
ATOM 2506 C CA . PRO A 1 319 ? -6.066 15.195 14.711 1 97.88 319 PRO A CA 1
ATOM 2507 C C . PRO A 1 319 ? -6.285 16.703 14.82 1 97.88 319 PRO A C 1
ATOM 2509 O O . PRO A 1 319 ? -5.613 17.484 14.141 1 97.88 319 PRO A O 1
ATOM 2512 N N . ILE A 1 320 ? -7.246 17.141 15.656 1 97.44 320 ILE A N 1
ATOM 2513 C CA . ILE A 1 320 ? -7.641 18.547 15.727 1 97.44 320 ILE A CA 1
ATOM 2514 C C . ILE A 1 320 ? -7.457 19.062 17.156 1 97.44 320 ILE A C 1
ATOM 2516 O O . ILE A 1 320 ? -7.961 18.453 18.109 1 97.44 320 ILE A O 1
ATOM 2520 N N . ASP A 1 321 ? -6.664 20.094 17.266 1 98.19 321 ASP A N 1
ATOM 2521 C CA . ASP A 1 321 ? -6.609 20.766 18.578 1 98.19 321 ASP A CA 1
ATOM 2522 C C . ASP A 1 321 ? -7.965 21.359 18.938 1 98.19 321 ASP A C 1
ATOM 2524 O O . ASP A 1 321 ? -8.508 22.188 18.203 1 98.19 321 ASP A O 1
ATOM 2528 N N . ILE A 1 322 ? -8.438 21.016 20.094 1 97.75 322 ILE A N 1
ATOM 2529 C CA . ILE A 1 322 ? -9.789 21.391 20.484 1 97.75 322 ILE A CA 1
ATOM 2530 C C . ILE A 1 322 ? -9.867 22.891 20.703 1 97.75 322 ILE A C 1
ATOM 2532 O O . ILE A 1 322 ? -10.828 23.547 20.281 1 97.75 322 ILE A O 1
ATOM 2536 N N . GLN A 1 323 ? -8.836 23.422 21.281 1 97.38 323 GLN A N 1
ATOM 2537 C CA . GLN A 1 323 ? -8.875 24.812 21.719 1 97.38 323 GLN A CA 1
ATOM 2538 C C . GLN A 1 323 ? -8.758 25.766 20.516 1 97.38 323 GLN A C 1
ATOM 2540 O O . GLN A 1 323 ? -9.523 26.719 20.406 1 97.38 323 GLN A O 1
ATOM 2545 N N . THR A 1 324 ? -7.871 25.5 19.609 1 96.31 324 THR A N 1
ATOM 2546 C CA . THR A 1 324 ? -7.543 26.5 18.609 1 96.31 324 THR A CA 1
ATOM 2547 C C . THR A 1 324 ? -8.047 26.094 17.234 1 96.31 324 THR A C 1
ATOM 2549 O O . THR A 1 324 ? -8.18 26.922 16.344 1 96.31 324 THR A O 1
ATOM 2552 N N . ASN A 1 325 ? -8.234 24.766 17.031 1 96.12 325 ASN A N 1
ATOM 2553 C CA . ASN A 1 325 ? -8.5 24.234 15.703 1 96.12 325 ASN A CA 1
ATOM 2554 C C . ASN A 1 325 ? -7.445 24.688 14.695 1 96.12 325 ASN A C 1
ATOM 2556 O O . ASN A 1 325 ? -7.77 25.016 13.555 1 96.12 325 ASN A O 1
ATOM 2560 N N . ASP A 1 326 ? -6.219 24.875 15.148 1 97.69 326 ASP A N 1
ATOM 2561 C CA . ASP A 1 326 ? -5.031 25.25 14.383 1 97.69 326 ASP A CA 1
ATOM 2562 C C . ASP A 1 326 ? -3.854 24.328 14.719 1 97.69 326 ASP A C 1
ATOM 2564 O O . ASP A 1 326 ? -3.965 23.453 15.57 1 97.69 326 ASP A O 1
ATOM 2568 N N . PHE A 1 327 ? -2.771 24.469 13.922 1 98.5 327 PHE A N 1
ATOM 2569 C CA . PHE A 1 327 ? -1.553 23.75 14.266 1 98.5 327 PHE A CA 1
ATOM 2570 C C . PHE A 1 327 ? -1.028 24.188 15.625 1 98.5 327 PHE A C 1
ATOM 2572 O O . PHE A 1 327 ? -1.056 25.375 15.953 1 98.5 327 PHE A O 1
ATOM 2579 N N . VAL A 1 328 ? -0.642 23.234 16.406 1 98.38 328 VAL A N 1
ATOM 2580 C CA . VAL A 1 328 ? 0.091 23.531 17.641 1 98.38 328 VAL A CA 1
ATOM 2581 C C . VAL A 1 328 ? 1.572 23.203 17.438 1 98.38 328 VAL A C 1
ATOM 2583 O O . VAL A 1 328 ? 1.985 22.047 17.531 1 98.38 328 VAL A O 1
ATOM 2586 N N . ILE A 1 329 ? 2.379 24.203 17.188 1 98.75 329 ILE A N 1
ATOM 2587 C CA . ILE A 1 329 ? 3.824 24.125 17 1 98.75 329 ILE A CA 1
ATOM 2588 C C . ILE A 1 329 ? 4.523 25.047 17.984 1 98.75 329 ILE A C 1
ATOM 2590 O O . ILE A 1 329 ? 4.738 26.234 17.688 1 98.75 329 ILE A O 1
ATOM 2594 N N . LYS A 1 330 ? 4.844 24.5 19.078 1 98.25 330 LYS A N 1
ATOM 2595 C CA . LYS A 1 330 ? 5.43 25.328 20.141 1 98.25 330 LYS A CA 1
ATOM 2596 C C . LYS A 1 330 ? 6.125 24.453 21.188 1 98.25 330 LYS A C 1
ATOM 2598 O O . LYS A 1 330 ? 5.805 23.281 21.328 1 98.25 330 LYS A O 1
ATOM 2603 N N . SER A 1 331 ? 7.008 25.047 21.922 1 98.5 331 SER A N 1
ATOM 2604 C CA . SER A 1 331 ? 7.598 24.406 23.094 1 98.5 331 SER A CA 1
ATOM 2605 C C . SER A 1 331 ? 6.594 24.312 24.234 1 98.5 331 SER A C 1
ATOM 2607 O O . SER A 1 331 ? 5.645 25.094 24.297 1 98.5 331 SER A O 1
ATOM 2609 N N . ALA A 1 332 ? 6.828 23.344 25.109 1 98.12 332 ALA A N 1
ATOM 2610 C CA . ALA A 1 332 ? 6.059 23.312 26.344 1 98.12 332 ALA A CA 1
ATOM 2611 C C . ALA A 1 332 ? 6.258 24.594 27.141 1 98.12 332 ALA A C 1
ATOM 2613 O O . ALA A 1 332 ? 7.34 25.188 27.125 1 98.12 332 ALA A O 1
ATOM 2614 N N . LYS A 1 333 ? 5.199 25.031 27.828 1 95.19 333 LYS A N 1
ATOM 2615 C CA . LYS A 1 333 ? 5.207 26.297 28.562 1 95.19 333 LYS A CA 1
ATOM 2616 C C . LYS A 1 333 ? 6.387 26.359 29.516 1 95.19 333 LYS A C 1
ATOM 2618 O O . LYS A 1 333 ? 7.059 27.391 29.609 1 95.19 333 LYS A O 1
ATOM 2623 N N . ASP A 1 334 ? 6.707 25.281 30.266 1 92 334 ASP A N 1
ATOM 2624 C CA . ASP A 1 334 ? 7.711 25.328 31.328 1 92 334 ASP A CA 1
ATOM 2625 C C . ASP A 1 334 ? 8.977 24.594 30.922 1 92 334 ASP A C 1
ATOM 2627 O O . ASP A 1 334 ? 9.812 24.25 31.766 1 92 334 ASP A O 1
ATOM 2631 N N . ASN A 1 335 ? 9.148 24.266 29.672 1 97.56 335 ASN A N 1
ATOM 2632 C CA . ASN A 1 335 ? 10.32 23.531 29.219 1 97.56 335 ASN A CA 1
ATOM 2633 C C . ASN A 1 335 ? 10.555 23.719 27.734 1 97.56 335 ASN A C 1
ATOM 2635 O O . ASN A 1 335 ? 9.984 23 26.906 1 97.56 335 ASN A O 1
ATOM 2639 N N . PRO A 1 336 ? 11.406 24.578 27.328 1 97.62 336 PRO A N 1
ATOM 2640 C CA . PRO A 1 336 ? 11.648 24.859 25.906 1 97.62 336 PRO A CA 1
ATOM 2641 C C . PRO A 1 336 ? 12.219 23.641 25.172 1 97.62 336 PRO A C 1
ATOM 2643 O O . PRO A 1 336 ? 12.227 23.625 23.938 1 97.62 336 PRO A O 1
ATOM 2646 N N . ASN A 1 337 ? 12.641 22.609 25.938 1 98.44 337 ASN A N 1
ATOM 2647 C CA . ASN A 1 337 ? 13.281 21.453 25.328 1 98.44 337 ASN A CA 1
ATOM 2648 C C . ASN A 1 337 ? 12.266 20.391 24.938 1 98.44 337 ASN A C 1
ATOM 2650 O O . ASN A 1 337 ? 12.617 19.375 24.328 1 98.44 337 ASN A O 1
ATOM 2654 N N . PHE A 1 338 ? 11.016 20.594 25.312 1 98.81 338 PHE A N 1
ATOM 2655 C CA . PHE A 1 338 ? 9.922 19.75 24.844 1 98.81 338 PHE A CA 1
ATOM 2656 C C . PHE A 1 338 ? 9.078 20.469 23.812 1 98.81 338 PHE A C 1
ATOM 2658 O O . PHE A 1 338 ? 8.281 21.344 24.156 1 98.81 338 PHE A O 1
ATOM 2665 N N . ILE A 1 339 ? 9.242 20.094 22.547 1 98.88 339 ILE A N 1
ATOM 2666 C CA . ILE A 1 339 ? 8.609 20.797 21.438 1 98.88 339 ILE A CA 1
ATOM 2667 C C . ILE A 1 339 ? 7.418 19.984 20.922 1 98.88 339 ILE A C 1
ATOM 2669 O O . ILE A 1 339 ? 7.566 18.797 20.594 1 98.88 339 ILE A O 1
ATOM 2673 N N . ASN A 1 340 ? 6.262 20.609 20.891 1 98.81 340 ASN A N 1
ATOM 2674 C CA . ASN A 1 340 ? 5.051 19.969 20.375 1 98.81 340 ASN A CA 1
ATOM 2675 C C . ASN A 1 340 ? 4.766 20.359 18.938 1 98.81 340 ASN A C 1
ATOM 2677 O O . ASN A 1 340 ? 4.809 21.547 18.594 1 98.81 340 ASN A O 1
ATOM 2681 N N . VAL A 1 341 ? 4.535 19.422 18.094 1 98.81 341 VAL A N 1
ATOM 2682 C CA . VAL A 1 341 ? 4.035 19.562 16.734 1 98.81 341 VAL A CA 1
ATOM 2683 C C . VAL A 1 341 ? 2.811 18.688 16.531 1 98.81 341 VAL A C 1
ATOM 2685 O O . VAL A 1 341 ? 2.922 17.562 16.016 1 98.81 341 VAL A O 1
ATOM 2688 N N . VAL A 1 342 ? 1.624 19.188 16.891 1 98.25 342 VAL A N 1
ATOM 2689 C CA . VAL A 1 342 ? 0.418 18.375 16.969 1 98.25 342 VAL A CA 1
ATOM 2690 C C . VAL A 1 342 ? -0.769 19.141 16.391 1 98.25 342 VAL A C 1
ATOM 2692 O O . VAL A 1 342 ? -0.631 20.312 16 1 98.25 342 VAL A O 1
ATOM 2695 N N . GLY A 1 343 ? -1.852 18.406 16.25 1 97.94 343 GLY A N 1
ATOM 2696 C CA . GLY A 1 343 ? -3.043 19.031 15.703 1 97.94 343 GLY A CA 1
ATOM 2697 C C . GLY A 1 343 ? -2.885 19.438 14.258 1 97.94 343 GLY A C 1
ATOM 2698 O O . GLY A 1 343 ? -3.465 20.438 13.82 1 97.94 343 GLY A O 1
ATOM 2699 N N . THR A 1 344 ? -2.029 18.641 13.5 1 95.5 344 THR A N 1
ATOM 2700 C CA . THR A 1 344 ? -1.664 19.078 12.148 1 95.5 344 THR A CA 1
ATOM 2701 C C . THR A 1 344 ? -2.672 18.562 11.125 1 95.5 344 THR A C 1
ATOM 2703 O O . THR A 1 344 ? -2.299 18.203 10.008 1 95.5 344 THR A O 1
ATOM 2706 N N . LYS A 1 345 ? -3.902 18.312 11.469 1 91.88 345 LYS A N 1
ATOM 2707 C CA . LYS A 1 345 ? -4.957 17.984 10.508 1 91.88 345 LYS A CA 1
ATOM 2708 C C . LYS A 1 345 ? -4.602 18.484 9.109 1 91.88 345 LYS A C 1
ATOM 2710 O O . LYS A 1 345 ? -3.432 18.734 8.812 1 91.88 345 LYS A O 1
ATOM 2715 N N . SER A 1 346 ? -5.531 18.5 8.172 1 91.12 346 SER A N 1
ATOM 2716 C CA . SER A 1 346 ? -5.324 19.203 6.914 1 91.12 346 SER A CA 1
ATOM 2717 C C . SER A 1 346 ? -5.105 20.688 7.141 1 91.12 346 SER A C 1
ATOM 2719 O O . SER A 1 346 ? -5.793 21.312 7.961 1 91.12 346 SER A O 1
ATOM 2721 N N . PRO A 1 347 ? -4.039 21.203 6.586 1 96 347 PRO A N 1
ATOM 2722 C CA . PRO A 1 347 ? -3.176 20.75 5.496 1 96 347 PRO A CA 1
ATOM 2723 C C . PRO A 1 347 ? -1.798 20.297 5.984 1 96 347 PRO A C 1
ATOM 2725 O O . PRO A 1 347 ? -0.782 20.672 5.395 1 96 347 PRO A O 1
ATOM 2728 N N . GLY A 1 348 ? -1.784 19.406 6.977 1 97.25 348 GLY A N 1
ATOM 2729 C CA . GLY A 1 348 ? -0.54 18.953 7.57 1 97.25 348 GLY A CA 1
ATOM 2730 C C . GLY A 1 348 ? 0.446 18.406 6.547 1 97.25 348 GLY A C 1
ATOM 2731 O O . GLY A 1 348 ? 1.636 18.734 6.602 1 97.25 348 GLY A O 1
ATOM 2732 N N . LEU A 1 349 ? -0.034 17.625 5.59 1 98.06 349 LEU A N 1
ATOM 2733 C CA . LEU A 1 349 ? 0.815 17.094 4.527 1 98.06 349 LEU A CA 1
ATOM 2734 C C . LEU A 1 349 ? 1.441 18.219 3.717 1 98.06 349 LEU A C 1
ATOM 2736 O O . LEU A 1 349 ? 2.654 18.234 3.5 1 98.06 349 LEU A O 1
ATOM 2740 N N . SER A 1 350 ? 0.667 19.203 3.332 1 98.5 350 SER A N 1
ATOM 2741 C CA . SER A 1 350 ? 1.117 20.344 2.539 1 98.5 350 SER A CA 1
ATOM 2742 C C . SER A 1 350 ? 2.109 21.203 3.314 1 98.5 350 SER A C 1
ATOM 2744 O O . SER A 1 350 ? 3.072 21.719 2.744 1 98.5 350 SER A O 1
ATOM 2746 N N . ALA A 1 351 ? 1.897 21.312 4.562 1 98.75 351 ALA A N 1
ATOM 2747 C CA . ALA A 1 351 ? 2.646 22.266 5.391 1 98.75 351 ALA A CA 1
ATOM 2748 C C . ALA A 1 351 ? 3.898 21.609 5.969 1 98.75 351 ALA A C 1
ATOM 2750 O O . ALA A 1 351 ? 4.73 22.281 6.586 1 98.75 351 ALA A O 1
ATOM 2751 N N . ALA A 1 352 ? 4.105 20.328 5.773 1 98.81 352 ALA A N 1
ATOM 2752 C CA . ALA A 1 352 ? 5.102 19.531 6.488 1 98.81 352 ALA A CA 1
ATOM 2753 C C . ALA A 1 352 ? 6.492 20.141 6.359 1 98.81 352 ALA A C 1
ATOM 2755 O O . ALA A 1 352 ? 7.184 20.344 7.359 1 98.81 352 ALA A O 1
ATOM 2756 N N . PRO A 1 353 ? 6.934 20.547 5.164 1 98.88 353 PRO A N 1
ATOM 2757 C CA . PRO A 1 353 ? 8.266 21.141 5.07 1 98.88 353 PRO A CA 1
ATOM 2758 C C . PRO A 1 353 ? 8.375 22.453 5.84 1 98.88 353 PRO A C 1
ATOM 2760 O O . PRO A 1 353 ? 9.422 22.75 6.438 1 98.88 353 PRO A O 1
ATOM 2763 N N . ALA A 1 354 ? 7.316 23.234 5.773 1 98.88 354 ALA A N 1
ATOM 2764 C CA . ALA A 1 354 ? 7.312 24.5 6.496 1 98.88 354 ALA A CA 1
ATOM 2765 C C . ALA A 1 354 ? 7.305 24.281 8.008 1 98.88 354 ALA A C 1
ATOM 2767 O O . ALA A 1 354 ? 7.965 25 8.75 1 98.88 354 ALA A O 1
ATOM 2768 N N . ILE A 1 355 ? 6.566 23.312 8.406 1 98.88 355 ILE A N 1
ATOM 2769 C CA . ILE A 1 355 ? 6.512 22.953 9.82 1 98.88 355 ILE A CA 1
ATOM 2770 C C . ILE A 1 355 ? 7.906 22.562 10.312 1 98.88 355 ILE A C 1
ATOM 2772 O O . ILE A 1 355 ? 8.32 22.969 11.398 1 98.88 355 ILE A O 1
ATOM 2776 N N . ALA A 1 356 ? 8.617 21.812 9.539 1 98.88 356 ALA A N 1
ATOM 2777 C CA . ALA A 1 356 ? 9.969 21.391 9.906 1 98.88 356 ALA A CA 1
ATOM 2778 C C . ALA A 1 356 ? 10.867 22.594 10.148 1 98.88 356 ALA A C 1
ATOM 2780 O O . ALA A 1 356 ? 11.672 22.609 11.086 1 98.88 356 ALA A O 1
ATOM 2781 N N . LEU A 1 357 ? 10.742 23.609 9.359 1 98.69 357 LEU A N 1
ATOM 2782 C CA . LEU A 1 357 ? 11.539 24.812 9.531 1 98.69 357 LEU A CA 1
ATOM 2783 C C . LEU A 1 357 ? 11.164 25.531 10.82 1 98.69 357 LEU A C 1
ATOM 2785 O O . LEU A 1 357 ? 12.031 26.094 11.5 1 98.69 357 LEU A O 1
ATOM 2789 N N . GLU A 1 358 ? 9.859 25.594 11.094 1 98.81 358 GLU A N 1
ATOM 2790 C CA . GLU A 1 358 ? 9.43 26.172 12.359 1 98.81 358 GLU A CA 1
ATOM 2791 C C . GLU A 1 358 ? 10.062 25.453 13.547 1 98.81 358 GLU A C 1
ATOM 2793 O O . GLU A 1 358 ? 10.422 26.078 14.539 1 98.81 358 GLU A O 1
ATOM 2798 N N . VAL A 1 359 ? 10.164 24.141 13.445 1 98.81 359 VAL A N 1
ATOM 2799 C CA . VAL A 1 359 ? 10.75 23.344 14.523 1 98.81 359 VAL A CA 1
ATOM 2800 C C . VAL A 1 359 ? 12.227 23.688 14.688 1 98.81 359 VAL A C 1
ATOM 2802 O O . VAL A 1 359 ? 12.719 23.797 15.805 1 98.81 359 VAL A O 1
ATOM 2805 N N . VAL A 1 360 ? 12.953 23.891 13.617 1 98.31 360 VAL A N 1
ATOM 2806 C CA . VAL A 1 360 ? 14.359 24.281 13.664 1 98.31 360 VAL A CA 1
ATOM 2807 C C . VAL A 1 360 ? 14.5 25.609 14.414 1 98.31 360 VAL A C 1
ATOM 2809 O O . VAL A 1 360 ? 15.422 25.781 15.211 1 98.31 360 VAL A O 1
ATOM 2812 N N . LYS A 1 361 ? 13.578 26.547 14.125 1 98.38 361 LYS A N 1
ATOM 2813 C CA . LYS A 1 361 ? 13.609 27.828 14.836 1 98.38 361 LYS A CA 1
ATOM 2814 C C . LYS A 1 361 ? 13.453 27.625 16.344 1 98.38 361 LYS A C 1
ATOM 2816 O O . LYS A 1 361 ? 14.117 28.297 17.125 1 98.38 361 LYS A O 1
ATOM 2821 N N . LEU A 1 362 ? 12.578 26.75 16.703 1 98.62 362 LEU A N 1
ATOM 2822 C CA . LEU A 1 362 ? 12.352 26.484 18.125 1 98.62 362 LEU A CA 1
ATOM 2823 C C . LEU A 1 362 ? 13.578 25.844 18.766 1 98.62 362 LEU A C 1
ATOM 2825 O O . LEU A 1 362 ? 13.93 26.172 19.906 1 98.62 362 LEU A O 1
ATOM 2829 N N . ILE A 1 363 ? 14.211 24.906 18.047 1 98.19 363 ILE A N 1
ATOM 2830 C CA . ILE A 1 363 ? 15.414 24.25 18.547 1 98.19 363 ILE A CA 1
ATOM 2831 C C . ILE A 1 363 ? 16.516 25.281 18.781 1 98.19 363 ILE A C 1
ATOM 2833 O O . ILE A 1 363 ? 17.219 25.234 19.797 1 98.19 363 ILE A O 1
ATOM 2837 N N . LYS A 1 364 ? 16.594 26.281 17.922 1 96.56 364 LYS A N 1
ATOM 2838 C CA . LYS A 1 364 ? 17.625 27.312 18 1 96.56 364 LYS A CA 1
ATOM 2839 C C . LYS A 1 364 ? 17.422 28.188 19.234 1 96.56 364 LYS A C 1
ATOM 2841 O O . LYS A 1 364 ? 18.344 28.891 19.656 1 96.56 364 LYS A O 1
ATOM 2846 N N . LYS A 1 365 ? 16.25 28.141 19.781 1 96.5 365 LYS A N 1
ATOM 2847 C CA . LYS A 1 365 ? 15.969 28.906 20.984 1 96.5 365 LYS A CA 1
ATOM 2848 C C . LYS A 1 365 ? 16.375 28.125 22.234 1 96.5 365 LYS A C 1
ATOM 2850 O O . LYS A 1 365 ? 16.375 28.688 23.344 1 96.5 365 LYS A O 1
ATOM 2855 N N . THR A 1 366 ? 16.688 26.875 22.094 1 96.5 366 THR A N 1
ATOM 2856 C CA . THR A 1 366 ? 17.172 26.078 23.203 1 96.5 366 THR A CA 1
ATOM 2857 C C . THR A 1 366 ? 18.688 26.219 23.359 1 96.5 366 THR A C 1
ATOM 2859 O O . THR A 1 366 ? 19.312 27.031 22.688 1 96.5 366 THR A O 1
ATOM 2862 N N . ASN A 1 367 ? 19.312 25.406 24.234 1 94.5 367 ASN A N 1
ATOM 2863 C CA . ASN A 1 367 ? 20.75 25.469 24.453 1 94.5 367 ASN A CA 1
ATOM 2864 C C . ASN A 1 367 ? 21.516 24.547 23.5 1 94.5 367 ASN A C 1
ATOM 2866 O O . ASN A 1 367 ? 22.75 24.516 23.516 1 94.5 367 ASN A O 1
ATOM 2870 N N . LEU A 1 368 ? 20.734 23.859 22.688 1 95.62 368 LEU A N 1
ATOM 2871 C CA . LEU A 1 368 ? 21.406 22.984 21.734 1 95.62 368 LEU A CA 1
ATOM 2872 C C . LEU A 1 368 ? 21.859 23.766 20.5 1 95.62 368 LEU A C 1
ATOM 2874 O O . LEU A 1 368 ? 21.031 24.359 19.797 1 95.62 368 LEU A O 1
ATOM 2878 N N . LYS A 1 369 ? 23.188 23.812 20.281 1 94.38 369 LYS A N 1
ATOM 2879 C CA . LYS A 1 369 ? 23.734 24.484 19.109 1 94.38 369 LYS A CA 1
ATOM 2880 C C . LYS A 1 369 ? 23.734 23.562 17.906 1 94.38 369 LYS A C 1
ATOM 2882 O O . LYS A 1 369 ? 24.219 22.422 17.984 1 94.38 369 LYS A O 1
ATOM 2887 N N . ILE A 1 370 ? 23.062 24.016 16.844 1 94.06 370 ILE A N 1
ATOM 2888 C CA . ILE A 1 370 ? 23.047 23.219 15.609 1 94.06 370 ILE A CA 1
ATOM 2889 C C . ILE A 1 370 ? 23.625 24.062 14.461 1 94.06 370 ILE A C 1
ATOM 2891 O O . ILE A 1 370 ? 23.375 25.266 14.375 1 94.06 370 ILE A O 1
ATOM 2895 N N . THR A 1 371 ? 24.5 23.375 13.609 1 94.69 371 THR A N 1
ATOM 2896 C CA . THR A 1 371 ? 25.125 24.016 12.453 1 94.69 371 THR A CA 1
ATOM 2897 C C . THR A 1 371 ? 24.859 23.203 11.188 1 94.69 371 THR A C 1
ATOM 2899 O O . THR A 1 371 ? 24.922 21.969 11.203 1 94.69 371 THR A O 1
ATOM 2902 N N . LYS A 1 372 ? 24.609 23.859 10.094 1 95.06 372 LYS A N 1
ATOM 2903 C CA . LYS A 1 372 ? 24.344 23.188 8.828 1 95.06 372 LYS A CA 1
ATOM 2904 C C . LYS A 1 372 ? 25.578 22.438 8.336 1 95.06 372 LYS A C 1
ATOM 2906 O O . LYS A 1 372 ? 26.703 22.922 8.477 1 95.06 372 LYS A O 1
ATOM 2911 N N . LYS A 1 373 ? 25.328 21.312 7.715 1 93.69 373 LYS A N 1
ATOM 2912 C CA . LYS A 1 373 ? 26.406 20.547 7.102 1 93.69 373 LYS A CA 1
ATOM 2913 C C . LYS A 1 373 ? 26.984 21.266 5.887 1 93.69 373 LYS A C 1
ATOM 2915 O O . LYS A 1 373 ? 26.266 21.984 5.188 1 93.69 373 LYS A O 1
ATOM 2920 N N . SER A 1 374 ? 28.234 20.969 5.77 1 90.56 374 SER A N 1
ATOM 2921 C CA . SER A 1 374 ? 28.859 21.438 4.535 1 90.56 374 SER A CA 1
ATOM 2922 C C . SER A 1 374 ? 28.453 20.578 3.346 1 90.56 374 SER A C 1
ATOM 2924 O O . SER A 1 374 ? 28.328 21.078 2.225 1 90.56 374 SER A O 1
ATOM 2926 N N . TYR A 1 375 ? 28.266 19.281 3.699 1 89.88 375 TYR A N 1
ATOM 2927 C CA . TYR A 1 375 ? 27.828 18.344 2.668 1 89.88 375 TYR A CA 1
ATOM 2928 C C . TYR A 1 375 ? 26.594 17.562 3.109 1 89.88 375 TYR A C 1
ATOM 2930 O O . TYR A 1 375 ? 26.578 16.969 4.188 1 89.88 375 TYR A O 1
ATOM 2938 N N . PHE A 1 376 ? 25.594 17.688 2.387 1 91.81 376 PHE A N 1
ATOM 2939 C CA . PHE A 1 376 ? 24.312 17.031 2.621 1 91.81 376 PHE A CA 1
ATOM 2940 C C . PHE A 1 376 ? 23.969 16.109 1.46 1 91.81 376 PHE A C 1
ATOM 2942 O O . PHE A 1 376 ? 23.906 16.547 0.309 1 91.81 376 PHE A O 1
ATOM 2949 N N . LYS A 1 377 ? 23.859 14.766 1.666 1 92.12 377 LYS A N 1
ATOM 2950 C CA . LYS A 1 377 ? 23.406 13.805 0.662 1 92.12 377 LYS A CA 1
ATOM 2951 C C . LYS A 1 377 ? 21.875 13.844 0.505 1 92.12 377 LYS A C 1
ATOM 2953 O O . LYS A 1 377 ? 21.172 13.016 1.076 1 92.12 377 LYS A O 1
ATOM 2958 N N . GLY A 1 378 ? 21.453 14.656 -0.309 1 92.25 378 GLY A N 1
ATOM 2959 C CA . GLY A 1 378 ? 20.031 14.953 -0.328 1 92.25 378 GLY A CA 1
ATOM 2960 C C . GLY A 1 378 ? 19.281 14.242 -1.443 1 92.25 378 GLY A C 1
ATOM 2961 O O . GLY A 1 378 ? 18.047 14.25 -1.475 1 92.25 378 GLY A O 1
ATOM 2962 N N . ARG A 1 379 ? 20 13.492 -2.398 1 91.06 379 ARG A N 1
ATOM 2963 C CA . ARG A 1 379 ? 19.359 12.906 -3.57 1 91.06 379 ARG A CA 1
ATOM 2964 C C . ARG A 1 379 ? 18.844 11.5 -3.27 1 91.06 379 ARG A C 1
ATOM 2966 O O . ARG A 1 379 ? 19.547 10.695 -2.646 1 91.06 379 ARG A O 1
ATOM 2973 N N . PHE A 1 380 ? 17.641 11.266 -3.6 1 92.25 380 PHE A N 1
ATOM 2974 C CA . PHE A 1 380 ? 17.031 9.945 -3.529 1 92.25 380 PHE A CA 1
ATOM 2975 C C . PHE A 1 380 ? 16.047 9.75 -4.672 1 92.25 380 PHE A C 1
ATOM 2977 O O . PHE A 1 380 ? 15.258 10.648 -4.988 1 92.25 380 PHE A O 1
ATOM 2984 N N . LYS A 1 381 ? 16.172 8.562 -5.336 1 84.88 381 LYS A N 1
ATOM 2985 C CA . LYS A 1 381 ? 15.227 8.203 -6.387 1 84.88 381 LYS A CA 1
ATOM 2986 C C . LYS A 1 381 ? 14.656 6.809 -6.16 1 84.88 381 LYS A C 1
ATOM 2988 O O . LYS A 1 381 ? 15.406 5.836 -6.047 1 84.88 381 LYS A O 1
ATOM 2993 N N . GLU A 1 382 ? 13.391 6.797 -6.059 1 78.81 382 GLU A N 1
ATOM 2994 C CA . GLU A 1 382 ? 12.719 5.504 -5.973 1 78.81 382 GLU A CA 1
ATOM 2995 C C . GLU A 1 382 ? 12.797 4.746 -7.293 1 78.81 382 GLU A C 1
ATOM 2997 O O . GLU A 1 382 ? 12.508 5.305 -8.352 1 78.81 382 GLU A O 1
ATOM 3002 N N . LEU A 1 383 ? 13.234 3.492 -7.379 1 69.38 383 LEU A N 1
ATOM 3003 C CA . LEU A 1 383 ? 13.461 2.746 -8.609 1 69.38 383 LEU A CA 1
ATOM 3004 C C . LEU A 1 383 ? 12.133 2.27 -9.203 1 69.38 383 LEU A C 1
ATOM 3006 O O . LEU A 1 383 ? 11.992 2.189 -10.422 1 69.38 383 LEU A O 1
ATOM 3010 N N . ILE A 1 384 ? 11.289 1.772 -8.266 1 76.06 384 ILE A N 1
ATOM 3011 C CA . ILE A 1 384 ? 10 1.283 -8.727 1 76.06 384 ILE A CA 1
ATOM 3012 C C . ILE A 1 384 ? 8.906 1.738 -7.766 1 76.06 384 ILE A C 1
ATOM 3014 O O . ILE A 1 384 ? 9.117 1.778 -6.551 1 76.06 384 ILE A O 1
ATOM 3018 N N . MET B 1 1 ? 11.977 0.145 -34 1 88.88 1 MET B N 1
ATOM 3019 C CA . MET B 1 1 ? 11.461 -0.95 -33.188 1 88.88 1 MET B CA 1
ATOM 3020 C C . MET B 1 1 ? 12.555 -1.532 -32.312 1 88.88 1 MET B C 1
ATOM 3022 O O . MET B 1 1 ? 13.672 -1.77 -32.781 1 88.88 1 MET B O 1
ATOM 3026 N N . LYS B 1 2 ? 12.234 -1.735 -31.031 1 91.19 2 LYS B N 1
ATOM 3027 C CA . LYS B 1 2 ? 13.227 -2.238 -30.078 1 91.19 2 LYS B CA 1
ATOM 3028 C C . LYS B 1 2 ? 13.258 -3.764 -30.078 1 91.19 2 LYS B C 1
ATOM 3030 O O . LYS B 1 2 ? 12.211 -4.41 -30.016 1 91.19 2 LYS B O 1
ATOM 3035 N N . LYS B 1 3 ? 14.453 -4.281 -30.172 1 96.19 3 LYS B N 1
ATOM 3036 C CA . LYS B 1 3 ? 14.609 -5.73 -30.234 1 96.19 3 LYS B CA 1
ATOM 3037 C C . LYS B 1 3 ? 15.102 -6.305 -28.922 1 96.19 3 LYS B C 1
ATOM 3039 O O . LYS B 1 3 ? 15.984 -5.73 -28.281 1 96.19 3 LYS B O 1
ATOM 3044 N N . HIS B 1 4 ? 14.508 -7.391 -28.516 1 98.06 4 HIS B N 1
ATOM 3045 C CA . HIS B 1 4 ? 14.906 -8.133 -27.328 1 98.06 4 HIS B CA 1
ATOM 3046 C C . HIS B 1 4 ? 14.93 -9.633 -27.594 1 98.06 4 HIS B C 1
ATOM 3048 O O . HIS B 1 4 ? 14.289 -10.109 -28.531 1 98.06 4 HIS B O 1
ATOM 3054 N N . ASP B 1 5 ? 15.727 -10.375 -26.844 1 98.44 5 ASP B N 1
ATOM 3055 C CA . ASP B 1 5 ? 15.711 -11.828 -26.984 1 98.44 5 ASP B CA 1
ATOM 3056 C C . ASP B 1 5 ? 14.43 -12.422 -26.422 1 98.44 5 ASP B C 1
ATOM 3058 O O . ASP B 1 5 ? 13.844 -13.328 -27.016 1 98.44 5 ASP B O 1
ATOM 3062 N N . ILE B 1 6 ? 14.039 -11.922 -25.281 1 98.81 6 ILE B N 1
ATOM 3063 C CA . ILE B 1 6 ? 12.852 -12.422 -24.594 1 98.81 6 ILE B CA 1
ATOM 3064 C C . ILE B 1 6 ? 11.992 -11.25 -24.125 1 98.81 6 ILE B C 1
ATOM 3066 O O . ILE B 1 6 ? 12.508 -10.297 -23.531 1 98.81 6 ILE B O 1
ATOM 3070 N N . ILE B 1 7 ? 10.703 -11.289 -24.391 1 98.94 7 ILE B N 1
ATOM 3071 C CA . ILE B 1 7 ? 9.75 -10.352 -23.797 1 98.94 7 ILE B CA 1
ATOM 3072 C C . ILE B 1 7 ? 8.773 -11.102 -22.906 1 98.94 7 ILE B C 1
ATOM 3074 O O . ILE B 1 7 ? 8.172 -12.102 -23.312 1 98.94 7 ILE B O 1
ATOM 3078 N N . ILE B 1 8 ? 8.711 -10.719 -21.688 1 98.94 8 ILE B N 1
ATOM 3079 C CA . ILE B 1 8 ? 7.727 -11.211 -20.719 1 98.94 8 ILE B CA 1
ATOM 3080 C C . ILE B 1 8 ? 6.535 -10.258 -20.672 1 98.94 8 ILE B C 1
ATOM 3082 O O . ILE B 1 8 ? 6.707 -9.055 -20.484 1 98.94 8 ILE B O 1
ATOM 3086 N N . ILE B 1 9 ? 5.348 -10.766 -20.891 1 98.94 9 ILE B N 1
ATOM 3087 C CA . ILE B 1 9 ? 4.137 -9.961 -20.797 1 98.94 9 ILE B CA 1
ATOM 3088 C C . ILE B 1 9 ? 3.453 -10.195 -19.453 1 98.94 9 ILE B C 1
ATOM 3090 O O . ILE B 1 9 ? 2.916 -11.281 -19.203 1 98.94 9 ILE B O 1
ATOM 3094 N N . GLY B 1 10 ? 3.418 -9.188 -18.594 1 98.75 10 GLY B N 1
ATOM 3095 C CA . GLY B 1 10 ? 2.824 -9.281 -17.266 1 98.75 10 GLY B CA 1
ATOM 3096 C C . GLY B 1 10 ? 3.83 -9.102 -16.156 1 98.75 10 GLY B C 1
ATOM 3097 O O . GLY B 1 10 ? 4.77 -9.891 -16.016 1 98.75 10 GLY B O 1
ATOM 3098 N N . GLY B 1 11 ? 3.598 -8.086 -15.398 1 98.62 11 GLY B N 1
ATOM 3099 C CA . GLY B 1 11 ? 4.492 -7.758 -14.305 1 98.62 11 GLY B CA 1
ATOM 3100 C C . GLY B 1 11 ? 3.943 -8.148 -12.945 1 98.62 11 GLY B C 1
ATOM 3101 O O . GLY B 1 11 ? 4.074 -7.395 -11.977 1 98.62 11 GLY B O 1
ATOM 3102 N N . GLY B 1 12 ? 3.232 -9.273 -12.828 1 98.44 12 GLY B N 1
ATOM 3103 C CA . GLY B 1 12 ? 2.906 -9.898 -11.555 1 98.44 12 GLY B CA 1
ATOM 3104 C C . GLY B 1 12 ? 4.043 -10.734 -10.992 1 98.44 12 GLY B C 1
ATOM 3105 O O . GLY B 1 12 ? 5.141 -10.75 -11.547 1 98.44 12 GLY B O 1
ATOM 3106 N N . ILE B 1 13 ? 3.775 -11.414 -9.922 1 98.69 13 ILE B N 1
ATOM 3107 C CA . ILE B 1 13 ? 4.809 -12.164 -9.211 1 98.69 13 ILE B CA 1
ATOM 3108 C C . ILE B 1 13 ? 5.406 -13.219 -10.125 1 98.69 13 ILE B C 1
ATOM 3110 O O . ILE B 1 13 ? 6.609 -13.5 -10.062 1 98.69 13 ILE B O 1
ATOM 3114 N N . ILE B 1 14 ? 4.598 -13.797 -11 1 98.81 14 ILE B N 1
ATOM 3115 C CA . ILE B 1 14 ? 5.078 -14.836 -11.898 1 98.81 14 ILE B CA 1
ATOM 3116 C C . ILE B 1 14 ? 6.039 -14.234 -12.922 1 98.81 14 ILE B C 1
ATOM 3118 O O . ILE B 1 14 ? 7.18 -14.695 -13.055 1 98.81 14 ILE B O 1
ATOM 3122 N N . GLY B 1 15 ? 5.621 -13.172 -13.633 1 98.94 15 GLY B N 1
ATOM 3123 C CA . GLY B 1 15 ? 6.484 -12.531 -14.602 1 98.94 15 GLY B CA 1
ATOM 3124 C C . GLY B 1 15 ? 7.758 -11.977 -14 1 98.94 15 GLY B C 1
ATOM 3125 O O . GLY B 1 15 ? 8.844 -12.117 -14.57 1 98.94 15 GLY B O 1
ATOM 3126 N N . ILE B 1 16 ? 7.641 -11.422 -12.852 1 98.81 16 ILE B N 1
ATOM 3127 C CA . ILE B 1 16 ? 8.781 -10.797 -12.18 1 98.81 16 ILE B CA 1
ATOM 3128 C C . ILE B 1 16 ? 9.773 -11.875 -11.75 1 98.81 16 ILE B C 1
ATOM 3130 O O . ILE B 1 16 ? 10.984 -11.695 -11.867 1 98.81 16 ILE B O 1
ATOM 3134 N N . THR B 1 17 ? 9.266 -12.977 -11.227 1 98.88 17 THR B N 1
ATOM 3135 C CA . THR B 1 17 ? 10.156 -14.047 -10.781 1 98.88 17 THR B CA 1
ATOM 3136 C C . THR B 1 17 ? 10.875 -14.672 -11.969 1 98.88 17 THR B C 1
ATOM 3138 O O . THR B 1 17 ? 12.039 -15.062 -11.867 1 98.88 17 THR B O 1
ATOM 3141 N N . ILE B 1 18 ? 10.164 -14.797 -13.086 1 98.94 18 ILE B N 1
ATOM 3142 C CA . ILE B 1 18 ? 10.797 -15.281 -14.305 1 98.94 18 ILE B CA 1
ATOM 3143 C C . ILE B 1 18 ? 11.906 -14.312 -14.727 1 98.94 18 ILE B C 1
ATOM 3145 O O . ILE B 1 18 ? 13.023 -14.742 -15.047 1 98.94 18 ILE B O 1
ATOM 3149 N N . ALA B 1 19 ? 11.594 -12.992 -14.719 1 98.88 19 ALA B N 1
ATOM 3150 C CA . ALA B 1 19 ? 12.602 -11.984 -15.047 1 98.88 19 ALA B CA 1
ATOM 3151 C C . ALA B 1 19 ? 13.805 -12.094 -14.117 1 98.88 19 ALA B C 1
ATOM 3153 O O . ALA B 1 19 ? 14.953 -12.023 -14.57 1 98.88 19 ALA B O 1
ATOM 3154 N N . TYR B 1 20 ? 13.539 -12.25 -12.859 1 98.62 20 TYR B N 1
ATOM 3155 C CA . TYR B 1 20 ? 14.578 -12.43 -11.852 1 98.62 20 TYR B CA 1
ATOM 3156 C C . TYR B 1 20 ? 15.453 -13.633 -12.18 1 98.62 20 TYR B C 1
ATOM 3158 O O . TYR B 1 20 ? 16.672 -13.539 -12.188 1 98.62 20 TYR B O 1
ATOM 3166 N N . GLU B 1 21 ? 14.836 -14.742 -12.469 1 98.62 21 GLU B N 1
ATOM 3167 C CA . GLU B 1 21 ? 15.586 -15.953 -12.781 1 98.62 21 GLU B CA 1
ATOM 3168 C C . GLU B 1 21 ? 16.422 -15.773 -14.047 1 98.62 21 GLU B C 1
ATOM 3170 O O . GLU B 1 21 ? 17.594 -16.156 -14.086 1 98.62 21 GLU B O 1
ATOM 3175 N N . LEU B 1 22 ? 15.828 -15.172 -15.023 1 98.5 22 LEU B N 1
ATOM 3176 C CA . LEU B 1 22 ? 16.5 -14.992 -16.312 1 98.5 22 LEU B CA 1
ATOM 3177 C C . LEU B 1 22 ? 17.656 -14.008 -16.172 1 98.5 22 LEU B C 1
ATOM 3179 O O . LEU B 1 22 ? 18.594 -14.023 -16.984 1 98.5 22 LEU B O 1
ATOM 3183 N N . SER B 1 23 ? 17.562 -13.125 -15.18 1 98.19 23 SER B N 1
ATOM 3184 C CA . SER B 1 23 ? 18.625 -12.133 -14.984 1 98.19 23 SER B CA 1
ATOM 3185 C C . SER B 1 23 ? 19.938 -12.797 -14.578 1 98.19 23 SER B C 1
ATOM 3187 O O . SER B 1 23 ? 21 -12.164 -14.625 1 98.19 23 SER B O 1
ATOM 3189 N N . LYS B 1 24 ? 19.922 -14.047 -14.273 1 97.69 24 LYS B N 1
ATOM 3190 C CA . LYS B 1 24 ? 21.094 -14.812 -13.883 1 97.69 24 LYS B CA 1
ATOM 3191 C C . LYS B 1 24 ? 21.859 -15.297 -15.109 1 97.69 24 LYS B C 1
ATOM 3193 O O . LYS B 1 24 ? 22.953 -15.867 -14.984 1 97.69 24 LYS B O 1
ATOM 3198 N N . TYR B 1 25 ? 21.312 -15.086 -16.203 1 96.75 25 TYR B N 1
ATOM 3199 C CA . TYR B 1 25 ? 21.922 -15.602 -17.422 1 96.75 25 TYR B CA 1
ATOM 3200 C C . TYR B 1 25 ? 22.562 -14.477 -18.234 1 96.75 25 TYR B C 1
ATOM 3202 O O . TYR B 1 25 ? 22.094 -13.336 -18.203 1 96.75 25 TYR B O 1
ATOM 3210 N N . LYS B 1 26 ? 23.672 -14.82 -18.891 1 91.19 26 LYS B N 1
ATOM 3211 C CA . LYS B 1 26 ? 24.391 -13.82 -19.672 1 91.19 26 LYS B CA 1
ATOM 3212 C C . LYS B 1 26 ? 23.938 -13.844 -21.141 1 91.19 26 LYS B C 1
ATOM 3214 O O . LYS B 1 26 ? 23.344 -14.828 -21.594 1 91.19 26 LYS B O 1
ATOM 3219 N N . LYS B 1 27 ? 24.078 -12.758 -21.859 1 84.5 27 LYS B N 1
ATOM 3220 C CA . LYS B 1 27 ? 23.828 -12.555 -23.281 1 84.5 27 LYS B CA 1
ATOM 3221 C C . LYS B 1 27 ? 22.359 -12.781 -23.609 1 84.5 27 LYS B C 1
ATOM 3223 O O . LYS B 1 27 ? 22.047 -13.352 -24.656 1 84.5 27 LYS B O 1
ATOM 3228 N N . VAL B 1 28 ? 21.531 -12.57 -22.688 1 94.19 28 VAL B N 1
ATOM 3229 C CA . VAL B 1 28 ? 20.094 -12.625 -22.969 1 94.19 28 VAL B CA 1
ATOM 3230 C C . VAL B 1 28 ? 19.453 -11.281 -22.609 1 94.19 28 VAL B C 1
ATOM 3232 O O . VAL B 1 28 ? 19.516 -10.844 -21.469 1 94.19 28 VAL B O 1
ATOM 3235 N N . ASP B 1 29 ? 18.984 -10.609 -23.578 1 97.56 29 ASP B N 1
ATOM 3236 C CA . ASP B 1 29 ? 18.281 -9.336 -23.406 1 97.56 29 ASP B CA 1
ATOM 3237 C C . ASP B 1 29 ? 16.812 -9.547 -23.094 1 97.56 29 ASP B C 1
ATOM 3239 O O . ASP B 1 29 ? 16.031 -9.945 -23.969 1 97.56 29 ASP B O 1
ATOM 3243 N N . VAL B 1 30 ? 16.422 -9.266 -21.828 1 98.69 30 VAL B N 1
ATOM 3244 C CA . VAL B 1 30 ? 15.07 -9.547 -21.359 1 98.69 30 VAL B CA 1
ATOM 3245 C C . VAL B 1 30 ? 14.328 -8.234 -21.094 1 98.69 30 VAL B C 1
ATOM 3247 O O . VAL B 1 30 ? 14.859 -7.332 -20.438 1 98.69 30 VAL B O 1
ATOM 3250 N N . LEU B 1 31 ? 13.086 -8.125 -21.641 1 98.81 31 LEU B N 1
ATOM 3251 C CA . LEU B 1 31 ? 12.195 -7 -21.375 1 98.81 31 LEU B CA 1
ATOM 3252 C C . LEU B 1 31 ? 10.875 -7.484 -20.766 1 98.81 31 LEU B C 1
ATOM 3254 O O . LEU B 1 31 ? 10.25 -8.406 -21.297 1 98.81 31 LEU B O 1
ATOM 3258 N N . LEU B 1 32 ? 10.523 -6.957 -19.641 1 98.88 32 LEU B N 1
ATOM 3259 C CA . LEU B 1 32 ? 9.219 -7.207 -19.047 1 98.88 32 LEU B CA 1
ATOM 3260 C C . LEU B 1 32 ? 8.266 -6.047 -19.312 1 98.88 32 LEU B C 1
ATOM 3262 O O . LEU B 1 32 ? 8.602 -4.887 -19.062 1 98.88 32 LEU B O 1
ATOM 3266 N N . LEU B 1 33 ? 7.109 -6.32 -19.906 1 98.81 33 LEU B N 1
ATOM 3267 C CA . LEU B 1 33 ? 6.074 -5.328 -20.172 1 98.81 33 LEU B CA 1
ATOM 3268 C C . LEU B 1 33 ? 4.922 -5.473 -19.188 1 98.81 33 LEU B C 1
ATOM 3270 O O . LEU B 1 33 ? 4.367 -6.562 -19.016 1 98.81 33 LEU B O 1
ATOM 3274 N N . GLU B 1 34 ? 4.586 -4.473 -18.5 1 98.62 34 GLU B N 1
ATOM 3275 C CA . GLU B 1 34 ? 3.447 -4.414 -17.594 1 98.62 34 GLU B CA 1
ATOM 3276 C C . GLU B 1 34 ? 2.447 -3.346 -18.031 1 98.62 34 GLU B C 1
ATOM 3278 O O . GLU B 1 34 ? 2.824 -2.201 -18.281 1 98.62 34 GLU B O 1
ATOM 3283 N N . LYS B 1 35 ? 1.187 -3.754 -18.109 1 97.88 35 LYS B N 1
ATOM 3284 C CA . LYS B 1 35 ? 0.167 -2.842 -18.609 1 97.88 35 LYS B CA 1
ATOM 3285 C C . LYS B 1 35 ? -0.113 -1.719 -17.625 1 97.88 35 LYS B C 1
ATOM 3287 O O . LYS B 1 35 ? -0.449 -0.601 -18.016 1 97.88 35 LYS B O 1
ATOM 3292 N N . ASN B 1 36 ? 0.001 -1.984 -16.328 1 97.19 36 ASN B N 1
ATOM 3293 C CA . ASN B 1 36 ? -0.337 -1.032 -15.281 1 97.19 36 ASN B CA 1
ATOM 3294 C C . ASN B 1 36 ? 0.837 -0.112 -14.961 1 97.19 36 ASN B C 1
ATOM 3296 O O . ASN B 1 36 ? 1.979 -0.41 -15.312 1 97.19 36 ASN B O 1
ATOM 3300 N N . PRO B 1 37 ? 0.559 1.021 -14.289 1 95.69 37 PRO B N 1
ATOM 3301 C CA . PRO B 1 37 ? 1.645 1.906 -13.859 1 95.69 37 PRO B CA 1
ATOM 3302 C C . PRO B 1 37 ? 2.459 1.325 -12.703 1 95.69 37 PRO B C 1
ATOM 3304 O O . PRO B 1 37 ? 3.527 1.849 -12.375 1 95.69 37 PRO B O 1
ATOM 3307 N N . LEU B 1 38 ? 1.975 0.234 -12.102 1 96.31 38 LEU B N 1
ATOM 3308 C CA . LEU B 1 38 ? 2.65 -0.407 -10.977 1 96.31 38 LEU B CA 1
ATOM 3309 C C . LEU B 1 38 ? 2.834 -1.898 -11.234 1 96.31 38 LEU B C 1
ATOM 3311 O O . LEU B 1 38 ? 2.023 -2.518 -11.93 1 96.31 38 LEU B O 1
ATOM 3315 N N . LEU B 1 39 ? 3.887 -2.455 -10.648 1 97.44 39 LEU B N 1
ATOM 3316 C CA . LEU B 1 39 ? 4.105 -3.898 -10.688 1 97.44 39 LEU B CA 1
ATOM 3317 C C . LEU B 1 39 ? 3.293 -4.602 -9.609 1 97.44 39 LEU B C 1
ATOM 3319 O O . LEU B 1 39 ? 2.961 -3.996 -8.586 1 97.44 39 LEU B O 1
ATOM 3323 N N . ALA B 1 40 ? 2.979 -5.84 -9.867 1 97.75 40 ALA B N 1
ATOM 3324 C CA . ALA B 1 40 ? 2.355 -6.727 -8.883 1 97.75 40 ALA B CA 1
ATOM 3325 C C . ALA B 1 40 ? 1.109 -6.086 -8.281 1 97.75 40 ALA B C 1
ATOM 3327 O O . ALA B 1 40 ? 0.902 -6.145 -7.066 1 97.75 40 ALA B O 1
ATOM 3328 N N . ASP B 1 41 ? 0.288 -5.516 -9.086 1 96.56 41 ASP B N 1
ATOM 3329 C CA . ASP B 1 41 ? -0.752 -4.637 -8.562 1 96.56 41 ASP B CA 1
ATOM 3330 C C . ASP B 1 41 ? -2.141 -5.234 -8.781 1 96.56 41 ASP B C 1
ATOM 3332 O O . ASP B 1 41 ? -3.152 -4.59 -8.5 1 96.56 41 ASP B O 1
ATOM 3336 N N . GLU B 1 42 ? -2.254 -6.453 -9.305 1 96 42 GLU B N 1
ATOM 3337 C CA . GLU B 1 42 ? -3.535 -7.125 -9.492 1 96 42 GLU B CA 1
ATOM 3338 C C . GLU B 1 42 ? -3.629 -8.383 -8.633 1 96 42 GLU B C 1
ATOM 3340 O O . GLU B 1 42 ? -3.711 -8.297 -7.406 1 96 42 GLU B O 1
ATOM 3345 N N . THR B 1 43 ? -3.412 -9.539 -9.242 1 96.56 43 THR B N 1
ATOM 3346 C CA . THR B 1 43 ? -3.533 -10.789 -8.5 1 96.56 43 THR B CA 1
ATOM 3347 C C . THR B 1 43 ? -2.432 -10.906 -7.453 1 96.56 43 THR B C 1
ATOM 3349 O O . THR B 1 43 ? -2.662 -11.422 -6.359 1 96.56 43 THR B O 1
ATOM 3352 N N . SER B 1 44 ? -1.293 -10.43 -7.766 1 97.19 44 SER B N 1
ATOM 3353 C CA . SER B 1 44 ? -0.139 -10.555 -6.879 1 97.19 44 SER B CA 1
ATOM 3354 C C . SER B 1 44 ? -0.309 -9.695 -5.629 1 97.19 44 SER B C 1
ATOM 3356 O O . SER B 1 44 ? 0.221 -10.031 -4.566 1 97.19 44 SER B O 1
ATOM 3358 N N . LYS B 1 45 ? -1.015 -8.633 -5.746 1 95.75 45 LYS B N 1
ATOM 3359 C CA . LYS B 1 45 ? -1.312 -7.781 -4.594 1 95.75 45 LYS B CA 1
ATOM 3360 C C . LYS B 1 45 ? -2.51 -8.312 -3.814 1 95.75 45 LYS B C 1
ATOM 3362 O O . LYS B 1 45 ? -2.535 -8.25 -2.584 1 95.75 45 LYS B O 1
ATOM 3367 N N . GLY B 1 46 ? -3.457 -8.797 -4.531 1 95.94 46 GLY B N 1
ATOM 3368 C CA . GLY B 1 46 ? -4.711 -9.227 -3.938 1 95.94 46 GLY B CA 1
ATOM 3369 C C . GLY B 1 46 ? -4.695 -10.68 -3.49 1 95.94 46 GLY B C 1
ATOM 3370 O O . GLY B 1 46 ? -5.395 -11.516 -4.062 1 95.94 46 GLY B O 1
ATOM 3371 N N . ASN B 1 47 ? -4 -10.977 -2.473 1 94.88 47 ASN B N 1
ATOM 3372 C CA . ASN B 1 47 ? -4.02 -12.312 -1.887 1 94.88 47 ASN B CA 1
ATOM 3373 C C . ASN B 1 47 ? -3.607 -12.281 -0.418 1 94.88 47 ASN B C 1
ATOM 3375 O O . ASN B 1 47 ? -3.389 -11.211 0.151 1 94.88 47 ASN B O 1
ATOM 3379 N N . SER B 1 48 ? -3.477 -13.484 0.203 1 95.31 48 SER B N 1
ATOM 3380 C CA . SER B 1 48 ? -3.262 -13.57 1.645 1 95.31 48 SER B CA 1
ATOM 3381 C C . SER B 1 48 ? -1.777 -13.5 1.986 1 95.31 48 SER B C 1
ATOM 3383 O O . SER B 1 48 ? -1.409 -13.375 3.154 1 95.31 48 SER B O 1
ATOM 3385 N N . GLY B 1 49 ? -0.902 -13.609 0.995 1 97.12 49 GLY B N 1
ATOM 3386 C CA . GLY B 1 49 ? 0.529 -13.477 1.216 1 97.12 49 GLY B CA 1
ATOM 3387 C C . GLY B 1 49 ? 1.144 -14.695 1.889 1 97.12 49 GLY B C 1
ATOM 3388 O O . GLY B 1 49 ? 2.1 -14.562 2.658 1 97.12 49 GLY B O 1
ATOM 3389 N N . VAL B 1 50 ? 0.655 -15.906 1.588 1 97.38 50 VAL B N 1
ATOM 3390 C CA . VAL B 1 50 ? 1.161 -17.109 2.234 1 97.38 50 VAL B CA 1
ATOM 3391 C C . VAL B 1 50 ? 1.971 -17.938 1.234 1 97.38 50 VAL B C 1
ATOM 3393 O O . VAL B 1 50 ? 1.499 -18.219 0.131 1 97.38 50 VAL B O 1
ATOM 3396 N N . ILE B 1 51 ? 3.15 -18.219 1.592 1 98.38 51 ILE B N 1
ATOM 3397 C CA . ILE B 1 51 ? 3.863 -19.312 0.937 1 98.38 51 ILE B CA 1
ATOM 3398 C C . ILE B 1 51 ? 3.467 -20.641 1.573 1 98.38 51 ILE B C 1
ATOM 3400 O O . ILE B 1 51 ? 3.91 -20.969 2.678 1 98.38 51 ILE B O 1
ATOM 3404 N N . HIS B 1 52 ? 2.68 -21.344 0.872 1 97.62 52 HIS B N 1
ATOM 3405 C CA . HIS B 1 52 ? 2.098 -22.578 1.378 1 97.62 52 HIS B CA 1
ATOM 3406 C C . HIS B 1 52 ? 3.115 -23.719 1.36 1 97.62 52 HIS B C 1
ATOM 3408 O O . HIS B 1 52 ? 4.012 -23.75 0.512 1 97.62 52 HIS B O 1
ATOM 3414 N N . CYS B 1 53 ? 2.867 -24.688 2.174 1 96.75 53 CYS B N 1
ATOM 3415 C CA . CYS B 1 53 ? 3.797 -25.812 2.301 1 96.75 53 CYS B CA 1
ATOM 3416 C C . CYS B 1 53 ? 3.518 -26.875 1.247 1 96.75 53 CYS B C 1
ATOM 3418 O O . CYS B 1 53 ? 4.398 -27.656 0.907 1 96.75 53 CYS B O 1
ATOM 3420 N N . GLY B 1 54 ? 2.244 -26.938 0.819 1 97.12 54 GLY B N 1
ATOM 3421 C CA . GLY B 1 54 ? 1.998 -27.812 -0.319 1 97.12 54 GLY B CA 1
ATOM 3422 C C . GLY B 1 54 ? 1.125 -29 0.02 1 97.12 54 GLY B C 1
ATOM 3423 O O . GLY B 1 54 ? 1.009 -29.938 -0.773 1 97.12 54 GLY B O 1
ATOM 3424 N N . PHE B 1 55 ? 0.423 -28.984 1.178 1 96.19 55 PHE B N 1
ATOM 3425 C CA . PHE B 1 55 ? -0.366 -30.141 1.572 1 96.19 55 PHE B CA 1
ATOM 3426 C C . PHE B 1 55 ? -1.737 -30.125 0.907 1 96.19 55 PHE B C 1
ATOM 3428 O O . PHE B 1 55 ? -2.449 -31.125 0.9 1 96.19 55 PHE B O 1
ATOM 3435 N N . ASP B 1 56 ? -2.133 -29.031 0.318 1 93.12 56 ASP B N 1
ATOM 3436 C CA . ASP B 1 56 ? -3.518 -28.859 -0.11 1 93.12 56 ASP B CA 1
ATOM 3437 C C . ASP B 1 56 ? -3.695 -29.25 -1.573 1 93.12 56 ASP B C 1
ATOM 3439 O O . ASP B 1 56 ? -4.719 -29.828 -1.943 1 93.12 56 ASP B O 1
ATOM 3443 N N . ALA B 1 57 ? -2.723 -29 -2.389 1 92.94 57 ALA B N 1
ATOM 3444 C CA . ALA B 1 57 ? -2.855 -29.156 -3.834 1 92.94 57 ALA B CA 1
ATOM 3445 C C . ALA B 1 57 ? -3.002 -30.625 -4.215 1 92.94 57 ALA B C 1
ATOM 3447 O O . ALA B 1 57 ? -2.381 -31.5 -3.604 1 92.94 57 ALA B O 1
ATOM 3448 N N . ASP B 1 58 ? -3.76 -30.891 -5.277 1 94.19 58 ASP B N 1
ATOM 3449 C CA . ASP B 1 58 ? -3.961 -32.25 -5.809 1 94.19 58 ASP B CA 1
ATOM 3450 C C . ASP B 1 58 ? -2.637 -32.844 -6.25 1 94.19 58 ASP B C 1
ATOM 3452 O O . ASP B 1 58 ? -1.959 -32.312 -7.129 1 94.19 58 ASP B O 1
ATOM 3456 N N . SER B 1 59 ? -2.371 -34.062 -5.762 1 96.75 59 SER B N 1
ATOM 3457 C CA . SER B 1 59 ? -1.073 -34.688 -5.941 1 96.75 59 SER B CA 1
ATOM 3458 C C . SER B 1 59 ? -0.831 -35.062 -7.402 1 96.75 59 SER B C 1
ATOM 3460 O O . SER B 1 59 ? 0.304 -35.312 -7.801 1 96.75 59 SER B O 1
ATOM 3462 N N . ASN B 1 60 ? -1.849 -35.094 -8.164 1 96.44 60 ASN B N 1
ATOM 3463 C CA . ASN B 1 60 ? -1.734 -35.5 -9.555 1 96.44 60 ASN B CA 1
ATOM 3464 C C . ASN B 1 60 ? -1.512 -34.281 -10.477 1 96.44 60 ASN B C 1
ATOM 3466 O O . ASN B 1 60 ? -1.357 -34.469 -11.688 1 96.44 60 ASN B O 1
ATOM 3470 N N . LYS B 1 61 ? -1.442 -33.156 -9.898 1 97.06 61 LYS B N 1
ATOM 3471 C CA . LYS B 1 61 ? -1.317 -31.938 -10.688 1 97.06 61 LYS B CA 1
ATOM 3472 C C . LYS B 1 61 ? 0.069 -31.328 -10.523 1 97.06 61 LYS B C 1
ATOM 3474 O O . LYS B 1 61 ? 0.726 -31.516 -9.5 1 97.06 61 LYS B O 1
ATOM 3479 N N . ILE B 1 62 ? 0.482 -30.516 -11.531 1 97.94 62 ILE B N 1
ATOM 3480 C CA . ILE B 1 62 ? 1.814 -29.922 -11.523 1 97.94 62 ILE B CA 1
ATOM 3481 C C . ILE B 1 62 ? 1.896 -28.859 -10.438 1 97.94 62 ILE B C 1
ATOM 3483 O O . ILE B 1 62 ? 2.963 -28.625 -9.867 1 97.94 62 ILE B O 1
ATOM 3487 N N . GLU B 1 63 ? 0.738 -28.266 -10.086 1 97.88 63 GLU B N 1
ATOM 3488 C CA . GLU B 1 63 ? 0.733 -27.234 -9.047 1 97.88 63 GLU B CA 1
ATOM 3489 C C . GLU B 1 63 ? 1.218 -27.797 -7.711 1 97.88 63 GLU B C 1
ATOM 3491 O O . GLU B 1 63 ? 1.865 -27.094 -6.934 1 97.88 63 GLU B O 1
ATOM 3496 N N . SER B 1 64 ? 0.942 -29.078 -7.43 1 97.75 64 SER B N 1
ATOM 3497 C CA . SER B 1 64 ? 1.366 -29.703 -6.176 1 97.75 64 SER B CA 1
ATOM 3498 C C . SER B 1 64 ? 2.885 -29.828 -6.109 1 97.75 64 SER B C 1
ATOM 3500 O O . SER B 1 64 ? 3.502 -29.453 -5.109 1 97.75 64 SER B O 1
ATOM 3502 N N . LYS B 1 65 ? 3.457 -30.312 -7.18 1 97.94 65 LYS B N 1
ATOM 3503 C CA . LYS B 1 65 ? 4.906 -30.484 -7.242 1 97.94 65 LYS B CA 1
ATOM 3504 C C . LYS B 1 65 ? 5.621 -29.125 -7.152 1 97.94 65 LYS B C 1
ATOM 3506 O O . LYS B 1 65 ? 6.586 -28.984 -6.402 1 97.94 65 LYS B O 1
ATOM 3511 N N . LEU B 1 66 ? 5.117 -28.188 -7.852 1 98.69 66 LEU B N 1
ATOM 3512 C CA . LEU B 1 66 ? 5.781 -26.891 -7.918 1 98.69 66 LEU B CA 1
ATOM 3513 C C . LEU B 1 66 ? 5.551 -26.094 -6.641 1 98.69 66 LEU B C 1
ATOM 3515 O O . LEU B 1 66 ? 6.359 -25.234 -6.285 1 98.69 66 LEU B O 1
ATOM 3519 N N . ASN B 1 67 ? 4.426 -26.359 -5.961 1 98.5 67 ASN B N 1
ATOM 3520 C CA . ASN B 1 67 ? 4.195 -25.734 -4.664 1 98.5 67 ASN B CA 1
ATOM 3521 C C . ASN B 1 67 ? 5.277 -26.125 -3.656 1 98.5 67 ASN B C 1
ATOM 3523 O O . ASN B 1 67 ? 5.895 -25.25 -3.037 1 98.5 67 ASN B O 1
ATOM 3527 N N . VAL B 1 68 ? 5.52 -27.391 -3.553 1 98.62 68 VAL B N 1
ATOM 3528 C CA . VAL B 1 68 ? 6.492 -27.891 -2.588 1 98.62 68 VAL B CA 1
ATOM 3529 C C . VAL B 1 68 ? 7.895 -27.422 -2.969 1 98.62 68 VAL B C 1
ATOM 3531 O O . VAL B 1 68 ? 8.633 -26.922 -2.121 1 98.62 68 VAL B O 1
ATOM 3534 N N . LEU B 1 69 ? 8.203 -27.562 -4.238 1 98.69 69 LEU B N 1
ATOM 3535 C CA . LEU B 1 69 ? 9.508 -27.094 -4.707 1 98.69 69 LEU B CA 1
ATOM 3536 C C . LEU B 1 69 ? 9.656 -25.594 -4.531 1 98.69 69 LEU B C 1
ATOM 3538 O O . LEU B 1 69 ? 10.711 -25.109 -4.125 1 98.69 69 LEU B O 1
ATOM 3542 N N . GLY B 1 70 ? 8.594 -24.859 -4.879 1 98.81 70 GLY B N 1
ATOM 3543 C CA . GLY B 1 70 ? 8.617 -23.422 -4.73 1 98.81 70 GLY B CA 1
ATOM 3544 C C . GLY B 1 70 ? 8.852 -22.969 -3.303 1 98.81 70 GLY B C 1
ATOM 3545 O O . GLY B 1 70 ? 9.656 -22.062 -3.055 1 98.81 70 GLY B O 1
ATOM 3546 N N . ASN B 1 71 ? 8.117 -23.594 -2.383 1 98.69 71 ASN B N 1
ATOM 3547 C CA . ASN B 1 71 ? 8.336 -23.312 -0.968 1 98.69 71 ASN B CA 1
ATOM 3548 C C . ASN B 1 71 ? 9.812 -23.469 -0.587 1 98.69 71 ASN B C 1
ATOM 3550 O O . ASN B 1 71 ? 10.383 -22.578 0.053 1 98.69 71 ASN B O 1
ATOM 3554 N N . ARG B 1 72 ? 10.422 -24.5 -1.023 1 98.56 72 ARG B N 1
ATOM 3555 C CA . ARG B 1 72 ? 11.828 -24.766 -0.737 1 98.56 72 ARG B CA 1
ATOM 3556 C C . ARG B 1 72 ? 12.727 -23.703 -1.379 1 98.56 72 ARG B C 1
ATOM 3558 O O . ARG B 1 72 ? 13.648 -23.203 -0.742 1 98.56 72 ARG B O 1
ATOM 3565 N N . LEU B 1 73 ? 12.445 -23.359 -2.578 1 98.75 73 LEU B N 1
ATOM 3566 C CA . LEU B 1 73 ? 13.297 -22.438 -3.326 1 98.75 73 LEU B CA 1
ATOM 3567 C C . LEU B 1 73 ? 13.211 -21.031 -2.744 1 98.75 73 LEU B C 1
ATOM 3569 O O . LEU B 1 73 ? 14.211 -20.297 -2.725 1 98.75 73 LEU B O 1
ATOM 3573 N N . TRP B 1 74 ? 12.031 -20.625 -2.309 1 98.75 74 TRP B N 1
ATOM 3574 C CA . TRP B 1 74 ? 11.938 -19.359 -1.606 1 98.75 74 TRP B CA 1
ATOM 3575 C C . TRP B 1 74 ? 12.93 -19.297 -0.449 1 98.75 74 TRP B C 1
ATOM 3577 O O . TRP B 1 74 ? 13.695 -18.328 -0.329 1 98.75 74 TRP B O 1
ATOM 3587 N N . GLN B 1 75 ? 12.953 -20.328 0.277 1 98.31 75 GLN B N 1
ATOM 3588 C CA . GLN B 1 75 ? 13.719 -20.359 1.518 1 98.31 75 GLN B CA 1
ATOM 3589 C C . GLN B 1 75 ? 15.211 -20.5 1.238 1 98.31 75 GLN B C 1
ATOM 3591 O O . GLN B 1 75 ? 16.031 -19.781 1.806 1 98.31 75 GLN B O 1
ATOM 3596 N N . GLU B 1 76 ? 15.523 -21.359 0.333 1 98.06 76 GLU B N 1
ATOM 3597 C CA . GLU B 1 76 ? 16.922 -21.75 0.156 1 98.06 76 GLU B CA 1
ATOM 3598 C C . GLU B 1 76 ? 17.641 -20.812 -0.811 1 98.06 76 GLU B C 1
ATOM 3600 O O . GLU B 1 76 ? 18.859 -20.703 -0.776 1 98.06 76 GLU B O 1
ATOM 3605 N N . LYS B 1 77 ? 16.844 -20.203 -1.644 1 97.19 77 LYS B N 1
ATOM 3606 C CA . LYS B 1 77 ? 17.5 -19.422 -2.697 1 97.19 77 LYS B CA 1
ATOM 3607 C C . LYS B 1 77 ? 17.156 -17.938 -2.588 1 97.19 77 LYS B C 1
ATOM 3609 O O . LYS B 1 77 ? 18.047 -17.094 -2.549 1 97.19 77 LYS B O 1
ATOM 3614 N N . ILE B 1 78 ? 15.93 -17.594 -2.441 1 98 78 ILE B N 1
ATOM 3615 C CA . ILE B 1 78 ? 15.508 -16.188 -2.541 1 98 78 ILE B CA 1
ATOM 3616 C C . ILE B 1 78 ? 15.742 -15.492 -1.205 1 98 78 ILE B C 1
ATOM 3618 O O . ILE B 1 78 ? 16.406 -14.445 -1.148 1 98 78 ILE B O 1
ATOM 3622 N N . PHE B 1 79 ? 15.32 -16.094 -0.121 1 97.56 79 PHE B N 1
ATOM 3623 C CA . PHE B 1 79 ? 15.375 -15.453 1.19 1 97.56 79 PHE B CA 1
ATOM 3624 C C . PHE B 1 79 ? 16.828 -15.219 1.612 1 97.56 79 PHE B C 1
ATOM 3626 O O . PHE B 1 79 ? 17.094 -14.352 2.449 1 97.56 79 PHE B O 1
ATOM 3633 N N . LYS B 1 80 ? 17.719 -15.961 1.039 1 96.44 80 LYS B N 1
ATOM 3634 C CA . LYS B 1 80 ? 19.125 -15.844 1.404 1 96.44 80 LYS B CA 1
ATOM 3635 C C . LYS B 1 80 ? 19.703 -14.5 0.973 1 96.44 80 LYS B C 1
ATOM 3637 O O . LYS B 1 80 ? 20.484 -13.891 1.702 1 96.44 80 LYS B O 1
ATOM 3642 N N . ASP B 1 81 ? 19.203 -14.07 -0.207 1 95.81 81 ASP B N 1
ATOM 3643 C CA . ASP B 1 81 ? 19.891 -12.938 -0.812 1 95.81 81 ASP B CA 1
ATOM 3644 C C . ASP B 1 81 ? 18.953 -11.742 -0.965 1 95.81 81 ASP B C 1
ATOM 3646 O O . ASP B 1 81 ? 19.406 -10.609 -1.165 1 95.81 81 ASP B O 1
ATOM 3650 N N . VAL B 1 82 ? 17.75 -11.969 -0.936 1 97.06 82 VAL B N 1
ATOM 3651 C CA . VAL B 1 82 ? 16.781 -10.898 -1.146 1 97.06 82 VAL B CA 1
ATOM 3652 C C . VAL B 1 82 ? 15.992 -10.664 0.136 1 97.06 82 VAL B C 1
ATOM 3654 O O . VAL B 1 82 ? 15.25 -11.539 0.589 1 97.06 82 VAL B O 1
ATOM 3657 N N . HIS B 1 83 ? 16.125 -9.469 0.667 1 94.88 83 HIS B N 1
ATOM 3658 C CA . HIS B 1 83 ? 15.523 -9.188 1.966 1 94.88 83 HIS B CA 1
ATOM 3659 C C . HIS B 1 83 ? 14.289 -8.297 1.821 1 94.88 83 HIS B C 1
ATOM 3661 O O . HIS B 1 83 ? 14.383 -7.172 1.333 1 94.88 83 HIS B O 1
ATOM 3667 N N . PHE B 1 84 ? 13.203 -8.75 2.207 1 94 84 PHE B N 1
ATOM 3668 C CA . PHE B 1 84 ? 11.906 -8.094 2.32 1 94 84 PHE B CA 1
ATOM 3669 C C . PHE B 1 84 ? 11.117 -8.656 3.496 1 94 84 PHE B C 1
ATOM 3671 O O . PHE B 1 84 ? 11.5 -9.672 4.074 1 94 84 PHE B O 1
ATOM 3678 N N . PRO B 1 85 ? 10.086 -7.996 3.943 1 93 85 PRO B N 1
ATOM 3679 C CA . PRO B 1 85 ? 9.344 -8.477 5.113 1 93 85 PRO B CA 1
ATOM 3680 C C . PRO B 1 85 ? 8.805 -9.891 4.922 1 93 85 PRO B C 1
ATOM 3682 O O . PRO B 1 85 ? 8.125 -10.172 3.932 1 93 85 PRO B O 1
ATOM 3685 N N . ARG B 1 86 ? 9.125 -10.773 5.832 1 96.56 86 ARG B N 1
ATOM 3686 C CA . ARG B 1 86 ? 8.703 -12.172 5.832 1 96.56 86 ARG B CA 1
ATOM 3687 C C . ARG B 1 86 ? 8.766 -12.758 7.238 1 96.56 86 ARG B C 1
ATOM 3689 O O . ARG B 1 86 ? 9.492 -12.25 8.102 1 96.56 86 ARG B O 1
ATOM 3696 N N . ALA B 1 87 ? 8.008 -13.75 7.469 1 97.62 87 ALA B N 1
ATOM 3697 C CA . ALA B 1 87 ? 8.07 -14.5 8.727 1 97.62 87 ALA B CA 1
ATOM 3698 C C . ALA B 1 87 ? 7.582 -15.93 8.539 1 97.62 87 ALA B C 1
ATOM 3700 O O . ALA B 1 87 ? 6.598 -16.172 7.832 1 97.62 87 ALA B O 1
ATOM 3701 N N . LYS B 1 88 ? 8.375 -16.906 9.133 1 98.06 88 LYS B N 1
ATOM 3702 C CA . LYS B 1 88 ? 7.816 -18.266 9.219 1 98.06 88 LYS B CA 1
ATOM 3703 C C . LYS B 1 88 ? 6.637 -18.312 10.188 1 98.06 88 LYS B C 1
ATOM 3705 O O . LYS B 1 88 ? 6.727 -17.797 11.305 1 98.06 88 LYS B O 1
ATOM 3710 N N . VAL B 1 89 ? 5.469 -18.797 9.703 1 98.31 89 VAL B N 1
ATOM 3711 C CA . VAL B 1 89 ? 4.25 -18.828 10.5 1 98.31 89 VAL B CA 1
ATOM 3712 C C . VAL B 1 89 ? 3.582 -20.203 10.375 1 98.31 89 VAL B C 1
ATOM 3714 O O . VAL B 1 89 ? 3.459 -20.734 9.273 1 98.31 89 VAL B O 1
ATOM 3717 N N . ASP B 1 90 ? 3.176 -20.719 11.492 1 98.56 90 ASP B N 1
ATOM 3718 C CA . ASP B 1 90 ? 2.434 -21.984 11.438 1 98.56 90 ASP B CA 1
ATOM 3719 C C . ASP B 1 90 ? 1.065 -21.781 10.789 1 98.56 90 ASP B C 1
ATOM 3721 O O . ASP B 1 90 ? 0.474 -20.703 10.891 1 98.56 90 ASP B O 1
ATOM 3725 N N . SER B 1 91 ? 0.656 -22.766 10.109 1 98.12 91 SER B N 1
ATOM 3726 C CA . SER B 1 91 ? -0.717 -22.781 9.617 1 98.12 91 SER B CA 1
ATOM 3727 C C . SER B 1 91 ? -1.512 -23.938 10.203 1 98.12 91 SER B C 1
ATOM 3729 O O . SER B 1 91 ? -0.958 -25 10.461 1 98.12 91 SER B O 1
ATOM 3731 N N . LEU B 1 92 ? -2.768 -23.719 10.477 1 98.38 92 LEU B N 1
ATOM 3732 C CA . LEU B 1 92 ? -3.707 -24.734 10.961 1 98.38 92 LEU B CA 1
ATOM 3733 C C . LEU B 1 92 ? -4.926 -24.812 10.047 1 98.38 92 LEU B C 1
ATOM 3735 O O . LEU B 1 92 ? -5.57 -23.797 9.766 1 98.38 92 LEU B O 1
ATOM 3739 N N . VAL B 1 93 ? -5.23 -25.953 9.57 1 97.88 93 VAL B N 1
ATOM 3740 C CA . VAL B 1 93 ? -6.523 -26.219 8.945 1 97.88 93 VAL B CA 1
ATOM 3741 C C . VAL B 1 93 ? -7.48 -26.828 9.961 1 97.88 93 VAL B C 1
ATOM 3743 O O . VAL B 1 93 ? -7.324 -28 10.336 1 97.88 93 VAL B O 1
ATOM 3746 N N . LEU B 1 94 ? -8.484 -26.125 10.305 1 98.06 94 LEU B N 1
ATOM 3747 C CA . LEU B 1 94 ? -9.344 -26.469 11.43 1 98.06 94 LEU B CA 1
ATOM 3748 C C . LEU B 1 94 ? -10.531 -27.297 10.977 1 98.06 94 LEU B C 1
ATOM 3750 O O . LEU B 1 94 ? -11.164 -26.984 9.969 1 98.06 94 LEU B O 1
ATOM 3754 N N . ALA B 1 95 ? -10.82 -28.328 11.727 1 97.44 95 ALA B N 1
ATOM 3755 C CA . ALA B 1 95 ? -12.008 -29.156 11.516 1 97.44 95 ALA B CA 1
ATOM 3756 C C . ALA B 1 95 ? -12.992 -29 12.672 1 97.44 95 ALA B C 1
ATOM 3758 O O . ALA B 1 95 ? -12.602 -29.047 13.844 1 97.44 95 ALA B O 1
ATOM 3759 N N . PHE B 1 96 ? -14.289 -28.828 12.352 1 96.06 96 PHE B N 1
ATOM 3760 C CA . PHE B 1 96 ? -15.273 -28.562 13.391 1 96.06 96 PHE B CA 1
ATOM 3761 C C . PHE B 1 96 ? -16.328 -29.656 13.445 1 96.06 96 PHE B C 1
ATOM 3763 O O . PHE B 1 96 ? -17.219 -29.625 14.289 1 96.06 96 PHE B O 1
ATOM 3770 N N . ASN B 1 97 ? -16.266 -30.594 12.578 1 95.88 97 ASN B N 1
ATOM 3771 C CA . ASN B 1 97 ? -17.172 -31.734 12.562 1 95.88 97 ASN B CA 1
ATOM 3772 C C . ASN B 1 97 ? -16.484 -32.969 12 1 95.88 97 ASN B C 1
ATOM 3774 O O . ASN B 1 97 ? -15.336 -32.938 11.586 1 95.88 97 ASN B O 1
ATOM 3778 N N . ASP B 1 98 ? -17.234 -34.062 11.914 1 97 98 ASP B N 1
ATOM 3779 C CA . ASP B 1 98 ? -16.656 -35.344 11.555 1 97 98 ASP B CA 1
ATOM 3780 C C . ASP B 1 98 ? -16.203 -35.375 10.094 1 97 98 ASP B C 1
ATOM 3782 O O . ASP B 1 98 ? -15.148 -35.906 9.773 1 97 98 ASP B O 1
ATOM 3786 N N . LEU B 1 99 ? -17 -34.812 9.328 1 95.69 99 LEU B N 1
ATOM 3787 C CA . LEU B 1 99 ? -16.641 -34.75 7.918 1 95.69 99 LEU B CA 1
ATOM 3788 C C . LEU B 1 99 ? -15.359 -33.969 7.715 1 95.69 99 LEU B C 1
ATOM 3790 O O . LEU B 1 99 ? -14.5 -34.344 6.918 1 95.69 99 LEU B O 1
ATOM 3794 N N . GLU B 1 100 ? -15.234 -32.906 8.406 1 95.75 100 GLU B N 1
ATOM 3795 C CA . GLU B 1 100 ? -14.039 -32.062 8.32 1 95.75 100 GLU B CA 1
ATOM 3796 C C . GLU B 1 100 ? -12.836 -32.75 8.945 1 95.75 100 GLU B C 1
ATOM 3798 O O . GLU B 1 100 ? -11.703 -32.594 8.492 1 95.75 100 GLU B O 1
ATOM 3803 N N . ASN B 1 101 ? -13.062 -33.562 9.914 1 97.31 101 ASN B N 1
ATOM 3804 C CA . ASN B 1 101 ? -11.984 -34.375 10.469 1 97.31 101 ASN B CA 1
ATOM 3805 C C . ASN B 1 101 ? -11.391 -35.312 9.43 1 97.31 101 ASN B C 1
ATOM 3807 O O . ASN B 1 101 ? -10.172 -35.5 9.359 1 97.31 101 ASN B O 1
ATOM 3811 N N . GLU B 1 102 ? -12.266 -35.906 8.742 1 97.12 102 GLU B N 1
ATOM 3812 C CA . GLU B 1 102 ? -11.812 -36.781 7.668 1 97.12 102 GLU B CA 1
ATOM 3813 C C . GLU B 1 102 ? -11.008 -36 6.629 1 97.12 102 GLU B C 1
ATOM 3815 O O . GLU B 1 102 ? -10.008 -36.5 6.113 1 97.12 102 GLU B O 1
ATOM 3820 N N . ALA B 1 103 ? -11.492 -34.812 6.371 1 95.81 103 ALA B N 1
ATOM 3821 C CA . ALA B 1 103 ? -10.789 -33.969 5.414 1 95.81 103 ALA B CA 1
ATOM 3822 C C . ALA B 1 103 ? -9.383 -33.625 5.91 1 95.81 103 ALA B C 1
ATOM 3824 O O . ALA B 1 103 ? -8.438 -33.594 5.129 1 95.81 103 ALA B O 1
ATOM 3825 N N . VAL B 1 104 ? -9.234 -33.406 7.156 1 97.56 104 VAL B N 1
ATOM 3826 C CA . VAL B 1 104 ? -7.941 -33.094 7.762 1 97.56 104 VAL B CA 1
ATOM 3827 C C . VAL B 1 104 ? -6.996 -34.281 7.586 1 97.56 104 VAL B C 1
ATOM 3829 O O . VAL B 1 104 ? -5.828 -34.094 7.223 1 97.56 104 VAL B O 1
ATOM 3832 N N . GLU B 1 105 ? -7.516 -35.438 7.816 1 97.88 105 GLU B N 1
ATOM 3833 C CA . GLU B 1 105 ? -6.715 -36.625 7.625 1 97.88 105 GLU B CA 1
ATOM 3834 C C . GLU B 1 105 ? -6.273 -36.781 6.172 1 97.88 105 GLU B C 1
ATOM 3836 O O . GLU B 1 105 ? -5.121 -37.125 5.902 1 97.88 105 GLU B O 1
ATOM 3841 N N . LYS B 1 106 ? -7.172 -36.531 5.324 1 96.81 106 LYS B N 1
ATOM 3842 C CA . LYS B 1 106 ? -6.859 -36.625 3.898 1 96.81 106 LYS B CA 1
ATOM 3843 C C . LYS B 1 106 ? -5.793 -35.594 3.514 1 96.81 106 LYS B C 1
ATOM 3845 O O . LYS B 1 106 ? -4.906 -35.875 2.709 1 96.81 106 LYS B O 1
ATOM 3850 N N . LEU B 1 107 ? -5.887 -34.469 4.059 1 97.31 107 LEU B N 1
ATOM 3851 C CA . LEU B 1 107 ? -4.902 -33.406 3.793 1 97.31 107 LEU B CA 1
ATOM 3852 C C . LEU B 1 107 ? -3.523 -33.812 4.297 1 97.31 107 LEU B C 1
ATOM 3854 O O . LEU B 1 107 ? -2.514 -33.562 3.645 1 97.31 107 LEU B O 1
ATOM 3858 N N . TYR B 1 108 ? -3.525 -34.406 5.469 1 98.25 108 TYR B N 1
ATOM 3859 C CA . TYR B 1 108 ? -2.27 -34.906 6.027 1 98.25 108 TYR B CA 1
ATOM 3860 C C . TYR B 1 108 ? -1.598 -35.906 5.078 1 98.25 108 TYR B C 1
ATOM 3862 O O . TYR B 1 108 ? -0.425 -35.719 4.73 1 98.25 108 TYR B O 1
ATOM 3870 N N . GLN B 1 109 ? -2.32 -36.844 4.629 1 98.31 109 GLN B N 1
ATOM 3871 C CA . GLN B 1 109 ? -1.788 -37.875 3.734 1 98.31 109 GLN B CA 1
ATOM 3872 C C . GLN B 1 109 ? -1.371 -37.25 2.396 1 98.31 109 GLN B C 1
ATOM 3874 O O . GLN B 1 109 ? -0.339 -37.625 1.835 1 98.31 109 GLN B O 1
ATOM 3879 N N . ARG B 1 110 ? -2.158 -36.438 1.923 1 97.62 110 ARG B N 1
ATOM 3880 C CA . ARG B 1 110 ? -1.851 -35.75 0.669 1 97.62 110 ARG B CA 1
ATOM 3881 C C . ARG B 1 110 ? -0.553 -34.969 0.781 1 97.62 110 ARG B C 1
ATOM 3883 O O . ARG B 1 110 ? 0.252 -34.938 -0.152 1 97.62 110 ARG B O 1
ATOM 3890 N N . GLY B 1 111 ? -0.409 -34.25 1.921 1 98.19 111 GLY B N 1
ATOM 3891 C CA . GLY B 1 111 ? 0.829 -33.531 2.152 1 98.19 111 GLY B CA 1
ATOM 3892 C C . GLY B 1 111 ? 2.064 -34.406 2.053 1 98.19 111 GLY B C 1
ATOM 3893 O O . GLY B 1 111 ? 3.043 -34.031 1.402 1 98.19 111 GLY B O 1
ATOM 3894 N N . LEU B 1 112 ? 1.947 -35.562 2.633 1 98.19 112 LEU B N 1
ATOM 3895 C CA . LEU B 1 112 ? 3.053 -36.5 2.574 1 98.19 112 LEU B CA 1
ATOM 3896 C C . LEU B 1 112 ? 3.297 -36.969 1.142 1 98.19 112 LEU B C 1
ATOM 3898 O O . LEU B 1 112 ? 4.441 -37.031 0.689 1 98.19 112 LEU B O 1
ATOM 3902 N N . ARG B 1 113 ? 2.24 -37.219 0.465 1 98.06 113 ARG B N 1
ATOM 3903 C CA . ARG B 1 113 ? 2.336 -37.656 -0.924 1 98.06 113 ARG B CA 1
ATOM 3904 C C . ARG B 1 113 ? 2.961 -36.562 -1.796 1 98.06 113 ARG B C 1
ATOM 3906 O O . ARG B 1 113 ? 3.713 -36.875 -2.727 1 98.06 113 ARG B O 1
ATOM 3913 N N . ASN B 1 114 ? 2.623 -35.312 -1.484 1 98.25 114 ASN B N 1
ATOM 3914 C CA . ASN B 1 114 ? 3.117 -34.188 -2.258 1 98.25 114 ASN B CA 1
ATOM 3915 C C . ASN B 1 114 ? 4.59 -33.906 -1.97 1 98.25 114 ASN B C 1
ATOM 3917 O O . ASN B 1 114 ? 5.238 -33.156 -2.697 1 98.25 114 ASN B O 1
ATOM 3921 N N . GLY B 1 115 ? 5.109 -34.5 -0.932 1 97.94 115 GLY B N 1
ATOM 3922 C CA . GLY B 1 115 ? 6.523 -34.344 -0.639 1 97.94 115 GLY B CA 1
ATOM 3923 C C . GLY B 1 115 ? 6.789 -33.375 0.501 1 97.94 115 GLY B C 1
ATOM 3924 O O . GLY B 1 115 ? 7.934 -33 0.743 1 97.94 115 GLY B O 1
ATOM 3925 N N . VAL B 1 116 ? 5.738 -32.969 1.227 1 98.38 116 VAL B N 1
ATOM 3926 C CA . VAL B 1 116 ? 5.973 -32.188 2.441 1 98.38 116 VAL B CA 1
ATOM 3927 C C . VAL B 1 116 ? 6.625 -33.062 3.5 1 98.38 116 VAL B C 1
ATOM 3929 O O . VAL B 1 116 ? 6.207 -34.219 3.711 1 98.38 116 VAL B O 1
ATOM 3932 N N . LEU B 1 117 ? 7.637 -32.531 4.105 1 97.94 117 LEU B N 1
ATOM 3933 C CA . LEU B 1 117 ? 8.336 -33.344 5.109 1 97.94 117 LEU B CA 1
ATOM 3934 C C . LEU B 1 117 ? 7.43 -33.625 6.293 1 97.94 117 LEU B C 1
ATOM 3936 O O . LEU B 1 117 ? 6.73 -32.75 6.789 1 97.94 117 LEU B O 1
ATOM 3940 N N . LYS B 1 118 ? 7.48 -34.812 6.715 1 98.12 118 LYS B N 1
ATOM 3941 C CA . LYS B 1 118 ? 6.609 -35.281 7.785 1 98.12 118 LYS B CA 1
ATOM 3942 C C . LYS B 1 118 ? 6.789 -34.469 9.055 1 98.12 118 LYS B C 1
ATOM 3944 O O . LYS B 1 118 ? 5.828 -34.25 9.797 1 98.12 118 LYS B O 1
ATOM 3949 N N . GLU B 1 119 ? 7.973 -34 9.32 1 98.25 119 GLU B N 1
ATOM 3950 C CA . GLU B 1 119 ? 8.273 -33.25 10.539 1 98.25 119 GLU B CA 1
ATOM 3951 C C . GLU B 1 119 ? 7.504 -31.922 10.586 1 98.25 119 GLU B C 1
ATOM 3953 O O . GLU B 1 119 ? 7.344 -31.328 11.648 1 98.25 119 GLU B O 1
ATOM 3958 N N . HIS B 1 120 ? 7.055 -31.5 9.406 1 98.5 120 HIS B N 1
ATOM 3959 C CA . HIS B 1 120 ? 6.352 -30.234 9.344 1 98.5 120 HIS B CA 1
ATOM 3960 C C . HIS B 1 120 ? 4.844 -30.422 9.438 1 98.5 120 HIS B C 1
ATOM 3962 O O . HIS B 1 120 ? 4.086 -29.453 9.43 1 98.5 120 HIS B O 1
ATOM 3968 N N . LEU B 1 121 ? 4.352 -31.672 9.516 1 98.69 121 LEU B N 1
ATOM 3969 C CA . LEU B 1 121 ? 2.918 -31.938 9.531 1 98.69 121 LEU B CA 1
ATOM 3970 C C . LEU B 1 121 ? 2.529 -32.719 10.789 1 98.69 121 LEU B C 1
ATOM 3972 O O . LEU B 1 121 ? 3.221 -33.656 11.188 1 98.69 121 LEU B O 1
ATOM 3976 N N . LYS B 1 122 ? 1.501 -32.25 11.359 1 98.69 122 LYS B N 1
ATOM 3977 C CA . LYS B 1 122 ? 0.96 -32.938 12.531 1 98.69 122 LYS B CA 1
ATOM 3978 C C . LYS B 1 122 ? -0.538 -32.688 12.68 1 98.69 122 LYS B C 1
ATOM 3980 O O . LYS B 1 122 ? -1.005 -31.562 12.461 1 98.69 122 LYS B O 1
ATOM 3985 N N . ILE B 1 123 ? -1.255 -33.719 12.992 1 98.81 123 ILE B N 1
ATOM 3986 C CA . ILE B 1 123 ? -2.66 -33.531 13.328 1 98.81 123 ILE B CA 1
ATOM 3987 C C . ILE B 1 123 ? -2.803 -33.25 14.82 1 98.81 123 ILE B C 1
ATOM 3989 O O . ILE B 1 123 ? -2.322 -34.031 15.648 1 98.81 123 ILE B O 1
ATOM 3993 N N . LEU B 1 124 ? -3.42 -32.156 15.141 1 98.88 124 LEU B N 1
ATOM 3994 C CA . LEU B 1 124 ? -3.568 -31.719 16.531 1 98.88 124 LEU B CA 1
ATOM 3995 C C . LEU B 1 124 ? -4.945 -32.094 17.062 1 98.88 124 LEU B C 1
ATOM 3997 O O . LEU B 1 124 ? -5.934 -32.062 16.328 1 98.88 124 LEU B O 1
ATOM 4001 N N . THR B 1 125 ? -4.938 -32.406 18.359 1 98.69 125 THR B N 1
ATOM 4002 C CA . THR B 1 125 ? -6.195 -32.562 19.078 1 98.69 125 THR B CA 1
ATOM 4003 C C . THR B 1 125 ? -6.773 -31.203 19.469 1 98.69 125 THR B C 1
ATOM 4005 O O . THR B 1 125 ? -6.094 -30.172 19.359 1 98.69 125 THR B O 1
ATOM 4008 N N . LYS B 1 126 ? -8.062 -31.266 19.875 1 98.5 126 LYS B N 1
ATOM 4009 C CA . LYS B 1 126 ? -8.711 -30.047 20.344 1 98.5 126 LYS B CA 1
ATOM 4010 C C . LYS B 1 126 ? -7.871 -29.359 21.422 1 98.5 126 LYS B C 1
ATOM 4012 O O . LYS B 1 126 ? -7.648 -28.156 21.375 1 98.5 126 LYS B O 1
ATOM 4017 N N . GLU B 1 127 ? -7.355 -30.109 22.391 1 98.62 127 GLU B N 1
ATOM 4018 C CA . GLU B 1 127 ? -6.586 -29.578 23.5 1 98.62 127 GLU B CA 1
ATOM 4019 C C . GLU B 1 127 ? -5.309 -28.891 23.016 1 98.62 127 GLU B C 1
ATOM 4021 O O . GLU B 1 127 ? -4.965 -27.797 23.484 1 98.62 127 GLU B O 1
ATOM 4026 N N . GLN B 1 128 ? -4.664 -29.516 22.094 1 98.81 128 GLN B N 1
ATOM 4027 C CA . GLN B 1 128 ? -3.43 -28.969 21.547 1 98.81 128 GLN B CA 1
ATOM 4028 C C . GLN B 1 128 ? -3.697 -27.688 20.766 1 98.81 128 GLN B C 1
ATOM 4030 O O . GLN B 1 128 ? -2.91 -26.75 20.828 1 98.81 128 GLN B O 1
ATOM 4035 N N . ILE B 1 129 ? -4.777 -27.719 20 1 98.75 129 ILE B N 1
ATOM 4036 C CA . ILE B 1 129 ? -5.152 -26.547 19.219 1 98.75 129 ILE B CA 1
ATOM 4037 C C . ILE B 1 129 ? -5.383 -25.359 20.156 1 98.75 129 ILE B C 1
ATOM 4039 O O . ILE B 1 129 ? -4.832 -24.266 19.938 1 98.75 129 ILE B O 1
ATOM 4043 N N . LEU B 1 130 ? -6.18 -25.547 21.188 1 98.5 130 LEU B N 1
ATOM 4044 C CA . LEU B 1 130 ? -6.59 -24.469 22.062 1 98.5 130 LEU B CA 1
ATOM 4045 C C . LEU B 1 130 ? -5.422 -23.984 22.922 1 98.5 130 LEU B C 1
ATOM 4047 O O . LEU B 1 130 ? -5.391 -22.828 23.344 1 98.5 130 LEU B O 1
ATOM 4051 N N . LYS B 1 131 ? -4.461 -24.891 23.188 1 98.38 131 LYS B N 1
ATOM 4052 C CA . LYS B 1 131 ? -3.23 -24.453 23.844 1 98.38 131 LYS B CA 1
ATOM 4053 C C . LYS B 1 131 ? -2.424 -23.516 22.938 1 98.38 131 LYS B C 1
ATOM 4055 O O . LYS B 1 131 ? -1.864 -22.531 23.422 1 98.38 131 LYS B O 1
ATOM 4060 N N . LYS B 1 132 ? -2.406 -23.828 21.719 1 98.25 132 LYS B N 1
ATOM 4061 C CA . LYS B 1 132 ? -1.65 -23.047 20.75 1 98.25 132 LYS B CA 1
ATOM 4062 C C . LYS B 1 132 ? -2.398 -21.766 20.375 1 98.25 132 LYS B C 1
ATOM 4064 O O . LYS B 1 132 ? -1.791 -20.719 20.219 1 98.25 132 LYS B O 1
ATOM 4069 N N . GLU B 1 133 ? -3.703 -21.906 20.156 1 98.69 133 GLU B N 1
ATOM 4070 C CA . GLU B 1 133 ? -4.594 -20.828 19.719 1 98.69 133 GLU B CA 1
ATOM 4071 C C . GLU B 1 133 ? -5.84 -20.766 20.594 1 98.69 133 GLU B C 1
ATOM 4073 O O . GLU B 1 133 ? -6.906 -21.25 20.203 1 98.69 133 GLU B O 1
ATOM 4078 N N . PRO B 1 134 ? -5.766 -20.047 21.672 1 98.38 134 PRO B N 1
ATOM 4079 C CA . PRO B 1 134 ? -6.809 -20.109 22.688 1 98.38 134 PRO B CA 1
ATOM 4080 C C . PRO B 1 134 ? -8.125 -19.484 22.234 1 98.38 134 PRO B C 1
ATOM 4082 O O . PRO B 1 134 ? -9.18 -19.797 22.797 1 98.38 134 PRO B O 1
ATOM 4085 N N . LEU B 1 135 ? -8.086 -18.656 21.219 1 98.44 135 LEU B N 1
ATOM 4086 C CA . LEU B 1 135 ? -9.289 -17.922 20.875 1 98.44 135 LEU B CA 1
ATOM 4087 C C . LEU B 1 135 ? -10.031 -18.609 19.734 1 98.44 135 LEU B C 1
ATOM 4089 O O . LEU B 1 135 ? -11.109 -18.172 19.328 1 98.44 135 LEU B O 1
ATOM 4093 N N . VAL B 1 136 ? -9.492 -19.703 19.234 1 98.38 136 VAL B N 1
ATOM 4094 C CA . VAL B 1 136 ? -10.172 -20.484 18.219 1 98.38 136 VAL B CA 1
ATOM 4095 C C . VAL B 1 136 ? -11.5 -21.016 18.766 1 98.38 136 VAL B C 1
ATOM 4097 O O . VAL B 1 136 ? -11.602 -21.344 19.953 1 98.38 136 VAL B O 1
ATOM 4100 N N . ASN B 1 137 ? -12.484 -21.078 17.922 1 98.19 137 ASN B N 1
ATOM 4101 C CA . ASN B 1 137 ? -13.789 -21.641 18.266 1 98.19 137 ASN B CA 1
ATOM 4102 C C . ASN B 1 137 ? -13.656 -22.969 19 1 98.19 137 ASN B C 1
ATOM 4104 O O . ASN B 1 137 ? -13.07 -23.922 18.469 1 98.19 137 ASN B O 1
ATOM 4108 N N . ASN B 1 138 ? -14.242 -23.047 20.141 1 98 138 ASN B N 1
ATOM 4109 C CA . ASN B 1 138 ? -14.086 -24.203 21.031 1 98 138 ASN B CA 1
ATOM 4110 C C . ASN B 1 138 ? -14.758 -25.438 20.469 1 98 138 ASN B C 1
ATOM 4112 O O . ASN B 1 138 ? -14.539 -26.547 20.953 1 98 138 ASN B O 1
ATOM 4116 N N . LYS B 1 139 ? -15.477 -25.344 19.422 1 97.94 139 LYS B N 1
ATOM 4117 C CA . LYS B 1 139 ? -16.109 -26.484 18.766 1 97.94 139 LYS B CA 1
ATOM 4118 C C . LYS B 1 139 ? -15.125 -27.219 17.859 1 97.94 139 LYS B C 1
ATOM 4120 O O . LYS B 1 139 ? -15.461 -28.25 17.281 1 97.94 139 LYS B O 1
ATOM 4125 N N . VAL B 1 140 ? -13.938 -26.688 17.797 1 98.38 140 VAL B N 1
ATOM 4126 C CA . VAL B 1 140 ? -12.938 -27.312 16.938 1 98.38 140 VAL B CA 1
ATOM 4127 C C . VAL B 1 140 ? -12.68 -28.75 17.422 1 98.38 140 VAL B C 1
ATOM 4129 O O . VAL B 1 140 ? -12.688 -29.016 18.625 1 98.38 140 VAL B O 1
ATOM 4132 N N . GLN B 1 141 ? -12.461 -29.641 16.484 1 98.56 141 GLN B N 1
ATOM 4133 C CA . GLN B 1 141 ? -12.234 -31.047 16.828 1 98.56 141 GLN B CA 1
ATOM 4134 C C . GLN B 1 141 ? -10.789 -31.453 16.562 1 98.56 141 GLN B C 1
ATOM 4136 O O . GLN B 1 141 ? -10.172 -32.125 17.375 1 98.56 141 GLN B O 1
ATOM 4141 N N . SER B 1 142 ? -10.273 -31.094 15.477 1 98.56 142 SER B N 1
ATOM 4142 C CA . SER B 1 142 ? -8.898 -31.375 15.086 1 98.56 142 SER B CA 1
ATOM 4143 C C . SER B 1 142 ? -8.375 -30.328 14.109 1 98.56 142 SER B C 1
ATOM 4145 O O . SER B 1 142 ? -9.133 -29.469 13.656 1 98.56 142 SER B O 1
ATOM 4147 N N . ALA B 1 143 ? -7.086 -30.344 13.867 1 98.75 143 ALA B N 1
ATOM 4148 C CA . ALA B 1 143 ? -6.48 -29.453 12.883 1 98.75 143 ALA B CA 1
ATOM 4149 C C . ALA B 1 143 ? -5.219 -30.062 12.289 1 98.75 143 ALA B C 1
ATOM 4151 O O . ALA B 1 143 ? -4.492 -30.797 12.969 1 98.75 143 ALA B O 1
ATOM 4152 N N . LEU B 1 144 ? -5.004 -29.844 11.055 1 98.75 144 LEU B N 1
ATOM 4153 C CA . LEU B 1 144 ? -3.701 -30.109 10.461 1 98.75 144 LEU B CA 1
ATOM 4154 C C . LEU B 1 144 ? -2.742 -28.953 10.688 1 98.75 144 LEU B C 1
ATOM 4156 O O . LEU B 1 144 ? -2.979 -27.844 10.203 1 98.75 144 LEU B O 1
ATOM 4160 N N . LEU B 1 145 ? -1.713 -29.172 11.445 1 98.75 145 LEU B N 1
ATOM 4161 C CA . LEU B 1 145 ? -0.639 -28.203 11.648 1 98.75 145 LEU B CA 1
ATOM 4162 C C . LEU B 1 145 ? 0.432 -28.344 10.578 1 98.75 145 LEU B C 1
ATOM 4164 O O . LEU B 1 145 ? 0.862 -29.453 10.266 1 98.75 145 LEU B O 1
ATOM 4168 N N . CYS B 1 146 ? 0.786 -27.281 9.945 1 98.62 146 CYS B N 1
ATOM 4169 C CA . CYS B 1 146 ? 1.982 -27.203 9.117 1 98.62 146 CYS B CA 1
ATOM 4170 C C . CYS B 1 146 ? 2.943 -26.141 9.648 1 98.62 146 CYS B C 1
ATOM 4172 O O . CYS B 1 146 ? 2.562 -24.984 9.82 1 98.62 146 CYS B O 1
ATOM 4174 N N . THR B 1 147 ? 4.246 -26.469 9.852 1 98.69 147 THR B N 1
ATOM 4175 C CA . THR B 1 147 ? 5.188 -25.578 10.5 1 98.69 147 THR B CA 1
ATOM 4176 C C . THR B 1 147 ? 6.148 -24.969 9.477 1 98.69 147 THR B C 1
ATOM 4178 O O . THR B 1 147 ? 7.129 -24.312 9.852 1 98.69 147 THR B O 1
ATOM 4181 N N . ASN B 1 148 ? 5.871 -25.203 8.164 1 98.31 148 ASN B N 1
ATOM 4182 C CA . ASN B 1 148 ? 6.77 -24.688 7.133 1 98.31 148 ASN B CA 1
ATOM 4183 C C . ASN B 1 148 ? 6.055 -23.719 6.203 1 98.31 148 ASN B C 1
ATOM 4185 O O . ASN B 1 148 ? 6.367 -23.641 5.016 1 98.31 148 ASN B O 1
ATOM 4189 N N . SER B 1 149 ? 5.098 -23 6.672 1 98.12 149 SER B N 1
ATOM 4190 C CA . SER B 1 149 ? 4.457 -21.891 5.957 1 98.12 149 SER B CA 1
ATOM 4191 C C . SER B 1 149 ? 5.145 -20.562 6.254 1 98.12 149 SER B C 1
ATOM 4193 O O . SER B 1 149 ? 5.762 -20.406 7.312 1 98.12 149 SER B O 1
ATOM 4195 N N . TRP B 1 150 ? 5.098 -19.703 5.297 1 98.38 150 TRP B N 1
ATOM 4196 C CA . TRP B 1 150 ? 5.66 -18.359 5.473 1 98.38 150 TRP B CA 1
ATOM 4197 C C . TRP B 1 150 ? 4.637 -17.297 5.113 1 98.38 150 TRP B C 1
ATOM 4199 O O . TRP B 1 150 ? 3.824 -17.484 4.203 1 98.38 150 TRP B O 1
ATOM 4209 N N . SER B 1 151 ? 4.609 -16.234 5.875 1 97.94 151 SER B N 1
ATOM 4210 C CA . SER B 1 151 ? 3.902 -15.008 5.516 1 97.94 151 SER B CA 1
ATOM 4211 C C . SER B 1 151 ? 4.844 -13.984 4.898 1 97.94 151 SER B C 1
ATOM 4213 O O . SER B 1 151 ? 5.918 -13.711 5.441 1 97.94 151 SER B O 1
ATOM 4215 N N . ILE B 1 152 ? 4.441 -13.461 3.76 1 97.56 152 ILE B N 1
ATOM 4216 C CA . ILE B 1 152 ? 5.219 -12.406 3.121 1 97.56 152 ILE B CA 1
ATOM 4217 C C . ILE B 1 152 ? 4.285 -11.289 2.664 1 97.56 152 ILE B C 1
ATOM 4219 O O . ILE B 1 152 ? 3.061 -11.438 2.709 1 97.56 152 ILE B O 1
ATOM 4223 N N . ASP B 1 153 ? 4.816 -10.172 2.332 1 94.81 153 ASP B N 1
ATOM 4224 C CA . ASP B 1 153 ? 4.145 -9.164 1.522 1 94.81 153 ASP B CA 1
ATOM 4225 C C . ASP B 1 153 ? 4.395 -9.398 0.034 1 94.81 153 ASP B C 1
ATOM 4227 O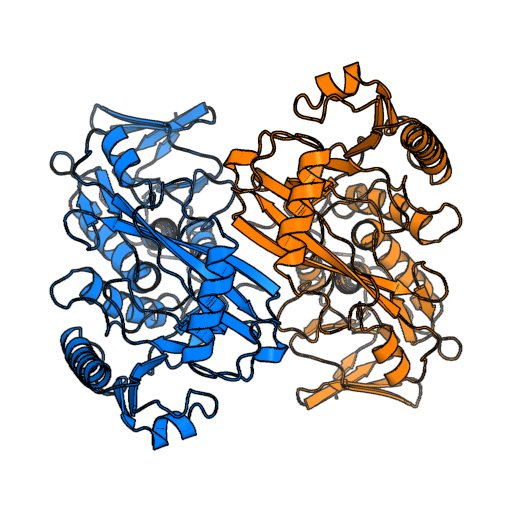 O . ASP B 1 153 ? 5.484 -9.117 -0.471 1 94.81 153 ASP B O 1
ATOM 4231 N N . PRO B 1 154 ? 3.426 -9.859 -0.648 1 95.88 154 PRO B N 1
ATOM 4232 C CA . PRO B 1 154 ? 3.678 -10.281 -2.027 1 95.88 154 PRO B CA 1
ATOM 4233 C C . PRO B 1 154 ? 4.113 -9.133 -2.93 1 95.88 154 PRO B C 1
ATOM 4235 O O . PRO B 1 154 ? 4.906 -9.328 -3.854 1 95.88 154 PRO B O 1
ATOM 4238 N N . GLN B 1 155 ? 3.559 -7.965 -2.709 1 95.06 155 GLN B N 1
ATOM 4239 C CA . GLN B 1 155 ? 3.947 -6.816 -3.525 1 95.06 155 GLN B CA 1
ATOM 4240 C C . GLN B 1 155 ? 5.391 -6.41 -3.246 1 95.06 155 GLN B C 1
ATOM 4242 O O . GLN B 1 155 ? 6.164 -6.168 -4.176 1 95.06 155 GLN B O 1
ATOM 4247 N N . LYS B 1 156 ? 5.781 -6.324 -1.975 1 94.5 156 LYS B N 1
ATOM 4248 C CA . LYS B 1 156 ? 7.16 -5.988 -1.63 1 94.5 156 LYS B CA 1
ATOM 4249 C C . LYS B 1 156 ? 8.125 -7.059 -2.123 1 94.5 156 LYS B C 1
ATOM 4251 O O . LYS B 1 156 ? 9.25 -6.746 -2.537 1 94.5 156 LYS B O 1
ATOM 4256 N N . ALA B 1 157 ? 7.699 -8.305 -2.033 1 96.69 157 ALA B N 1
ATOM 4257 C CA . ALA B 1 157 ? 8.516 -9.391 -2.58 1 96.69 157 ALA B CA 1
ATOM 4258 C C . ALA B 1 157 ? 8.734 -9.203 -4.078 1 96.69 157 ALA B C 1
ATOM 4260 O O . ALA B 1 157 ? 9.852 -9.352 -4.57 1 96.69 157 ALA B O 1
ATOM 4261 N N . SER B 1 158 ? 7.68 -8.883 -4.77 1 97.56 158 SER B N 1
ATOM 4262 C CA . SER B 1 158 ? 7.758 -8.664 -6.211 1 97.56 158 SER B CA 1
ATOM 4263 C C . SER B 1 158 ? 8.695 -7.516 -6.547 1 97.56 158 SER B C 1
ATOM 4265 O O . SER B 1 158 ? 9.516 -7.621 -7.461 1 97.56 158 SER B O 1
ATOM 4267 N N . TYR B 1 159 ? 8.57 -6.434 -5.789 1 96.25 159 TYR B N 1
ATOM 4268 C CA . TYR B 1 159 ? 9.43 -5.281 -6.023 1 96.25 159 TYR B CA 1
ATOM 4269 C C . TYR B 1 159 ? 10.891 -5.633 -5.781 1 96.25 159 TYR B C 1
ATOM 4271 O O . TYR B 1 159 ? 11.773 -5.211 -6.535 1 96.25 159 TYR B O 1
ATOM 4279 N N . ALA B 1 160 ? 11.133 -6.352 -4.723 1 96.5 160 ALA B N 1
ATOM 4280 C CA . ALA B 1 160 ? 12.508 -6.75 -4.406 1 96.5 160 ALA B CA 1
ATOM 4281 C C . ALA B 1 160 ? 13.109 -7.578 -5.535 1 96.5 160 ALA B C 1
ATOM 4283 O O . ALA B 1 160 ? 14.242 -7.336 -5.953 1 96.5 160 ALA B O 1
ATOM 4284 N N . LEU B 1 161 ? 12.352 -8.539 -6 1 98.06 161 LEU B N 1
ATOM 4285 C CA . LEU B 1 161 ? 12.836 -9.383 -7.09 1 98.06 161 LEU B CA 1
ATOM 4286 C C . LEU B 1 161 ? 13.031 -8.57 -8.359 1 98.06 161 LEU B C 1
ATOM 4288 O O . LEU B 1 161 ? 14 -8.781 -9.102 1 98.06 161 LEU B O 1
ATOM 4292 N N . ALA B 1 162 ? 12.109 -7.652 -8.641 1 98.06 162 ALA B N 1
ATOM 4293 C CA . ALA B 1 162 ? 12.234 -6.781 -9.812 1 98.06 162 ALA B CA 1
ATOM 4294 C C . ALA B 1 162 ? 13.5 -5.938 -9.734 1 98.06 162 ALA B C 1
ATOM 4296 O O . ALA B 1 162 ? 14.172 -5.73 -10.75 1 98.06 162 ALA B O 1
ATOM 4297 N N . LYS B 1 163 ? 13.812 -5.426 -8.562 1 96.06 163 LYS B N 1
ATOM 4298 C CA . LYS B 1 163 ? 15 -4.598 -8.383 1 96.06 163 LYS B CA 1
ATOM 4299 C C . LYS B 1 163 ? 16.266 -5.398 -8.648 1 96.06 163 LYS B C 1
ATOM 4301 O O . LYS B 1 163 ? 17.219 -4.887 -9.25 1 96.06 163 LYS B O 1
ATOM 4306 N N . VAL B 1 164 ? 16.281 -6.648 -8.219 1 97.19 164 VAL B N 1
ATOM 4307 C CA . VAL B 1 164 ? 17.422 -7.508 -8.508 1 97.19 164 VAL B CA 1
ATOM 4308 C C . VAL B 1 164 ? 17.547 -7.719 -10.016 1 97.19 164 VAL B C 1
ATOM 4310 O O . VAL B 1 164 ? 18.641 -7.66 -10.57 1 97.19 164 VAL B O 1
ATOM 4313 N N . ALA B 1 165 ? 16.422 -7.977 -10.641 1 97.75 165 ALA B N 1
ATOM 4314 C CA . ALA B 1 165 ? 16.422 -8.164 -12.094 1 97.75 165 ALA B CA 1
ATOM 4315 C C . ALA B 1 165 ? 16.969 -6.926 -12.805 1 97.75 165 ALA B C 1
ATOM 4317 O O . ALA B 1 165 ? 17.781 -7.035 -13.711 1 97.75 165 ALA B O 1
ATOM 4318 N N . LEU B 1 166 ? 16.547 -5.758 -12.359 1 96.56 166 LEU B N 1
ATOM 4319 C CA . LEU B 1 166 ? 16.984 -4.492 -12.938 1 96.56 166 LEU B CA 1
ATOM 4320 C C . LEU B 1 166 ? 18.484 -4.301 -12.758 1 96.56 166 LEU B C 1
ATOM 4322 O O . LEU B 1 166 ? 19.188 -3.857 -13.68 1 96.56 166 LEU B O 1
ATOM 4326 N N . GLN B 1 167 ? 18.938 -4.676 -11.562 1 94.31 167 GLN B N 1
ATOM 4327 C CA . GLN B 1 167 ? 20.375 -4.57 -11.266 1 94.31 167 GLN B CA 1
ATOM 4328 C C . GLN B 1 167 ? 21.188 -5.461 -12.195 1 94.31 167 GLN B C 1
ATOM 4330 O O . GLN B 1 167 ? 22.391 -5.227 -12.391 1 94.31 167 GLN B O 1
ATOM 4335 N N . ASN B 1 168 ? 20.531 -6.418 -12.75 1 96.75 168 ASN B N 1
ATOM 4336 C CA . ASN B 1 168 ? 21.203 -7.359 -13.633 1 96.75 168 ASN B CA 1
ATOM 4337 C C . ASN B 1 168 ? 20.766 -7.184 -15.086 1 96.75 168 ASN B C 1
ATOM 4339 O O . ASN B 1 168 ? 20.672 -8.156 -15.836 1 96.75 168 ASN B O 1
ATOM 4343 N N . LYS B 1 169 ? 20.281 -6.008 -15.453 1 95.44 169 LYS B N 1
ATOM 4344 C CA . LYS B 1 169 ? 20.172 -5.473 -16.812 1 95.44 169 LYS B CA 1
ATOM 4345 C C . LYS B 1 169 ? 18.859 -5.898 -17.453 1 95.44 169 LYS B C 1
ATOM 4347 O O . LYS B 1 169 ? 18.656 -5.691 -18.656 1 95.44 169 LYS B O 1
ATOM 4352 N N . VAL B 1 170 ? 18 -6.551 -16.703 1 97.75 170 VAL B N 1
ATOM 4353 C CA . VAL B 1 170 ? 16.641 -6.723 -17.219 1 97.75 170 VAL B CA 1
ATOM 4354 C C . VAL B 1 170 ? 15.969 -5.363 -17.344 1 97.75 170 VAL B C 1
ATOM 4356 O O . VAL B 1 170 ? 16.188 -4.469 -16.531 1 97.75 170 VAL B O 1
ATOM 4359 N N . LYS B 1 171 ? 15.227 -5.203 -18.391 1 98 171 LYS B N 1
ATOM 4360 C CA . LYS B 1 171 ? 14.469 -3.971 -18.578 1 98 171 LYS B CA 1
ATOM 4361 C C . LYS B 1 171 ? 13 -4.168 -18.219 1 98 171 LYS B C 1
ATOM 4363 O O . LYS B 1 171 ? 12.438 -5.242 -18.438 1 98 171 LYS B O 1
ATOM 4368 N N . ILE B 1 172 ? 12.391 -3.217 -17.656 1 98.19 172 ILE B N 1
ATOM 4369 C CA . ILE B 1 172 ? 10.977 -3.223 -17.281 1 98.19 172 ILE B CA 1
ATOM 4370 C C . ILE B 1 172 ? 10.305 -1.962 -17.812 1 98.19 172 ILE B C 1
ATOM 4372 O O . ILE B 1 172 ? 10.797 -0.851 -17.609 1 98.19 172 ILE B O 1
ATOM 4376 N N . GLU B 1 173 ? 9.234 -2.129 -18.516 1 97.81 173 GLU B N 1
ATOM 4377 C CA . GLU B 1 173 ? 8.438 -1.007 -19 1 97.81 173 GLU B CA 1
ATOM 4378 C C . GLU B 1 173 ? 7.008 -1.072 -18.469 1 97.81 173 GLU B C 1
ATOM 4380 O O . GLU B 1 173 ? 6.297 -2.053 -18.688 1 97.81 173 GLU B O 1
ATOM 4385 N N . LEU B 1 174 ? 6.602 -0.062 -17.766 1 97 174 LEU B N 1
ATOM 4386 C CA . LEU B 1 174 ? 5.25 0.071 -17.234 1 97 174 LEU B CA 1
ATOM 4387 C C . LEU B 1 174 ? 4.332 0.762 -18.25 1 97 174 LEU B C 1
ATOM 4389 O O . LEU B 1 174 ? 4.789 1.21 -19.297 1 97 174 LEU B O 1
ATOM 4393 N N . ASN B 1 175 ? 3.033 0.792 -17.938 1 96.62 175 ASN B N 1
ATOM 4394 C CA . ASN B 1 175 ? 2.064 1.396 -18.844 1 96.62 175 ASN B CA 1
ATOM 4395 C C . ASN B 1 175 ? 2.242 0.886 -20.281 1 96.62 175 ASN B C 1
ATOM 4397 O O . ASN B 1 175 ? 2.264 1.675 -21.219 1 96.62 175 ASN B O 1
ATOM 4401 N N . SER B 1 176 ? 2.477 -0.359 -20.391 1 98.06 176 SER B N 1
ATOM 4402 C CA . SER B 1 176 ? 2.805 -0.97 -21.672 1 98.06 176 SER B CA 1
ATOM 4403 C C . SER B 1 176 ? 1.904 -2.166 -21.953 1 98.06 176 SER B C 1
ATOM 4405 O O . SER B 1 176 ? 2.385 -3.291 -22.109 1 98.06 176 SER B O 1
ATOM 4407 N N . GLU B 1 177 ? 0.657 -1.85 -22.156 1 98.25 177 GLU B N 1
ATOM 4408 C CA . GLU B 1 177 ? -0.32 -2.881 -22.5 1 98.25 177 GLU B CA 1
ATOM 4409 C C . GLU B 1 177 ? -0.114 -3.387 -23.922 1 98.25 177 GLU B C 1
ATOM 4411 O O . GLU B 1 177 ? -0.146 -2.605 -24.875 1 98.25 177 GLU B O 1
ATOM 4416 N N . VAL B 1 178 ? 0.11 -4.621 -24.031 1 98.75 178 VAL B N 1
ATOM 4417 C CA . VAL B 1 178 ? 0.314 -5.227 -25.344 1 98.75 178 VAL B CA 1
ATOM 4418 C C . VAL B 1 178 ? -1.012 -5.281 -26.109 1 98.75 178 VAL B C 1
ATOM 4420 O O . VAL B 1 178 ? -2 -5.816 -25.594 1 98.75 178 VAL B O 1
ATOM 4423 N N . GLU B 1 179 ? -1.013 -4.773 -27.266 1 98 179 GLU B N 1
ATOM 4424 C CA . GLU B 1 179 ? -2.223 -4.672 -28.078 1 98 179 GLU B CA 1
ATOM 4425 C C . GLU B 1 179 ? -2.254 -5.742 -29.156 1 98 179 GLU B C 1
ATOM 4427 O O . GLU B 1 179 ? -3.301 -6.332 -29.422 1 98 179 GLU B O 1
ATOM 4432 N N . THR B 1 180 ? -1.146 -5.938 -29.859 1 97.94 180 THR B N 1
ATOM 4433 C CA . THR B 1 180 ? -1.062 -6.953 -30.906 1 97.94 180 THR B CA 1
ATOM 4434 C C . THR B 1 180 ? 0.246 -7.73 -30.797 1 97.94 180 THR B C 1
ATOM 4436 O O . THR B 1 180 ? 1.244 -7.215 -30.297 1 97.94 180 THR B O 1
ATOM 4439 N N . ILE B 1 181 ? 0.196 -8.914 -31.188 1 98.5 181 ILE B N 1
ATOM 4440 C CA . ILE B 1 181 ? 1.346 -9.805 -31.297 1 98.5 181 ILE B CA 1
ATOM 4441 C C . ILE B 1 181 ? 1.282 -10.57 -32.625 1 98.5 181 ILE B C 1
ATOM 4443 O O . ILE B 1 181 ? 0.302 -11.266 -32.875 1 98.5 181 ILE B O 1
ATOM 4447 N N . GLU B 1 182 ? 2.273 -10.391 -33.406 1 97.94 182 GLU B N 1
ATOM 4448 C CA . GLU B 1 182 ? 2.373 -11.117 -34.656 1 97.94 182 GLU B CA 1
ATOM 4449 C C . GLU B 1 182 ? 3.688 -11.883 -34.75 1 97.94 182 GLU B C 1
ATOM 4451 O O . GLU B 1 182 ? 4.727 -11.406 -34.312 1 97.94 182 GLU B O 1
ATOM 4456 N N . TYR B 1 183 ? 3.615 -13.078 -35.281 1 97.75 183 TYR B N 1
ATOM 4457 C CA . TYR B 1 183 ? 4.809 -13.883 -35.531 1 97.75 183 TYR B CA 1
ATOM 4458 C C . TYR B 1 183 ? 5.152 -13.953 -37 1 97.75 183 TYR B C 1
ATOM 4460 O O . TYR B 1 183 ? 4.344 -14.43 -37.812 1 97.75 183 TYR B O 1
ATOM 4468 N N . GLN B 1 184 ? 6.344 -13.398 -37.312 1 95.94 184 GLN B N 1
ATOM 4469 C CA . GLN B 1 184 ? 6.828 -13.391 -38.688 1 95.94 184 GLN B CA 1
ATOM 4470 C C . GLN B 1 184 ? 8.344 -13.539 -38.75 1 95.94 184 GLN B C 1
ATOM 4472 O O . GLN B 1 184 ? 9.062 -12.922 -37.969 1 95.94 184 GLN B O 1
ATOM 4477 N N . GLU B 1 185 ? 8.836 -14.375 -39.688 1 94.62 185 GLU B N 1
ATOM 4478 C CA . GLU B 1 185 ? 10.266 -14.547 -39.938 1 94.62 185 GLU B CA 1
ATOM 4479 C C . GLU B 1 185 ? 11.008 -14.867 -38.625 1 94.62 185 GLU B C 1
ATOM 4481 O O . GLU B 1 185 ? 12 -14.211 -38.312 1 94.62 185 GLU B O 1
ATOM 4486 N N . ASP B 1 186 ? 10.492 -15.633 -37.781 1 94.62 186 ASP B N 1
ATOM 4487 C CA . ASP B 1 186 ? 11.109 -16.203 -36.594 1 94.62 186 ASP B CA 1
ATOM 4488 C C . ASP B 1 186 ? 11.18 -15.172 -35.469 1 94.62 186 ASP B C 1
ATOM 4490 O O . ASP B 1 186 ? 11.969 -15.328 -34.531 1 94.62 186 ASP B O 1
ATOM 4494 N N . PHE B 1 187 ? 10.297 -14.102 -35.656 1 97.69 187 PHE B N 1
ATOM 4495 C CA . PHE B 1 187 ? 10.227 -13.094 -34.594 1 97.69 187 PHE B CA 1
ATOM 4496 C C . PHE B 1 187 ? 8.773 -12.781 -34.25 1 97.69 187 PHE B C 1
ATOM 4498 O O . PHE B 1 187 ? 7.891 -12.859 -35.094 1 97.69 187 PHE B O 1
ATOM 4505 N N . PHE B 1 188 ? 8.617 -12.43 -33 1 98.62 188 PHE B N 1
ATOM 4506 C CA . PHE B 1 188 ? 7.371 -11.812 -32.562 1 98.62 188 PHE B CA 1
ATOM 4507 C C . PHE B 1 188 ? 7.449 -10.297 -32.688 1 98.62 188 PHE B C 1
ATOM 4509 O O . PHE B 1 188 ? 8.438 -9.688 -32.281 1 98.62 188 PHE B O 1
ATOM 4516 N N . TYR B 1 189 ? 6.461 -9.734 -33.312 1 98.62 189 TYR B N 1
ATOM 4517 C CA . TYR B 1 189 ? 6.281 -8.289 -33.375 1 98.62 189 TYR B CA 1
ATOM 4518 C C . TYR B 1 189 ? 5.137 -7.848 -32.469 1 98.62 189 TYR B C 1
ATOM 4520 O O . TYR B 1 189 ? 4 -8.305 -32.625 1 98.62 189 TYR B O 1
ATOM 4528 N N . LEU B 1 190 ? 5.465 -7.047 -31.438 1 98.62 190 LEU B N 1
ATOM 4529 C CA . LEU B 1 190 ? 4.477 -6.59 -30.469 1 98.62 190 LEU B CA 1
ATOM 4530 C C . LEU B 1 190 ? 4.227 -5.094 -30.609 1 98.62 190 LEU B C 1
ATOM 4532 O O . LEU B 1 190 ? 5.176 -4.312 -30.734 1 98.62 190 LEU B O 1
ATOM 4536 N N . LYS B 1 191 ? 2.969 -4.715 -30.609 1 98.31 191 LYS B N 1
ATOM 4537 C CA . LYS B 1 191 ? 2.57 -3.316 -30.484 1 98.31 191 LYS B CA 1
ATOM 4538 C C . LYS B 1 191 ? 1.896 -3.057 -29.141 1 98.31 191 LYS B C 1
ATOM 4540 O O . LYS B 1 191 ? 1.075 -3.857 -28.688 1 98.31 191 LYS B O 1
ATOM 4545 N N . VAL B 1 192 ? 2.346 -2.037 -28.5 1 97.88 192 VAL B N 1
ATOM 4546 C CA . VAL B 1 192 ? 1.769 -1.652 -27.219 1 97.88 192 VAL B CA 1
ATOM 4547 C C . VAL B 1 192 ? 0.869 -0.432 -27.406 1 97.88 192 VAL B C 1
ATOM 4549 O O . VAL B 1 192 ? 1.045 0.341 -28.344 1 97.88 192 VAL B O 1
ATOM 4552 N N . LYS B 1 193 ? -0.109 -0.24 -26.562 1 96.62 193 LYS B N 1
ATOM 4553 C CA . LYS B 1 193 ? -1.134 0.793 -26.688 1 96.62 193 LYS B CA 1
ATOM 4554 C C . LYS B 1 193 ? -0.517 2.188 -26.609 1 96.62 193 LYS B C 1
ATOM 4556 O O . LYS B 1 193 ? -1.062 3.141 -27.172 1 96.62 193 LYS B O 1
ATOM 4561 N N . ASN B 1 194 ? 0.589 2.322 -25.938 1 94.62 194 ASN B N 1
ATOM 4562 C CA . ASN B 1 194 ? 1.199 3.641 -25.812 1 94.62 194 ASN B CA 1
ATOM 4563 C C . ASN B 1 194 ? 1.972 4.035 -27.062 1 94.62 194 ASN B C 1
ATOM 4565 O O . ASN B 1 194 ? 2.643 5.07 -27.078 1 94.62 194 ASN B O 1
ATOM 4569 N N . GLY B 1 195 ? 2.018 3.264 -28.047 1 96 195 GLY B N 1
ATOM 4570 C CA . GLY B 1 195 ? 2.588 3.605 -29.344 1 96 195 GLY B CA 1
ATOM 4571 C C . GLY B 1 195 ? 3.92 2.928 -29.594 1 96 195 GLY B C 1
ATOM 4572 O O . GLY B 1 195 ? 4.41 2.926 -30.734 1 96 195 GLY B O 1
ATOM 4573 N N . GLN B 1 196 ? 4.469 2.287 -28.609 1 97.69 196 GLN B N 1
ATOM 4574 C CA . GLN B 1 196 ? 5.758 1.625 -28.781 1 97.69 196 GLN B CA 1
ATOM 4575 C C . GLN B 1 196 ? 5.594 0.262 -29.453 1 97.69 196 GLN B C 1
ATOM 4577 O O . GLN B 1 196 ? 4.516 -0.333 -29.406 1 97.69 196 GLN B O 1
ATOM 4582 N N . SER B 1 197 ? 6.637 -0.129 -30.094 1 98.12 197 SER B N 1
ATOM 4583 C CA . SER B 1 197 ? 6.672 -1.431 -30.75 1 98.12 197 SER B CA 1
ATOM 4584 C C . SER B 1 197 ? 7.961 -2.178 -30.438 1 98.12 197 SER B C 1
ATOM 4586 O O . SER B 1 197 ? 9.023 -1.566 -30.297 1 98.12 197 SER B O 1
ATOM 4588 N N . TYR B 1 198 ? 7.789 -3.492 -30.344 1 98.38 198 TYR B N 1
ATOM 4589 C CA . TYR B 1 198 ? 8.922 -4.332 -29.969 1 98.38 198 TYR B CA 1
ATOM 4590 C C . TYR B 1 198 ? 9.023 -5.551 -30.875 1 98.38 198 TYR B C 1
ATOM 4592 O O . TYR B 1 198 ? 8.055 -5.93 -31.531 1 98.38 198 TYR B O 1
ATOM 4600 N N . LYS B 1 199 ? 10.219 -6.062 -30.953 1 97.88 199 LYS B N 1
ATOM 4601 C CA . LYS B 1 199 ? 10.531 -7.32 -31.625 1 97.88 199 LYS B CA 1
ATOM 4602 C C . LYS B 1 199 ? 11.258 -8.273 -30.688 1 97.88 199 LYS B C 1
ATOM 4604 O O . LYS B 1 199 ? 12.125 -7.855 -29.922 1 97.88 199 LYS B O 1
ATOM 4609 N N . SER B 1 200 ? 10.844 -9.57 -30.719 1 98.38 200 SER B N 1
ATOM 4610 C CA . SER B 1 200 ? 11.477 -10.516 -29.797 1 98.38 200 SER B CA 1
ATOM 4611 C C . SER B 1 200 ? 11.531 -11.914 -30.406 1 98.38 200 SER B C 1
ATOM 4613 O O . SER B 1 200 ? 10.68 -12.273 -31.219 1 98.38 200 SER B O 1
ATOM 4615 N N . LYS B 1 201 ? 12.539 -12.703 -30 1 98.25 201 LYS B N 1
ATOM 4616 C CA . LYS B 1 201 ? 12.617 -14.102 -30.406 1 98.25 201 LYS B CA 1
ATOM 4617 C C . LYS B 1 201 ? 11.625 -14.961 -29.625 1 98.25 201 LYS B C 1
ATOM 4619 O O . LYS B 1 201 ? 10.961 -15.828 -30.188 1 98.25 201 LYS B O 1
ATOM 4624 N N . ILE B 1 202 ? 11.555 -14.734 -28.359 1 98.75 202 ILE B N 1
ATOM 4625 C CA . ILE B 1 202 ? 10.695 -15.5 -27.469 1 98.75 202 ILE B CA 1
ATOM 4626 C C . ILE B 1 202 ? 9.742 -14.562 -26.734 1 98.75 202 ILE B C 1
ATOM 4628 O O . ILE B 1 202 ? 10.141 -13.469 -26.312 1 98.75 202 ILE B O 1
ATOM 4632 N N . VAL B 1 203 ? 8.5 -14.93 -26.594 1 98.88 203 VAL B N 1
ATOM 4633 C CA . VAL B 1 203 ? 7.527 -14.227 -25.766 1 98.88 203 VAL B CA 1
ATOM 4634 C C . VAL B 1 203 ? 7.039 -15.148 -24.656 1 98.88 203 VAL B C 1
ATOM 4636 O O . VAL B 1 203 ? 6.676 -16.297 -24.906 1 98.88 203 VAL B O 1
ATOM 4639 N N . ILE B 1 204 ? 7.109 -14.695 -23.453 1 98.94 204 ILE B N 1
ATOM 4640 C CA . ILE B 1 204 ? 6.559 -15.398 -22.297 1 98.94 204 ILE B CA 1
ATOM 4641 C C . ILE B 1 204 ? 5.281 -14.695 -21.844 1 98.94 204 ILE B C 1
ATOM 4643 O O . ILE B 1 204 ? 5.316 -13.531 -21.438 1 98.94 204 ILE B O 1
ATOM 4647 N N . ASN B 1 205 ? 4.18 -15.414 -21.938 1 98.94 205 ASN B N 1
ATOM 4648 C CA . ASN B 1 205 ? 2.867 -14.93 -21.531 1 98.94 205 ASN B CA 1
ATOM 4649 C C . ASN B 1 205 ? 2.594 -15.211 -20.062 1 98.94 205 ASN B C 1
ATOM 4651 O O . ASN B 1 205 ? 2.26 -16.344 -19.688 1 98.94 205 ASN B O 1
ATOM 4655 N N . ALA B 1 206 ? 2.738 -14.242 -19.188 1 98.88 206 ALA B N 1
ATOM 4656 C CA . ALA B 1 206 ? 2.438 -14.281 -17.766 1 98.88 206 ALA B CA 1
ATOM 4657 C C . ALA B 1 206 ? 1.415 -13.211 -17.391 1 98.88 206 ALA B C 1
ATOM 4659 O O . ALA B 1 206 ? 1.565 -12.523 -16.375 1 98.88 206 ALA B O 1
ATOM 4660 N N . ALA B 1 207 ? 0.355 -13.086 -18.188 1 98.56 207 ALA B N 1
ATOM 4661 C CA . ALA B 1 207 ? -0.557 -11.945 -18.109 1 98.56 207 ALA B CA 1
ATOM 4662 C C . ALA B 1 207 ? -1.746 -12.25 -17.203 1 98.56 207 ALA B C 1
ATOM 4664 O O . ALA B 1 207 ? -2.85 -11.75 -17.438 1 98.56 207 ALA B O 1
ATOM 4665 N N . GLY B 1 208 ? -1.592 -13.117 -16.203 1 97.69 208 GLY B N 1
ATOM 4666 C CA . GLY B 1 208 ? -2.611 -13.352 -15.188 1 97.69 208 GLY B CA 1
ATOM 4667 C C . GLY B 1 208 ? -3.975 -13.656 -15.773 1 97.69 208 GLY B C 1
ATOM 4668 O O . GLY B 1 208 ? -4.105 -14.547 -16.625 1 97.69 208 GLY B O 1
ATOM 4669 N N . HIS B 1 209 ? -5 -12.953 -15.438 1 98.12 209 HIS B N 1
ATOM 4670 C CA . HIS B 1 209 ? -6.383 -13.164 -15.852 1 98.12 209 HIS B CA 1
ATOM 4671 C C . HIS B 1 209 ? -6.531 -13.008 -17.359 1 98.12 209 HIS B C 1
ATOM 4673 O O . HIS B 1 209 ? -7.473 -13.547 -17.953 1 98.12 209 HIS B O 1
ATOM 4679 N N . TYR B 1 210 ? -5.566 -12.344 -17.984 1 98.31 210 TYR B N 1
ATOM 4680 C CA . TYR B 1 210 ? -5.688 -12.062 -19.406 1 98.31 210 TYR B CA 1
ATOM 4681 C C . TYR B 1 210 ? -4.738 -12.938 -20.219 1 98.31 210 TYR B C 1
ATOM 4683 O O . TYR B 1 210 ? -4.492 -12.664 -21.406 1 98.31 210 TYR B O 1
ATOM 4691 N N . GLY B 1 211 ? -4.195 -13.922 -19.547 1 98.44 211 GLY B N 1
ATOM 4692 C CA . GLY B 1 211 ? -3.283 -14.82 -20.234 1 98.44 211 GLY B CA 1
ATOM 4693 C C . GLY B 1 211 ? -3.891 -15.461 -21.469 1 98.44 211 GLY B C 1
ATOM 4694 O O . GLY B 1 211 ? -3.223 -15.609 -22.5 1 98.44 211 GLY B O 1
ATOM 4695 N N . ASP B 1 212 ? -5.172 -15.852 -21.375 1 98.56 212 ASP B N 1
ATOM 4696 C CA . ASP B 1 212 ? -5.84 -16.484 -22.5 1 98.56 212 ASP B CA 1
ATOM 4697 C C . ASP B 1 212 ? -6.078 -15.477 -23.625 1 98.56 212 ASP B C 1
ATOM 4699 O O . ASP B 1 212 ? -5.98 -15.82 -24.812 1 98.56 212 ASP B O 1
ATOM 4703 N N . GLU B 1 213 ? -6.332 -14.195 -23.297 1 98.38 213 GLU B N 1
ATOM 4704 C CA . GLU B 1 213 ? -6.508 -13.148 -24.297 1 98.38 213 GLU B CA 1
ATOM 4705 C C . GLU B 1 213 ? -5.199 -12.859 -25.031 1 98.38 213 GLU B C 1
ATOM 4707 O O . GLU B 1 213 ? -5.191 -12.641 -26.25 1 98.38 213 GLU B O 1
ATOM 4712 N N . ILE B 1 214 ? -4.129 -12.812 -24.281 1 98.69 214 ILE B N 1
ATOM 4713 C CA . ILE B 1 214 ? -2.814 -12.57 -24.875 1 98.69 214 ILE B CA 1
ATOM 4714 C C . ILE B 1 214 ? -2.455 -13.711 -25.812 1 98.69 214 ILE B C 1
ATOM 4716 O O . ILE B 1 214 ? -1.954 -13.477 -26.922 1 98.69 214 ILE B O 1
ATOM 4720 N N . ALA B 1 215 ? -2.668 -14.969 -25.359 1 98.44 215 ALA B N 1
ATOM 4721 C CA . ALA B 1 215 ? -2.402 -16.125 -26.203 1 98.44 215 ALA B CA 1
ATOM 4722 C C . ALA B 1 215 ? -3.211 -16.062 -27.5 1 98.44 215 ALA B C 1
ATOM 4724 O O . ALA B 1 215 ? -2.684 -16.328 -28.594 1 98.44 215 ALA B O 1
ATOM 4725 N N . LYS B 1 216 ? -4.457 -15.68 -27.375 1 98 216 LYS B N 1
ATOM 4726 C CA . LYS B 1 216 ? -5.328 -15.547 -28.531 1 98 216 LYS B CA 1
ATOM 4727 C C . LYS B 1 216 ? -4.805 -14.477 -29.5 1 98 216 LYS B C 1
ATOM 4729 O O . LYS B 1 216 ? -4.801 -14.672 -30.703 1 98 216 LYS B O 1
ATOM 4734 N N . LYS B 1 217 ? -4.418 -13.336 -28.938 1 97.69 217 LYS B N 1
ATOM 4735 C CA . LYS B 1 217 ? -3.855 -12.25 -29.734 1 97.69 217 LYS B CA 1
ATOM 4736 C C . LYS B 1 217 ? -2.652 -12.727 -30.547 1 97.69 217 LYS B C 1
ATOM 4738 O O . LYS B 1 217 ? -2.402 -12.234 -31.656 1 97.69 217 LYS B O 1
ATOM 4743 N N . ALA B 1 218 ? -1.91 -13.641 -29.984 1 97.81 218 ALA B N 1
ATOM 4744 C CA . ALA B 1 218 ? -0.701 -14.148 -30.625 1 97.81 218 ALA B CA 1
ATOM 4745 C C . ALA B 1 218 ? -1.029 -15.273 -31.609 1 97.81 218 ALA B C 1
ATOM 4747 O O . ALA B 1 218 ? -0.154 -15.742 -32.344 1 97.81 218 ALA B O 1
ATOM 4748 N N . GLY B 1 219 ? -2.283 -15.734 -31.656 1 97.19 219 GLY B N 1
ATOM 4749 C CA . GLY B 1 219 ? -2.699 -16.797 -32.562 1 97.19 219 GLY B CA 1
ATOM 4750 C C . GLY B 1 219 ? -2.633 -18.172 -31.922 1 97.19 219 GLY B C 1
ATOM 4751 O O . GLY B 1 219 ? -2.709 -19.188 -32.625 1 97.19 219 GLY B O 1
ATOM 4752 N N . TYR B 1 220 ? -2.455 -18.203 -30.578 1 97.44 220 TYR B N 1
ATOM 4753 C CA . TYR B 1 220 ? -2.281 -19.469 -29.875 1 97.44 220 TYR B CA 1
ATOM 4754 C C . TYR B 1 220 ? -3.342 -19.641 -28.797 1 97.44 220 TYR B C 1
ATOM 4756 O O . TYR B 1 220 ? -3.023 -19.984 -27.656 1 97.44 220 TYR B O 1
ATOM 4764 N N . GLY B 1 221 ? -4.617 -19.375 -29.078 1 95.19 221 GLY B N 1
ATOM 4765 C CA . GLY B 1 221 ? -5.715 -19.422 -28.125 1 95.19 221 GLY B CA 1
ATOM 4766 C C . GLY B 1 221 ? -6.117 -20.828 -27.75 1 95.19 221 GLY B C 1
ATOM 4767 O O . GLY B 1 221 ? -7.25 -21.25 -28 1 95.19 221 GLY B O 1
ATOM 4768 N N . GLU B 1 222 ? -5.238 -21.625 -26.984 1 96 222 GLU B N 1
ATOM 4769 C CA . GLU B 1 222 ? -5.402 -23.062 -26.719 1 96 222 GLU B CA 1
ATOM 4770 C C . GLU B 1 222 ? -6.066 -23.297 -25.375 1 96 222 GLU B C 1
ATOM 4772 O O . GLU B 1 222 ? -6.328 -24.438 -24.984 1 96 222 GLU B O 1
ATOM 4777 N N . PHE B 1 223 ? -6.34 -22.328 -24.578 1 97 223 PHE B N 1
ATOM 4778 C CA . PHE B 1 223 ? -6.926 -22.453 -23.25 1 97 223 PHE B CA 1
ATOM 4779 C C . PHE B 1 223 ? -7.789 -21.234 -22.922 1 97 223 PHE B C 1
ATOM 4781 O O . PHE B 1 223 ? -7.711 -20.203 -23.609 1 97 223 PHE B O 1
ATOM 4788 N N . LYS B 1 224 ? -8.68 -21.422 -21.984 1 98 224 LYS B N 1
ATOM 4789 C CA . LYS B 1 224 ? -9.531 -20.359 -21.453 1 98 224 LYS B CA 1
ATOM 4790 C C . LYS B 1 224 ? -9.414 -20.281 -19.938 1 98 224 LYS B C 1
ATOM 4792 O O . LYS B 1 224 ? -9.242 -21.297 -19.266 1 98 224 LYS B O 1
ATOM 4797 N N . LEU B 1 225 ? -9.484 -19.062 -19.469 1 98.25 225 LEU B N 1
ATOM 4798 C CA . LEU B 1 225 ? -9.383 -18.844 -18.031 1 98.25 225 LEU B CA 1
ATOM 4799 C C . LEU B 1 225 ? -10.703 -18.312 -17.469 1 98.25 225 LEU B C 1
ATOM 4801 O O . LEU B 1 225 ? -11.391 -17.531 -18.125 1 98.25 225 LEU B O 1
ATOM 4805 N N . LYS B 1 226 ? -11.086 -18.766 -16.328 1 97.94 226 LYS B N 1
ATOM 4806 C CA . LYS B 1 226 ? -12.141 -18.156 -15.539 1 97.94 226 LYS B CA 1
ATOM 4807 C C . LYS B 1 226 ? -11.586 -17.547 -14.258 1 97.94 226 LYS B C 1
ATOM 4809 O O . LYS B 1 226 ? -10.445 -17.828 -13.867 1 97.94 226 LYS B O 1
ATOM 4814 N N . ALA B 1 227 ? -12.359 -16.641 -13.672 1 97.5 227 ALA B N 1
ATOM 4815 C CA . ALA B 1 227 ? -11.883 -15.93 -12.492 1 97.5 227 ALA B CA 1
ATOM 4816 C C . ALA B 1 227 ? -12.742 -16.25 -11.273 1 97.5 227 ALA B C 1
ATOM 4818 O O . ALA B 1 227 ? -13.969 -16.328 -11.375 1 97.5 227 ALA B O 1
ATOM 4819 N N . ARG B 1 228 ? -12.156 -16.516 -10.188 1 96.06 228 ARG B N 1
ATOM 4820 C CA . ARG B 1 228 ? -12.789 -16.594 -8.875 1 96.06 228 ARG B CA 1
ATOM 4821 C C . ARG B 1 228 ? -12.328 -15.453 -7.98 1 96.06 228 ARG B C 1
ATOM 4823 O O . ARG B 1 228 ? -11.133 -15.289 -7.734 1 96.06 228 ARG B O 1
ATOM 4830 N N . ARG B 1 229 ? -13.227 -14.688 -7.508 1 96.69 229 ARG B N 1
ATOM 4831 C CA . ARG B 1 229 ? -12.883 -13.516 -6.715 1 96.69 229 ARG B CA 1
ATOM 4832 C C . ARG B 1 229 ? -13.047 -13.797 -5.223 1 96.69 229 ARG B C 1
ATOM 4834 O O . ARG B 1 229 ? -14.016 -14.438 -4.812 1 96.69 229 ARG B O 1
ATOM 4841 N N . GLY B 1 230 ? -12.086 -13.398 -4.477 1 96.31 230 GLY B N 1
ATOM 4842 C CA . GLY B 1 230 ? -12.148 -13.383 -3.023 1 96.31 230 GLY B CA 1
ATOM 4843 C C . GLY B 1 230 ? -11.945 -12.008 -2.426 1 96.31 230 GLY B C 1
ATOM 4844 O O . GLY B 1 230 ? -11.047 -11.266 -2.842 1 96.31 230 GLY B O 1
ATOM 4845 N N . GLN B 1 231 ? -12.805 -11.625 -1.52 1 97.06 231 GLN B N 1
ATOM 4846 C CA . GLN B 1 231 ? -12.703 -10.344 -0.822 1 97.06 231 GLN B CA 1
ATOM 4847 C C . GLN B 1 231 ? -12.156 -10.523 0.59 1 97.06 231 GLN B C 1
ATOM 4849 O O . GLN B 1 231 ? -12.367 -11.57 1.212 1 97.06 231 GLN B O 1
ATOM 4854 N N . TYR B 1 232 ? -11.469 -9.508 1.094 1 97.81 232 TYR B N 1
ATOM 4855 C CA . TYR B 1 232 ? -10.805 -9.555 2.391 1 97.81 232 TYR B CA 1
ATOM 4856 C C . TYR B 1 232 ? -11.133 -8.32 3.223 1 97.81 232 TYR B C 1
ATOM 4858 O O . TYR B 1 232 ? -11.43 -7.262 2.674 1 97.81 232 TYR B O 1
ATOM 4866 N N . ARG B 1 233 ? -11.055 -8.508 4.496 1 97.88 233 ARG B N 1
ATOM 4867 C CA . ARG B 1 233 ? -11.016 -7.414 5.461 1 97.88 233 ARG B CA 1
ATOM 4868 C C . ARG B 1 233 ? -9.719 -7.438 6.262 1 97.88 233 ARG B C 1
ATOM 4870 O O . ARG B 1 233 ? -9.25 -8.508 6.664 1 97.88 233 ARG B O 1
ATOM 4877 N N . ILE B 1 234 ? -9.117 -6.305 6.422 1 98.38 234 ILE B N 1
ATOM 4878 C CA . ILE B 1 234 ? -7.953 -6.148 7.293 1 98.38 234 ILE B CA 1
ATOM 4879 C C . ILE B 1 234 ? -8.375 -5.492 8.602 1 98.38 234 ILE B C 1
ATOM 4881 O O . ILE B 1 234 ? -8.883 -4.367 8.609 1 98.38 234 ILE B O 1
ATOM 4885 N N . LEU B 1 235 ? -8.117 -6.199 9.688 1 98.31 235 LEU B N 1
ATOM 4886 C CA . LEU B 1 235 ? -8.469 -5.684 11.008 1 98.31 235 LEU B CA 1
ATOM 4887 C C . LEU B 1 235 ? -7.305 -4.918 11.617 1 98.31 235 LEU B C 1
ATOM 4889 O O . LEU B 1 235 ? -6.141 -5.23 11.352 1 98.31 235 LEU B O 1
ATOM 4893 N N . ALA B 1 236 ? -7.629 -3.98 12.469 1 98 236 ALA B N 1
ATOM 4894 C CA . ALA B 1 236 ? -6.672 -3.098 13.125 1 98 236 ALA B CA 1
ATOM 4895 C C . ALA B 1 236 ? -5.68 -3.895 13.969 1 98 236 ALA B C 1
ATOM 4897 O O . ALA B 1 236 ? -5.957 -5.035 14.344 1 98 236 ALA B O 1
ATOM 4898 N N . ARG B 1 237 ? -4.555 -3.281 14.305 1 97.25 237 ARG B N 1
ATOM 4899 C CA . ARG B 1 237 ? -3.496 -3.904 15.102 1 97.25 237 ARG B CA 1
ATOM 4900 C C . ARG B 1 237 ? -4.004 -4.285 16.484 1 97.25 237 ARG B C 1
ATOM 4902 O O . ARG B 1 237 ? -3.455 -5.184 17.125 1 97.25 237 ARG B O 1
ATOM 4909 N N . SER B 1 238 ? -5.039 -3.596 16.906 1 96.31 238 SER B N 1
ATOM 4910 C CA . SER B 1 238 ? -5.641 -3.93 18.203 1 96.31 238 SER B CA 1
ATOM 4911 C C . SER B 1 238 ? -6.121 -5.379 18.219 1 96.31 238 SER B C 1
ATOM 4913 O O . SER B 1 238 ? -6.281 -5.965 19.297 1 96.31 238 SER B O 1
ATOM 4915 N N . GLU B 1 239 ? -6.305 -5.977 17.031 1 97.25 239 GLU B N 1
ATOM 4916 C CA . GLU B 1 239 ? -6.773 -7.359 16.938 1 97.25 239 GLU B CA 1
ATOM 4917 C C . GLU B 1 239 ? -5.609 -8.32 16.719 1 97.25 239 GLU B C 1
ATOM 4919 O O . GLU B 1 239 ? -5.816 -9.523 16.531 1 97.25 239 GLU B O 1
ATOM 4924 N N . GLY B 1 240 ? -4.418 -7.836 16.781 1 96.56 240 GLY B N 1
ATOM 4925 C CA . GLY B 1 240 ? -3.248 -8.625 16.438 1 96.56 240 GLY B CA 1
ATOM 4926 C C . GLY B 1 240 ? -3.053 -9.828 17.344 1 96.56 240 GLY B C 1
ATOM 4927 O O . GLY B 1 240 ? -2.395 -10.797 16.953 1 96.56 240 GLY B O 1
ATOM 4928 N N . HIS B 1 241 ? -3.689 -9.883 18.484 1 94.94 241 HIS B N 1
ATOM 4929 C CA . HIS B 1 241 ? -3.502 -10.922 19.484 1 94.94 241 HIS B CA 1
ATOM 4930 C C . HIS B 1 241 ? -4.375 -12.141 19.188 1 94.94 241 HIS B C 1
ATOM 4932 O O . HIS B 1 241 ? -4.223 -13.188 19.828 1 94.94 241 HIS B O 1
ATOM 4938 N N . VAL B 1 242 ? -5.25 -12.094 18.188 1 96.56 242 VAL B N 1
ATOM 4939 C CA . VAL B 1 242 ? -6.332 -13.062 18.078 1 96.56 242 VAL B CA 1
ATOM 4940 C C . VAL B 1 242 ? -5.777 -14.398 17.578 1 96.56 242 VAL B C 1
ATOM 4942 O O . VAL B 1 242 ? -6.398 -15.445 17.781 1 96.56 242 VAL B O 1
ATOM 4945 N N . SER B 1 243 ? -4.656 -14.336 16.906 1 96.5 243 SER B N 1
ATOM 4946 C CA . SER B 1 243 ? -4.047 -15.578 16.438 1 96.5 243 SER B CA 1
ATOM 4947 C C . SER B 1 243 ? -2.551 -15.414 16.203 1 96.5 243 SER B C 1
ATOM 4949 O O . SER B 1 243 ? -2.088 -14.32 15.875 1 96.5 243 SER B O 1
ATOM 4951 N N . LYS B 1 244 ? -1.815 -16.438 16.375 1 97 244 LYS B N 1
ATOM 4952 C CA . LYS B 1 244 ? -0.384 -16.484 16.094 1 97 244 LYS B CA 1
ATOM 4953 C C . LYS B 1 244 ? -0.092 -17.344 14.867 1 97 244 LYS B C 1
ATOM 4955 O O . LYS B 1 244 ? 1.019 -17.312 14.328 1 97 244 LYS B O 1
ATOM 4960 N N . SER B 1 245 ? -1.076 -18.094 14.422 1 98.5 245 SER B N 1
ATOM 4961 C CA . SER B 1 245 ? -0.993 -18.969 13.258 1 98.5 245 SER B CA 1
ATOM 4962 C C . SER B 1 245 ? -1.961 -18.531 12.164 1 98.5 245 SER B C 1
ATOM 4964 O O . SER B 1 245 ? -2.906 -17.781 12.422 1 98.5 245 SER B O 1
ATOM 4966 N N . ILE B 1 246 ? -1.609 -18.922 10.984 1 98.19 246 ILE B N 1
ATOM 4967 C CA . ILE B 1 246 ? -2.602 -18.812 9.922 1 98.19 246 ILE B CA 1
ATOM 4968 C C . ILE B 1 246 ? -3.691 -19.859 10.117 1 98.19 246 ILE B C 1
ATOM 4970 O O . ILE B 1 246 ? -3.424 -21.062 10.047 1 98.19 246 ILE B O 1
ATOM 4974 N N . LEU B 1 247 ? -4.918 -19.422 10.367 1 98.12 247 LEU B N 1
ATOM 4975 C CA . LEU B 1 247 ? -6.023 -20.344 10.625 1 98.12 247 LEU B CA 1
ATOM 4976 C C . LEU B 1 247 ? -6.898 -20.5 9.383 1 98.12 247 LEU B C 1
ATOM 4978 O O . LEU B 1 247 ? -7.488 -19.531 8.906 1 98.12 247 LEU B O 1
ATOM 4982 N N . PHE B 1 248 ? -6.953 -21.688 8.922 1 96.25 248 PHE B N 1
ATOM 4983 C CA . PHE B 1 248 ? -7.777 -22.031 7.766 1 96.25 248 PHE B CA 1
ATOM 4984 C C . PHE B 1 248 ? -8.969 -22.875 8.18 1 96.25 248 PHE B C 1
ATOM 4986 O O . PHE B 1 248 ? -8.891 -23.656 9.141 1 96.25 248 PHE B O 1
ATOM 4993 N N . MET B 1 249 ? -10.016 -22.719 7.398 1 93.62 249 MET B N 1
ATOM 4994 C CA . MET B 1 249 ? -11.039 -23.75 7.391 1 93.62 249 MET B CA 1
ATOM 4995 C C . MET B 1 249 ? -10.695 -24.844 6.387 1 93.62 249 MET B C 1
ATOM 4997 O O . MET B 1 249 ? -9.867 -24.641 5.5 1 93.62 249 MET B O 1
ATOM 5001 N N . VAL B 1 250 ? -11.312 -25.969 6.629 1 91.69 250 VAL B N 1
ATOM 5002 C CA . VAL B 1 250 ? -11.164 -27.031 5.633 1 91.69 250 VAL B CA 1
ATOM 5003 C C . VAL B 1 250 ? -11.648 -26.531 4.273 1 91.69 250 VAL B C 1
ATOM 5005 O O . VAL B 1 250 ? -12.672 -25.844 4.188 1 91.69 250 VAL B O 1
ATOM 5008 N N . PRO B 1 251 ? -10.859 -26.875 3.307 1 82.31 251 PRO B N 1
ATOM 5009 C CA . PRO B 1 251 ? -11.25 -26.406 1.972 1 82.31 251 PRO B CA 1
ATOM 5010 C C . PRO B 1 251 ? -12.617 -26.938 1.546 1 82.31 251 PRO B C 1
ATOM 5012 O O . PRO B 1 251 ? -13.016 -28.031 1.943 1 82.31 251 PRO B O 1
ATOM 5015 N N . THR B 1 252 ? -13.289 -26.031 0.924 1 73.31 252 THR B N 1
ATOM 5016 C CA . THR B 1 252 ? -14.539 -26.406 0.266 1 73.31 252 THR B CA 1
ATOM 5017 C C . THR B 1 252 ? -14.359 -26.438 -1.25 1 73.31 252 THR B C 1
ATOM 5019 O O . THR B 1 252 ? -13.258 -26.219 -1.757 1 73.31 252 THR B O 1
ATOM 5022 N N . ILE B 1 253 ? -15.344 -26.891 -1.867 1 58.12 253 ILE B N 1
ATOM 5023 C CA . ILE B 1 253 ? -15.289 -26.922 -3.324 1 58.12 253 ILE B CA 1
ATOM 5024 C C . ILE B 1 253 ? -14.945 -25.531 -3.855 1 58.12 253 ILE B C 1
ATOM 5026 O O . ILE B 1 253 ? -14.523 -25.375 -5.004 1 58.12 253 ILE B O 1
ATOM 5030 N N . HIS B 1 254 ? -15.109 -24.641 -2.957 1 56.22 254 HIS B N 1
ATOM 5031 C CA . HIS B 1 254 ? -14.914 -23.266 -3.398 1 56.22 254 HIS B CA 1
ATOM 5032 C C . HIS B 1 254 ? -13.523 -22.75 -3.014 1 56.22 254 HIS B C 1
ATOM 5034 O O . HIS B 1 254 ? -13.195 -21.594 -3.27 1 56.22 254 HIS B O 1
ATOM 5040 N N . GLY B 1 255 ? -12.641 -23.547 -2.48 1 62.53 255 GLY B N 1
ATOM 5041 C CA . GLY B 1 255 ? -11.297 -23.109 -2.16 1 62.53 255 GLY B CA 1
ATOM 5042 C C . GLY B 1 255 ? -10.898 -23.391 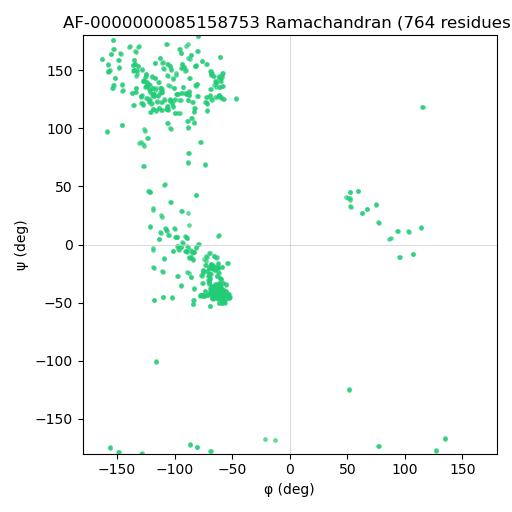-0.727 1 62.53 255 GLY B C 1
ATOM 5043 O O . GLY B 1 255 ? -11.539 -24.203 -0.05 1 62.53 255 GLY B O 1
ATOM 5044 N N . LYS B 1 256 ? -9.547 -22.859 -0.466 1 58.91 256 LYS B N 1
ATOM 5045 C CA . LYS B 1 256 ? -8.906 -23.156 0.812 1 58.91 256 LYS B CA 1
ATOM 5046 C C . LYS B 1 256 ? -9.711 -22.594 1.976 1 58.91 256 LYS B C 1
ATOM 5048 O O . LYS B 1 256 ? -9.242 -22.578 3.115 1 58.91 256 LYS B O 1
ATOM 5053 N N . GLY B 1 257 ? -10.766 -22.172 1.622 1 68.62 257 GLY B N 1
ATOM 5054 C CA . GLY B 1 257 ? -11.688 -21.719 2.65 1 68.62 257 GLY B CA 1
ATOM 5055 C C . GLY B 1 257 ? -11.32 -20.344 3.211 1 68.62 257 GLY B C 1
ATOM 5056 O O . GLY B 1 257 ? -10.438 -19.672 2.678 1 68.62 257 GLY B O 1
ATOM 5057 N N . VAL B 1 258 ? -11.945 -19.828 4.223 1 85.56 258 VAL B N 1
ATOM 5058 C CA . VAL B 1 258 ? -11.805 -18.547 4.914 1 85.56 258 VAL B CA 1
ATOM 5059 C C . VAL B 1 258 ? -10.633 -18.609 5.891 1 85.56 258 VAL B C 1
ATOM 5061 O O . VAL B 1 258 ? -10.406 -19.641 6.523 1 85.56 258 VAL B O 1
ATOM 5064 N N . ILE B 1 259 ? -9.852 -17.562 5.941 1 94.88 259 ILE B N 1
ATOM 5065 C CA . ILE B 1 259 ? -8.688 -17.531 6.824 1 94.88 259 ILE B CA 1
ATOM 5066 C C . ILE B 1 259 ? -8.82 -16.391 7.824 1 94.88 259 ILE B C 1
ATOM 5068 O O . ILE B 1 259 ? -9.484 -15.383 7.547 1 94.88 259 ILE B O 1
ATOM 5072 N N . VAL B 1 260 ? -8.359 -16.594 8.992 1 97.75 260 VAL B N 1
ATOM 5073 C CA . VAL B 1 260 ? -7.906 -15.555 9.914 1 97.75 260 VAL B CA 1
ATOM 5074 C C . VAL B 1 260 ? -6.391 -15.648 10.094 1 97.75 260 VAL B C 1
ATOM 5076 O O . VAL B 1 260 ? -5.879 -16.656 10.578 1 97.75 260 VAL B O 1
ATOM 5079 N N . SER B 1 261 ? -5.691 -14.633 9.672 1 97.88 261 SER B N 1
ATOM 5080 C CA . SER B 1 261 ? -4.238 -14.734 9.578 1 97.88 261 SER B CA 1
ATOM 5081 C C . SER B 1 261 ? -3.564 -13.469 10.109 1 97.88 261 SER B C 1
ATOM 5083 O O . SER B 1 261 ? -3.939 -12.352 9.734 1 97.88 261 SER B O 1
ATOM 5085 N N . PRO B 1 262 ? -2.561 -13.656 11 1 97.75 262 PRO B N 1
ATOM 5086 C CA . PRO B 1 262 ? -1.75 -12.484 11.344 1 97.75 262 PRO B CA 1
ATOM 5087 C C . PRO B 1 262 ? -0.968 -11.945 10.148 1 97.75 262 PRO B C 1
ATOM 5089 O O . PRO B 1 262 ? -0.487 -12.719 9.312 1 97.75 262 PRO B O 1
ATOM 5092 N N . MET B 1 263 ? -0.923 -10.688 10.023 1 97.19 263 MET B N 1
ATOM 5093 C CA . MET B 1 263 ? -0.093 -10.047 9.008 1 97.19 263 MET B CA 1
ATOM 5094 C C . MET B 1 263 ? 1.252 -9.625 9.586 1 97.19 263 MET B C 1
ATOM 5096 O O . MET B 1 263 ? 1.412 -9.555 10.805 1 97.19 263 MET B O 1
ATOM 5100 N N . LEU B 1 264 ? 2.15 -9.266 8.75 1 96.25 264 LEU B N 1
ATOM 5101 C CA . LEU B 1 264 ? 3.514 -8.945 9.156 1 96.25 264 LEU B CA 1
ATOM 5102 C C . LEU B 1 264 ? 3.562 -7.613 9.898 1 96.25 264 LEU B C 1
ATOM 5104 O O . LEU B 1 264 ? 4.484 -7.367 10.68 1 96.25 264 LEU B O 1
ATOM 5108 N N . ASP B 1 265 ? 2.57 -6.793 9.648 1 95.62 265 ASP B N 1
ATOM 5109 C CA . ASP B 1 265 ? 2.615 -5.461 10.242 1 95.62 265 ASP B CA 1
ATOM 5110 C C . ASP B 1 265 ? 1.737 -5.383 11.492 1 95.62 265 ASP B C 1
ATOM 5112 O O . ASP B 1 265 ? 1.414 -4.289 11.961 1 95.62 265 ASP B O 1
ATOM 5116 N N . GLY B 1 266 ? 1.315 -6.5 11.992 1 96.56 266 GLY B N 1
ATOM 5117 C CA . GLY B 1 266 ? 0.578 -6.562 13.242 1 96.56 266 GLY B CA 1
ATOM 5118 C C . GLY B 1 266 ? -0.927 -6.59 13.047 1 96.56 266 GLY B C 1
ATOM 5119 O O . GLY B 1 266 ? -1.676 -6.836 13.992 1 96.56 266 GLY B O 1
ATOM 5120 N N . ARG B 1 267 ? -1.402 -6.359 11.906 1 97.81 267 ARG B N 1
ATOM 5121 C CA . ARG B 1 267 ? -2.826 -6.434 11.594 1 97.81 267 ARG B CA 1
ATOM 5122 C C . ARG B 1 267 ? -3.264 -7.879 11.383 1 97.81 267 ARG B C 1
ATOM 5124 O O . ARG B 1 267 ? -2.467 -8.805 11.547 1 97.81 267 ARG B O 1
ATOM 5131 N N . VAL B 1 268 ? -4.578 -8.047 11.109 1 98.25 268 VAL B N 1
ATOM 5132 C CA . VAL B 1 268 ? -5.141 -9.375 10.898 1 98.25 268 VAL B CA 1
ATOM 5133 C C . VAL B 1 268 ? -5.93 -9.406 9.586 1 98.25 268 VAL B C 1
ATOM 5135 O O . VAL B 1 268 ? -6.754 -8.523 9.336 1 98.25 268 VAL B O 1
ATOM 5138 N N . LEU B 1 269 ? -5.637 -10.328 8.812 1 98.19 269 LEU B N 1
ATOM 5139 C CA . LEU B 1 269 ? -6.355 -10.539 7.559 1 98.19 269 LEU B CA 1
ATOM 5140 C C . LEU B 1 269 ? -7.48 -11.555 7.742 1 98.19 269 LEU B C 1
ATOM 5142 O O . LEU B 1 269 ? -7.266 -12.625 8.305 1 98.19 269 LEU B O 1
ATOM 5146 N N . VAL B 1 270 ? -8.664 -11.219 7.297 1 97.94 270 VAL B N 1
ATOM 5147 C CA . VAL B 1 270 ? -9.805 -12.133 7.34 1 97.94 270 VAL B CA 1
ATOM 5148 C C . VAL B 1 270 ? -10.398 -12.289 5.941 1 97.94 270 VAL B C 1
ATOM 5150 O O . VAL B 1 270 ? -10.648 -11.289 5.258 1 97.94 270 VAL B O 1
ATOM 5153 N N . GLY B 1 271 ? -10.703 -13.438 5.566 1 95.69 271 GLY B N 1
ATOM 5154 C CA . GLY B 1 271 ? -11.219 -13.773 4.25 1 95.69 271 GLY B CA 1
ATOM 5155 C C . GLY B 1 271 ? -10.555 -14.992 3.639 1 95.69 271 GLY B C 1
ATOM 5156 O O . GLY B 1 271 ? -9.961 -15.805 4.352 1 95.69 271 GLY B O 1
ATOM 5157 N N . PRO B 1 272 ? -10.703 -15.258 2.451 1 94.44 272 PRO B N 1
ATOM 5158 C CA . PRO B 1 272 ? -11.516 -14.531 1.47 1 94.44 272 PRO B CA 1
ATOM 5159 C C . PRO B 1 272 ? -12.914 -15.109 1.319 1 94.44 272 PRO B C 1
ATOM 5161 O O . PRO B 1 272 ? -13.188 -16.203 1.814 1 94.44 272 PRO B O 1
ATOM 5164 N N . THR B 1 273 ? -13.789 -14.328 0.703 1 93.94 273 THR B N 1
ATOM 5165 C CA . THR B 1 273 ? -14.969 -14.914 0.083 1 93.94 273 THR B CA 1
ATOM 5166 C C . THR B 1 273 ? -14.578 -15.75 -1.133 1 93.94 273 THR B C 1
ATOM 5168 O O . THR B 1 273 ? -13.391 -15.977 -1.387 1 93.94 273 THR B O 1
ATOM 5171 N N . ALA B 1 274 ? -15.531 -16.297 -1.812 1 92.81 274 ALA B N 1
ATOM 5172 C CA . ALA B 1 274 ? -15.312 -17.031 -3.055 1 92.81 274 ALA B CA 1
ATOM 5173 C C . ALA B 1 274 ? -16.469 -16.828 -4.023 1 92.81 274 ALA B C 1
ATOM 5175 O O . ALA B 1 274 ? -17.547 -17.406 -3.838 1 92.81 274 ALA B O 1
ATOM 5176 N N . GLU B 1 275 ? -16.219 -16.016 -4.945 1 94.19 275 GLU B N 1
ATOM 5177 C CA . GLU B 1 275 ? -17.219 -15.75 -5.969 1 94.19 275 GLU B CA 1
ATOM 5178 C C . GLU B 1 275 ? -16.75 -16.234 -7.34 1 94.19 275 GLU B C 1
ATOM 5180 O O . GLU B 1 275 ? -15.703 -15.828 -7.828 1 94.19 275 GLU B O 1
ATOM 5185 N N . GLU B 1 276 ? -17.562 -17.016 -8.016 1 94.38 276 GLU B N 1
ATOM 5186 C CA . GLU B 1 276 ? -17.172 -17.688 -9.258 1 94.38 276 GLU B CA 1
ATOM 5187 C C . GLU B 1 276 ? -17.562 -16.859 -10.477 1 94.38 276 GLU B C 1
ATOM 5189 O O . GLU B 1 276 ? -18.516 -16.078 -10.422 1 94.38 276 GLU B O 1
ATOM 5194 N N . ASN B 1 277 ? -16.812 -17.047 -11.508 1 93.44 277 ASN B N 1
ATOM 5195 C CA . ASN B 1 277 ? -17.125 -16.547 -12.844 1 93.44 277 ASN B CA 1
ATOM 5196 C C . ASN B 1 277 ? -17.266 -15.031 -12.859 1 93.44 277 ASN B C 1
ATOM 5198 O O . ASN B 1 277 ? -18.25 -14.5 -13.391 1 93.44 277 ASN B O 1
ATOM 5202 N N . ILE B 1 278 ? -16.375 -14.477 -12.258 1 96 278 ILE B N 1
ATOM 5203 C CA . ILE B 1 278 ? -16.297 -13.023 -12.227 1 96 278 ILE B CA 1
ATOM 5204 C C . ILE B 1 278 ? -15.641 -12.508 -13.5 1 96 278 ILE B C 1
ATOM 5206 O O . ILE B 1 278 ? -14.664 -13.086 -13.977 1 96 278 ILE B O 1
ATOM 5210 N N . ALA B 1 279 ? -16.234 -11.469 -14.039 1 97.31 279 ALA B N 1
ATOM 5211 C CA . ALA B 1 279 ? -15.617 -10.844 -15.203 1 97.31 279 ALA B CA 1
ATOM 5212 C C . ALA B 1 279 ? -14.195 -10.383 -14.898 1 97.31 279 ALA B C 1
ATOM 5214 O O . ALA B 1 279 ? -13.906 -9.938 -13.781 1 97.31 279 ALA B O 1
ATOM 5215 N N . LYS B 1 280 ? -13.297 -10.43 -15.945 1 96.56 280 LYS B N 1
ATOM 5216 C CA . LYS B 1 280 ? -11.875 -10.156 -15.781 1 96.56 280 LYS B CA 1
ATOM 5217 C C . LYS B 1 280 ? -11.648 -8.742 -15.25 1 96.56 280 LYS B C 1
ATOM 5219 O O . LYS B 1 280 ? -10.688 -8.5 -14.516 1 96.56 280 LYS B O 1
ATOM 5224 N N . ASP B 1 281 ? -12.531 -7.848 -15.57 1 95.56 281 ASP B N 1
ATOM 5225 C CA . ASP B 1 281 ? -12.352 -6.457 -15.164 1 95.56 281 ASP B CA 1
ATOM 5226 C C . ASP B 1 281 ? -13 -6.191 -13.805 1 95.56 281 ASP B C 1
ATOM 5228 O O . ASP B 1 281 ? -13.055 -5.047 -13.352 1 95.56 281 ASP B O 1
ATOM 5232 N N . GLN B 1 282 ? -13.5 -7.254 -13.148 1 97.06 282 GLN B N 1
ATOM 5233 C CA . GLN B 1 282 ? -14.164 -7.094 -11.859 1 97.06 282 GLN B CA 1
ATOM 5234 C C . GLN B 1 282 ? -13.469 -7.914 -10.773 1 97.06 282 GLN B C 1
ATOM 5236 O O . GLN B 1 282 ? -14.008 -8.102 -9.688 1 97.06 282 GLN B O 1
ATOM 5241 N N . THR B 1 283 ? -12.281 -8.344 -11.086 1 97.06 283 THR B N 1
ATOM 5242 C CA . THR B 1 283 ? -11.586 -9.297 -10.227 1 97.06 283 THR B CA 1
ATOM 5243 C C . THR B 1 283 ? -11.094 -8.617 -8.945 1 97.06 283 THR B C 1
ATOM 5245 O O . THR B 1 283 ? -10.82 -9.289 -7.953 1 97.06 283 THR B O 1
ATOM 5248 N N . ARG B 1 284 ? -11.016 -7.285 -8.922 1 97.88 284 ARG B N 1
ATOM 5249 C CA . ARG B 1 284 ? -10.445 -6.59 -7.781 1 97.88 284 ARG B CA 1
ATOM 5250 C C . ARG B 1 284 ? -11.508 -5.797 -7.027 1 97.88 284 ARG B C 1
ATOM 5252 O O . ARG B 1 284 ? -11.188 -5.027 -6.121 1 97.88 284 ARG B O 1
ATOM 5259 N N . LEU B 1 285 ? -12.781 -5.992 -7.363 1 98.06 285 LEU B N 1
ATOM 5260 C CA . LEU B 1 285 ? -13.828 -5.152 -6.793 1 98.06 285 LEU B CA 1
ATOM 5261 C C . LEU B 1 285 ? -14.312 -5.719 -5.461 1 98.06 285 LEU B C 1
ATOM 5263 O O . LEU B 1 285 ? -14.383 -6.938 -5.289 1 98.06 285 LEU B O 1
ATOM 5267 N N . VAL B 1 286 ? -14.625 -4.836 -4.539 1 97.56 286 VAL B N 1
ATOM 5268 C CA . VAL B 1 286 ? -15.234 -5.219 -3.268 1 97.56 286 VAL B CA 1
ATOM 5269 C C . VAL B 1 286 ? -16.703 -4.828 -3.266 1 97.56 286 VAL B C 1
ATOM 5271 O O . VAL B 1 286 ? -17.125 -3.943 -4.02 1 97.56 286 VAL B O 1
ATOM 5274 N N . THR B 1 287 ? -17.516 -5.52 -2.443 1 94.38 287 THR B N 1
ATOM 5275 C CA . THR B 1 287 ? -18.953 -5.273 -2.342 1 94.38 287 THR B CA 1
ATOM 5276 C C . THR B 1 287 ? -19.391 -5.254 -0.883 1 94.38 287 THR B C 1
ATOM 5278 O O . THR B 1 287 ? -18.688 -5.762 -0.007 1 94.38 287 THR B O 1
ATOM 5281 N N . SER B 1 288 ? -20.547 -4.613 -0.651 1 92.81 288 SER B N 1
ATOM 5282 C CA . SER B 1 288 ? -21.125 -4.652 0.688 1 92.81 288 SER B CA 1
ATOM 5283 C C . SER B 1 288 ? -21.438 -6.082 1.115 1 92.81 288 SER B C 1
ATOM 5285 O O . SER B 1 288 ? -21.281 -6.434 2.287 1 92.81 288 SER B O 1
ATOM 5287 N N . GLN B 1 289 ? -21.875 -6.867 0.18 1 92.69 289 GLN B N 1
ATOM 5288 C CA . GLN B 1 289 ? -22.172 -8.266 0.469 1 92.69 289 GLN B CA 1
ATOM 5289 C C . GLN B 1 289 ? -20.906 -9.016 0.902 1 92.69 289 GLN B C 1
ATOM 5291 O O . GLN B 1 289 ? -20.969 -9.844 1.817 1 92.69 289 GLN B O 1
ATOM 5296 N N . GLY B 1 290 ? -19.812 -8.758 0.189 1 93.31 290 GLY B N 1
ATOM 5297 C CA . GLY B 1 290 ? -18.547 -9.375 0.582 1 93.31 290 GLY B CA 1
ATOM 5298 C C . GLY B 1 290 ? -18.125 -9.016 1.991 1 93.31 290 GLY B C 1
ATOM 5299 O O . GLY B 1 290 ? -17.656 -9.867 2.74 1 93.31 290 GLY B O 1
ATOM 5300 N N . PHE B 1 291 ? -18.375 -7.785 2.322 1 94.12 291 PHE B N 1
ATOM 5301 C CA . PHE B 1 291 ? -18.047 -7.273 3.648 1 94.12 291 PHE B CA 1
ATOM 5302 C C . PHE B 1 291 ? -18.766 -8.078 4.727 1 94.12 291 PHE B C 1
ATOM 5304 O O . PHE B 1 291 ? -18.156 -8.484 5.715 1 94.12 291 PHE B O 1
ATOM 5311 N N . ASP B 1 292 ? -20 -8.383 4.547 1 92.81 292 ASP B N 1
ATOM 5312 C CA . ASP B 1 292 ? -20.828 -9.102 5.508 1 92.81 292 ASP B CA 1
ATOM 5313 C C . ASP B 1 292 ? -20.469 -10.578 5.562 1 92.81 292 ASP B C 1
ATOM 5315 O O . ASP B 1 292 ? -20.438 -11.18 6.641 1 92.81 292 ASP B O 1
ATOM 5319 N N . LEU B 1 293 ? -20.203 -11.133 4.445 1 92.81 293 LEU B N 1
ATOM 5320 C CA . LEU B 1 293 ? -19.875 -12.555 4.363 1 92.81 293 LEU B CA 1
ATOM 5321 C C . LEU B 1 293 ? -18.578 -12.859 5.109 1 92.81 293 LEU B C 1
ATOM 5323 O O . LEU B 1 293 ? -18.469 -13.906 5.754 1 92.81 293 LEU B O 1
ATOM 5327 N N . ILE B 1 294 ? -17.609 -11.992 5.059 1 94.94 294 ILE B N 1
ATOM 5328 C CA . ILE B 1 294 ? -16.328 -12.188 5.719 1 94.94 294 ILE B CA 1
ATOM 5329 C C . ILE B 1 294 ? -16.516 -12.203 7.23 1 94.94 294 ILE B C 1
ATOM 5331 O O . ILE B 1 294 ? -15.836 -12.953 7.941 1 94.94 294 ILE B O 1
ATOM 5335 N N . GLU B 1 295 ? -17.406 -11.344 7.691 1 93.94 295 GLU B N 1
ATOM 5336 C CA . GLU B 1 295 ? -17.688 -11.336 9.117 1 93.94 295 GLU B CA 1
ATOM 5337 C C . GLU B 1 295 ? -18.219 -12.695 9.586 1 93.94 295 GLU B C 1
ATOM 5339 O O . GLU B 1 295 ? -17.75 -13.242 10.586 1 93.94 295 GLU B O 1
ATOM 5344 N N . LYS B 1 296 ? -19.156 -13.203 8.828 1 91.56 296 LYS B N 1
ATOM 5345 C CA . LYS B 1 296 ? -19.75 -14.484 9.172 1 91.56 296 LYS B CA 1
ATOM 5346 C C . LYS B 1 296 ? -18.688 -15.586 9.227 1 91.56 296 LYS B C 1
ATOM 5348 O O . LYS B 1 296 ? -18.625 -16.344 10.195 1 91.56 296 LYS B O 1
ATOM 5353 N N . ASN B 1 297 ? -17.828 -15.625 8.281 1 88.81 297 ASN B N 1
ATOM 5354 C CA . ASN B 1 297 ? -16.812 -16.672 8.172 1 88.81 297 ASN B CA 1
ATOM 5355 C C . ASN B 1 297 ? -15.727 -16.516 9.234 1 88.81 297 ASN B C 1
ATOM 5357 O O . ASN B 1 297 ? -15.273 -17.516 9.812 1 88.81 297 ASN B O 1
ATOM 5361 N N . GLY B 1 298 ? -15.289 -15.297 9.445 1 94.38 298 GLY B N 1
ATOM 5362 C CA . GLY B 1 298 ? -14.273 -15.047 10.453 1 94.38 298 GLY B CA 1
ATOM 5363 C C . GLY B 1 298 ? -14.703 -15.453 11.852 1 94.38 298 GLY B C 1
ATOM 5364 O O . GLY B 1 298 ? -13.922 -16.031 12.609 1 94.38 298 GLY B O 1
ATOM 5365 N N . LYS B 1 299 ? -15.969 -15.242 12.125 1 95.56 299 LYS B N 1
ATOM 5366 C CA . LYS B 1 299 ? -16.5 -15.539 13.453 1 95.56 299 LYS B CA 1
ATOM 5367 C C . LYS B 1 299 ? -16.672 -17.047 13.656 1 95.56 299 LYS B C 1
ATOM 5369 O O . LYS B 1 299 ? -16.734 -17.516 14.789 1 95.56 299 LYS B O 1
ATOM 5374 N N . LYS B 1 300 ? -16.766 -17.781 12.57 1 94.19 300 LYS B N 1
ATOM 5375 C CA . LYS B 1 300 ? -16.766 -19.234 12.672 1 94.19 300 LYS B CA 1
ATOM 5376 C C . LYS B 1 300 ? -15.43 -19.75 13.211 1 94.19 300 LYS B C 1
ATOM 5378 O O . LYS B 1 300 ? -15.391 -20.734 13.945 1 94.19 300 LYS B O 1
ATOM 5383 N N . ILE B 1 301 ? -14.359 -19.078 12.867 1 97.19 301 ILE B N 1
ATOM 5384 C CA . ILE B 1 301 ? -13.023 -19.484 13.266 1 97.19 301 ILE B CA 1
ATOM 5385 C C . ILE B 1 301 ? -12.727 -18.953 14.672 1 97.19 301 ILE B C 1
ATOM 5387 O O . ILE B 1 301 ? -12.305 -19.719 15.547 1 97.19 301 ILE B O 1
ATOM 5391 N N . ILE B 1 302 ? -12.938 -17.703 14.828 1 98.31 302 ILE B N 1
ATOM 5392 C CA . ILE B 1 302 ? -12.75 -17.031 16.109 1 98.31 302 ILE B CA 1
ATOM 5393 C C . ILE B 1 302 ? -14.023 -16.281 16.5 1 98.31 302 ILE B C 1
ATOM 5395 O O . ILE B 1 302 ? -14.227 -15.141 16.078 1 98.31 302 ILE B O 1
ATOM 5399 N N . PRO B 1 303 ? -14.82 -16.812 17.297 1 97.88 303 PRO B N 1
ATOM 5400 C CA . PRO B 1 303 ? -16.109 -16.219 17.641 1 97.88 303 PRO B CA 1
ATOM 5401 C C . PRO B 1 303 ? -15.977 -14.836 18.266 1 97.88 303 PRO B C 1
ATOM 5403 O O . PRO B 1 303 ? -16.844 -13.984 18.094 1 97.88 303 PRO B O 1
ATOM 5406 N N . SER B 1 304 ? -14.93 -14.555 18.938 1 97.44 304 SER B N 1
ATOM 5407 C CA . SER B 1 304 ? -14.75 -13.305 19.656 1 97.44 304 SER B CA 1
ATOM 5408 C C . SER B 1 304 ? -14.117 -12.234 18.766 1 97.44 304 SER B C 1
ATOM 5410 O O . SER B 1 304 ? -13.797 -11.141 19.234 1 97.44 304 SER B O 1
ATOM 5412 N N . LEU B 1 305 ? -13.961 -12.57 17.531 1 96.94 305 LEU B N 1
ATOM 5413 C CA . LEU B 1 305 ? -13.305 -11.656 16.609 1 96.94 305 LEU B CA 1
ATOM 5414 C C . LEU B 1 305 ? -14.07 -10.336 16.516 1 96.94 305 LEU B C 1
ATOM 5416 O O . LEU B 1 305 ? -15.281 -10.328 16.297 1 96.94 305 LEU B O 1
ATOM 5420 N N . LYS B 1 306 ? -13.359 -9.211 16.734 1 97.31 306 LYS B N 1
ATOM 5421 C CA . LYS B 1 306 ? -13.969 -7.895 16.578 1 97.31 306 LYS B CA 1
ATOM 5422 C C . LYS B 1 306 ? -13.859 -7.402 15.141 1 97.31 306 LYS B C 1
ATOM 5424 O O . LYS B 1 306 ? -13.156 -6.43 14.859 1 97.31 306 LYS B O 1
ATOM 5429 N N . ILE B 1 307 ? -14.727 -7.922 14.344 1 95.88 307 ILE B N 1
ATOM 5430 C CA . ILE B 1 307 ? -14.68 -7.711 12.898 1 95.88 307 ILE B CA 1
ATOM 5431 C C . ILE B 1 307 ? -15 -6.25 12.578 1 95.88 307 ILE B C 1
ATOM 5433 O O . ILE B 1 307 ? -14.617 -5.738 11.523 1 95.88 307 ILE B O 1
ATOM 5437 N N . GLN B 1 308 ? -15.648 -5.508 13.5 1 95.69 308 GLN B N 1
ATOM 5438 C CA . GLN B 1 308 ? -15.969 -4.094 13.32 1 95.69 308 GLN B CA 1
ATOM 5439 C C . GLN B 1 308 ? -14.695 -3.246 13.312 1 95.69 308 GLN B C 1
ATOM 5441 O O . GLN B 1 308 ? -14.719 -2.096 12.867 1 95.69 308 GLN B O 1
ATOM 5446 N N . ASN B 1 309 ? -13.617 -3.785 13.859 1 97.88 309 ASN B N 1
ATOM 5447 C CA . ASN B 1 309 ? -12.336 -3.084 13.828 1 97.88 309 ASN B CA 1
ATOM 5448 C C . ASN B 1 309 ? -11.625 -3.279 12.492 1 97.88 309 ASN B C 1
ATOM 5450 O O . ASN B 1 309 ? -10.422 -3.555 12.453 1 97.88 309 ASN B O 1
ATOM 5454 N N . THR B 1 310 ? -12.414 -3.186 11.375 1 98.31 310 THR B N 1
ATOM 5455 C CA . THR B 1 310 ? -11.891 -3.26 10.016 1 98.31 310 THR B CA 1
ATOM 5456 C C . THR B 1 310 ? -11.305 -1.918 9.594 1 98.31 310 THR B C 1
ATOM 5458 O O . THR B 1 310 ? -11.969 -0.883 9.688 1 98.31 310 THR B O 1
ATOM 5461 N N . GLU B 1 311 ? -10.039 -1.933 9.109 1 98 311 GLU B N 1
ATOM 5462 C CA . GLU B 1 311 ? -9.375 -0.723 8.633 1 98 311 GLU B CA 1
ATOM 5463 C C . GLU B 1 311 ? -9.469 -0.595 7.117 1 98 311 GLU B C 1
ATOM 5465 O O . GLU B 1 311 ? -9.414 0.512 6.578 1 98 311 GLU B O 1
ATOM 5470 N N . MET B 1 312 ? -9.586 -1.742 6.438 1 97.88 312 MET B N 1
ATOM 5471 C CA . MET B 1 312 ? -9.5 -1.757 4.98 1 97.88 312 MET B CA 1
ATOM 5472 C C . MET B 1 312 ? -10.188 -2.992 4.41 1 97.88 312 MET B C 1
ATOM 5474 O O . MET B 1 312 ? -10.219 -4.043 5.051 1 97.88 312 MET B O 1
ATOM 5478 N N . THR B 1 313 ? -10.727 -2.865 3.27 1 97.75 313 THR B N 1
ATOM 5479 C CA . THR B 1 313 ? -11.195 -4 2.482 1 97.75 313 THR B CA 1
ATOM 5480 C C . THR B 1 313 ? -10.555 -4 1.098 1 97.75 313 THR B C 1
ATOM 5482 O O . THR B 1 313 ? -10.258 -2.939 0.543 1 97.75 313 THR B O 1
ATOM 5485 N N . PHE B 1 314 ? -10.312 -5.129 0.563 1 97.56 314 PHE B N 1
ATOM 5486 C CA . PHE B 1 314 ? -9.828 -5.289 -0.802 1 97.56 314 PHE B CA 1
ATOM 5487 C C . PHE B 1 314 ? -10.242 -6.641 -1.372 1 97.56 314 PHE B C 1
ATOM 5489 O O . PHE B 1 314 ? -10.875 -7.441 -0.685 1 97.56 314 PHE B O 1
ATOM 5496 N N . ALA B 1 315 ? -9.906 -6.805 -2.646 1 97.62 315 ALA B N 1
ATOM 5497 C CA . ALA B 1 315 ? -10.234 -8.078 -3.291 1 97.62 315 ALA B CA 1
ATOM 5498 C C . ALA B 1 315 ? -9.047 -8.594 -4.109 1 97.62 315 ALA B C 1
ATOM 5500 O O . ALA B 1 315 ? -8.164 -7.82 -4.48 1 97.62 315 ALA B O 1
ATOM 5501 N N . GLY B 1 316 ? -8.953 -9.812 -4.223 1 96.12 316 GLY B N 1
ATOM 5502 C CA . GLY B 1 316 ? -8.117 -10.539 -5.16 1 96.12 316 GLY B CA 1
ATOM 5503 C C . GLY B 1 316 ? -8.875 -11.586 -5.953 1 96.12 316 GLY B C 1
ATOM 5504 O O . GLY B 1 316 ? -10.109 -11.617 -5.922 1 96.12 316 GLY B O 1
ATOM 5505 N N . SER B 1 317 ? -8.141 -12.242 -6.781 1 95.75 317 SER B N 1
ATOM 5506 C CA . SER B 1 317 ? -8.789 -13.258 -7.602 1 95.75 317 SER B CA 1
ATOM 5507 C C . SER B 1 317 ? -7.793 -14.32 -8.055 1 95.75 317 SER B C 1
ATOM 5509 O O . SER B 1 317 ? -6.578 -14.141 -7.91 1 95.75 317 SER B O 1
ATOM 5511 N N . ARG B 1 318 ? -8.336 -15.383 -8.484 1 96.31 318 ARG B N 1
ATOM 5512 C CA . ARG B 1 318 ? -7.574 -16.5 -9.016 1 96.31 318 ARG B CA 1
ATOM 5513 C C . ARG B 1 318 ? -7.887 -16.734 -10.492 1 96.31 318 ARG B C 1
ATOM 5515 O O . ARG B 1 318 ? -9.039 -16.969 -10.859 1 96.31 318 ARG B O 1
ATOM 5522 N N . PRO B 1 319 ? -6.867 -16.531 -11.297 1 97.88 319 PRO B N 1
ATOM 5523 C CA . PRO B 1 319 ? -7.062 -17.031 -12.664 1 97.88 319 PRO B CA 1
ATOM 5524 C C . PRO B 1 319 ? -6.996 -18.562 -12.75 1 97.88 319 PRO B C 1
ATOM 5526 O O . PRO B 1 319 ? -6.004 -19.156 -12.328 1 97.88 319 PRO B O 1
ATOM 5529 N N . ILE B 1 320 ? -8.055 -19.203 -13.258 1 97.44 320 ILE B N 1
ATOM 5530 C CA . ILE B 1 320 ? -8.156 -20.656 -13.25 1 97.44 320 ILE B CA 1
ATOM 5531 C C . ILE B 1 320 ? -8.32 -21.172 -14.672 1 97.44 320 ILE B C 1
ATOM 5533 O O . ILE B 1 320 ? -9.203 -20.719 -15.414 1 97.44 320 ILE B O 1
ATOM 5537 N N . ASP B 1 321 ? -7.41 -22.047 -15.062 1 98.19 321 ASP B N 1
ATOM 5538 C CA . ASP B 1 321 ? -7.625 -22.719 -16.344 1 98.19 321 ASP B CA 1
ATOM 5539 C C . ASP B 1 321 ? -8.875 -23.594 -16.281 1 98.19 321 ASP B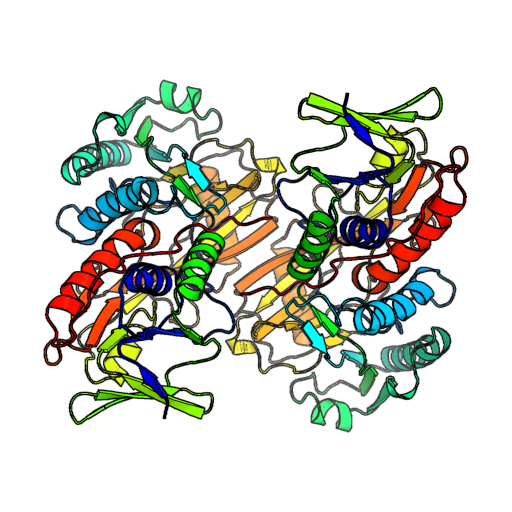 C 1
ATOM 5541 O O . ASP B 1 321 ? -8.984 -24.484 -15.445 1 98.19 321 ASP B O 1
ATOM 5545 N N . ILE B 1 322 ? -9.75 -23.375 -17.219 1 97.75 322 ILE B N 1
ATOM 5546 C CA . ILE B 1 322 ? -11.055 -24.016 -17.188 1 97.75 322 ILE B CA 1
ATOM 5547 C C . ILE B 1 322 ? -10.891 -25.516 -17.422 1 97.75 322 ILE B C 1
ATOM 5549 O O . ILE B 1 322 ? -11.531 -26.344 -16.75 1 97.75 322 ILE B O 1
ATOM 5553 N N . GLN B 1 323 ? -10 -25.859 -18.312 1 97.31 323 GLN B N 1
ATOM 5554 C CA . GLN B 1 323 ? -9.883 -27.234 -18.75 1 97.31 323 GLN B CA 1
ATOM 5555 C C . GLN B 1 323 ? -9.227 -28.109 -17.688 1 97.31 323 GLN B C 1
ATOM 5557 O O . GLN B 1 323 ? -9.711 -29.188 -17.375 1 97.31 323 GLN B O 1
ATOM 5562 N N . THR B 1 324 ? -8.164 -27.641 -17.078 1 96.31 324 THR B N 1
ATOM 5563 C CA . THR B 1 324 ? -7.352 -28.531 -16.266 1 96.31 324 THR B CA 1
ATOM 5564 C C . THR B 1 324 ? -7.484 -28.172 -14.781 1 96.31 324 THR B C 1
ATOM 5566 O O . THR B 1 324 ? -7.168 -29 -13.914 1 96.31 324 THR B O 1
ATOM 5569 N N . ASN B 1 325 ? -7.867 -26.922 -14.492 1 96.12 325 ASN B N 1
ATOM 5570 C CA . ASN B 1 325 ? -7.809 -26.406 -13.125 1 96.12 325 ASN B CA 1
ATOM 5571 C C . ASN B 1 325 ? -6.43 -26.609 -12.508 1 96.12 325 ASN B C 1
ATOM 5573 O O . ASN B 1 325 ? -6.316 -26.953 -11.336 1 96.12 325 ASN B O 1
ATOM 5577 N N . ASP B 1 326 ? -5.395 -26.547 -13.328 1 97.69 326 ASP B N 1
ATOM 5578 C CA . ASP B 1 326 ? -3.982 -26.656 -12.977 1 97.69 326 ASP B CA 1
ATOM 5579 C C . ASP B 1 326 ? -3.17 -25.531 -13.633 1 97.69 326 ASP B C 1
ATOM 5581 O O . ASP B 1 326 ? -3.713 -24.719 -14.383 1 97.69 326 ASP B O 1
ATOM 5585 N N . PHE B 1 327 ? -1.901 -25.422 -13.203 1 98.56 327 PHE B N 1
ATOM 5586 C CA . PHE B 1 327 ? -1.017 -24.484 -13.883 1 98.56 327 PHE B CA 1
ATOM 5587 C C . PHE B 1 327 ? -0.859 -24.859 -15.352 1 98.56 327 PHE B C 1
ATOM 5589 O O . PHE B 1 327 ? -0.747 -26.031 -15.688 1 98.56 327 PHE B O 1
ATOM 5596 N N . VAL B 1 328 ? -0.932 -23.875 -16.188 1 98.38 328 VAL B N 1
ATOM 5597 C CA . VAL B 1 328 ? -0.568 -24.047 -17.594 1 98.38 328 VAL B CA 1
ATOM 5598 C C . VAL B 1 328 ? 0.807 -23.438 -17.844 1 98.38 328 VAL B C 1
ATOM 5600 O O . VAL B 1 328 ? 0.931 -22.219 -18.016 1 98.38 328 VAL B O 1
ATOM 5603 N N . ILE B 1 329 ? 1.834 -24.25 -17.875 1 98.75 329 ILE B N 1
ATOM 5604 C CA . ILE B 1 329 ? 3.219 -23.875 -18.156 1 98.75 329 ILE B CA 1
ATOM 5605 C C . ILE B 1 329 ? 3.752 -24.672 -19.328 1 98.75 329 ILE B C 1
ATOM 5607 O O . ILE B 1 329 ? 4.281 -25.766 -19.156 1 98.75 329 ILE B O 1
ATOM 5611 N N . LYS B 1 330 ? 3.602 -24.109 -20.469 1 98.25 330 LYS B N 1
ATOM 5612 C CA . LYS B 1 330 ? 3.986 -24.828 -21.672 1 98.25 330 LYS B CA 1
ATOM 5613 C C . LYS B 1 330 ? 4.133 -23.875 -22.859 1 98.25 330 LYS B C 1
ATOM 5615 O O . LYS B 1 330 ? 3.553 -22.781 -22.859 1 98.25 330 LYS B O 1
ATOM 5620 N N . SER B 1 331 ? 4.844 -24.297 -23.859 1 98.5 331 SER B N 1
ATOM 5621 C CA . SER B 1 331 ? 4.902 -23.578 -25.125 1 98.5 331 SER B CA 1
ATOM 5622 C C . SER B 1 331 ? 3.6 -23.734 -25.906 1 98.5 331 SER B C 1
ATOM 5624 O O . SER B 1 331 ? 2.857 -24.703 -25.703 1 98.5 331 SER B O 1
ATOM 5626 N N . ALA B 1 332 ? 3.35 -22.766 -26.766 1 98.12 332 ALA B N 1
ATOM 5627 C CA . ALA B 1 332 ? 2.248 -22.922 -27.703 1 98.12 332 ALA B CA 1
ATOM 5628 C C . ALA B 1 332 ? 2.449 -24.172 -28.578 1 98.12 332 ALA B C 1
ATOM 5630 O O . ALA B 1 332 ? 3.582 -24.531 -28.906 1 98.12 332 ALA B O 1
ATOM 5631 N N . LYS B 1 333 ? 1.35 -24.844 -28.906 1 95.19 333 LYS B N 1
ATOM 5632 C CA . LYS B 1 333 ? 1.39 -26.109 -29.656 1 95.19 333 LYS B CA 1
ATOM 5633 C C . LYS B 1 333 ? 2.201 -25.953 -30.938 1 95.19 333 LYS B C 1
ATOM 5635 O O . LYS B 1 333 ? 3 -26.828 -31.281 1 95.19 333 LYS B O 1
ATOM 5640 N N . ASP B 1 334 ? 2.049 -24.844 -31.703 1 91.88 334 ASP B N 1
ATOM 5641 C CA . ASP B 1 334 ? 2.664 -24.734 -33.031 1 91.88 334 ASP B CA 1
ATOM 5642 C C . ASP B 1 334 ? 3.818 -23.734 -33 1 91.88 334 ASP B C 1
ATOM 5644 O O . ASP B 1 334 ? 4.266 -23.266 -34.062 1 91.88 334 ASP B O 1
ATOM 5648 N N . ASN B 1 335 ? 4.289 -23.344 -31.859 1 97.56 335 ASN B N 1
ATOM 5649 C CA . ASN B 1 335 ? 5.371 -22.375 -31.766 1 97.56 335 ASN B CA 1
ATOM 5650 C C . ASN B 1 335 ? 6.09 -22.453 -30.422 1 97.56 335 ASN B C 1
ATOM 5652 O O . ASN B 1 335 ? 5.672 -21.828 -29.453 1 97.56 335 ASN B O 1
ATOM 5656 N N . PRO B 1 336 ? 7.18 -23.141 -30.328 1 97.62 336 PRO B N 1
ATOM 5657 C CA . PRO B 1 336 ? 7.895 -23.312 -29.062 1 97.62 336 PRO B CA 1
ATOM 5658 C C . PRO B 1 336 ? 8.414 -21.984 -28.5 1 97.62 336 PRO B C 1
ATOM 5660 O O . PRO B 1 336 ? 8.789 -21.922 -27.328 1 97.62 336 PRO B O 1
ATOM 5663 N N . ASN B 1 337 ? 8.359 -20.906 -29.328 1 98.38 337 ASN B N 1
ATOM 5664 C CA . ASN B 1 337 ? 8.914 -19.625 -28.922 1 98.38 337 ASN B CA 1
ATOM 5665 C C . ASN B 1 337 ? 7.871 -18.766 -28.203 1 98.38 337 ASN B C 1
ATOM 5667 O O . ASN B 1 337 ? 8.188 -17.688 -27.688 1 98.38 337 ASN B O 1
ATOM 5671 N N . PHE B 1 338 ? 6.637 -19.234 -28.156 1 98.81 338 PHE B N 1
ATOM 5672 C CA . PHE B 1 338 ? 5.594 -18.609 -27.359 1 98.81 338 PHE B CA 1
ATOM 5673 C C . PHE B 1 338 ? 5.273 -19.453 -26.125 1 98.81 338 PHE B C 1
ATOM 5675 O O . PHE B 1 338 ? 4.605 -20.484 -26.234 1 98.81 338 PHE B O 1
ATOM 5682 N N . ILE B 1 339 ? 5.734 -19.016 -24.984 1 98.88 339 ILE B N 1
ATOM 5683 C CA . ILE B 1 339 ? 5.629 -19.797 -23.75 1 98.88 339 ILE B CA 1
ATOM 5684 C C . ILE B 1 339 ? 4.52 -19.219 -22.875 1 98.88 339 ILE B C 1
ATOM 5686 O O . ILE B 1 339 ? 4.523 -18.016 -22.562 1 98.88 339 ILE B O 1
ATOM 5690 N N . ASN B 1 340 ? 3.586 -20.078 -22.5 1 98.81 340 ASN B N 1
ATOM 5691 C CA . ASN B 1 340 ? 2.488 -19.672 -21.625 1 98.81 340 ASN B CA 1
ATOM 5692 C C . ASN B 1 340 ? 2.746 -20.062 -20.172 1 98.81 340 ASN B C 1
ATOM 5694 O O . ASN B 1 340 ? 3.129 -21.203 -19.891 1 98.81 340 ASN B O 1
ATOM 5698 N N . VAL B 1 341 ? 2.602 -19.156 -19.266 1 98.81 341 VAL B N 1
ATOM 5699 C CA . VAL B 1 341 ? 2.588 -19.359 -17.828 1 98.81 341 VAL B CA 1
ATOM 5700 C C . VAL B 1 341 ? 1.332 -18.719 -17.219 1 98.81 341 VAL B C 1
ATOM 5702 O O . VAL B 1 341 ? 1.371 -17.594 -16.734 1 98.81 341 VAL B O 1
ATOM 5705 N N . VAL B 1 342 ? 0.217 -19.469 -17.203 1 98.25 342 VAL B N 1
ATOM 5706 C CA . VAL B 1 342 ? -1.093 -18.906 -16.891 1 98.25 342 VAL B CA 1
ATOM 5707 C C . VAL B 1 342 ? -1.866 -19.891 -16 1 98.25 342 VAL B C 1
ATOM 5709 O O . VAL B 1 342 ? -1.39 -20.984 -15.711 1 98.25 342 VAL B O 1
ATOM 5712 N N . GLY B 1 343 ? -2.971 -19.359 -15.5 1 97.94 343 GLY B N 1
ATOM 5713 C CA . GLY B 1 343 ? -3.787 -20.203 -14.641 1 97.94 343 GLY B CA 1
ATOM 5714 C C . GLY B 1 343 ? -3.113 -20.547 -13.328 1 97.94 343 GLY B C 1
ATOM 5715 O O . GLY B 1 343 ? -3.326 -21.625 -12.773 1 97.94 343 GLY B O 1
ATOM 5716 N N . THR B 1 344 ? -2.229 -19.594 -12.82 1 94.94 344 THR B N 1
ATOM 5717 C CA . THR B 1 344 ? -1.374 -19.922 -11.688 1 94.94 344 THR B CA 1
ATOM 5718 C C . THR B 1 344 ? -2.088 -19.641 -10.367 1 94.94 344 THR B C 1
ATOM 5720 O O . THR B 1 344 ? -1.449 -19.547 -9.312 1 94.94 344 THR B O 1
ATOM 5723 N N . LYS B 1 345 ? -3.416 -19.484 -10.344 1 91.69 345 LYS B N 1
ATOM 5724 C CA . LYS B 1 345 ? -4.168 -19.344 -9.102 1 91.69 345 LYS B CA 1
ATOM 5725 C C . LYS B 1 345 ? -3.301 -19.719 -7.895 1 91.69 345 LYS B C 1
ATOM 5727 O O . LYS B 1 345 ? -2.072 -19.703 -7.984 1 91.69 345 LYS B O 1
ATOM 5732 N N . SER B 1 346 ? -3.852 -19.891 -6.695 1 91.31 346 SER B N 1
ATOM 5733 C CA . SER B 1 346 ? -3.125 -20.5 -5.586 1 91.31 346 SER B CA 1
ATOM 5734 C C . SER B 1 346 ? -2.717 -21.922 -5.914 1 91.31 346 SER B C 1
ATOM 5736 O O . SER B 1 346 ? -3.498 -22.688 -6.496 1 91.31 346 SER B O 1
ATOM 5738 N N . PRO B 1 347 ? -1.469 -22.234 -5.73 1 96.12 347 PRO B N 1
ATOM 5739 C CA . PRO B 1 347 ? -0.417 -21.578 -4.949 1 96.12 347 PRO B CA 1
ATOM 5740 C C . PRO B 1 347 ? 0.629 -20.906 -5.824 1 96.12 347 PRO B C 1
ATOM 5742 O O . PRO B 1 347 ? 1.831 -21.047 -5.582 1 96.12 347 PRO B O 1
ATOM 5745 N N . GLY B 1 348 ? 0.156 -20.062 -6.766 1 97.31 348 GLY B N 1
ATOM 5746 C CA . GLY B 1 348 ? 1.042 -19.391 -7.699 1 97.31 348 GLY B CA 1
ATOM 5747 C C . GLY B 1 348 ? 2.162 -18.625 -7.012 1 97.31 348 GLY B C 1
ATOM 5748 O O . GLY B 1 348 ? 3.316 -18.703 -7.438 1 97.31 348 GLY B O 1
ATOM 5749 N N . LEU B 1 349 ? 1.848 -17.922 -5.93 1 98.12 349 LEU B N 1
ATOM 5750 C CA . LEU B 1 349 ? 2.855 -17.203 -5.164 1 98.12 349 LEU B CA 1
ATOM 5751 C C . LEU B 1 349 ? 3.914 -18.141 -4.617 1 98.12 349 LEU B C 1
ATOM 5753 O O . LEU B 1 349 ? 5.113 -17.906 -4.781 1 98.12 349 LEU B O 1
ATOM 5757 N N . SER B 1 350 ? 3.5 -19.25 -4.043 1 98.5 350 SER B N 1
ATOM 5758 C CA . SER B 1 350 ? 4.391 -20.25 -3.459 1 98.5 350 SER B CA 1
ATOM 5759 C C . SER B 1 350 ? 5.254 -20.906 -4.531 1 98.5 350 SER B C 1
ATOM 5761 O O . SER B 1 350 ? 6.43 -21.203 -4.297 1 98.5 350 SER B O 1
ATOM 5763 N N . ALA B 1 351 ? 4.691 -21.109 -5.652 1 98.75 351 ALA B N 1
ATOM 5764 C CA . ALA B 1 351 ? 5.324 -21.906 -6.699 1 98.75 351 ALA B CA 1
ATOM 5765 C C . ALA B 1 351 ? 6.18 -21.031 -7.613 1 98.75 351 ALA B C 1
ATOM 5767 O O . ALA B 1 351 ? 6.898 -21.547 -8.477 1 98.75 351 ALA B O 1
ATOM 5768 N N . ALA B 1 352 ? 6.176 -19.719 -7.449 1 98.81 352 ALA B N 1
ATOM 5769 C CA . ALA B 1 352 ? 6.719 -18.766 -8.414 1 98.81 352 ALA B CA 1
ATOM 5770 C C . ALA B 1 352 ? 8.18 -19.094 -8.734 1 98.81 352 ALA B C 1
ATOM 5772 O O . ALA B 1 352 ? 8.555 -19.188 -9.906 1 98.81 352 ALA B O 1
ATOM 5773 N N . PRO B 1 353 ? 9.039 -19.359 -7.75 1 98.88 353 PRO B N 1
ATOM 5774 C CA . PRO B 1 353 ? 10.43 -19.672 -8.094 1 98.88 353 PRO B CA 1
ATOM 5775 C C . PRO B 1 353 ? 10.555 -20.953 -8.906 1 98.88 353 PRO B C 1
ATOM 5777 O O . PRO B 1 353 ? 11.398 -21.047 -9.797 1 98.88 353 PRO B O 1
ATOM 5780 N N . ALA B 1 354 ? 9.75 -21.922 -8.531 1 98.88 354 ALA B N 1
ATOM 5781 C CA . ALA B 1 354 ? 9.773 -23.188 -9.258 1 98.88 354 ALA B CA 1
ATOM 5782 C C . ALA B 1 354 ? 9.258 -23.016 -10.68 1 98.88 354 ALA B C 1
ATOM 5784 O O . ALA B 1 354 ? 9.789 -23.625 -11.617 1 98.88 354 ALA B O 1
ATOM 5785 N N . ILE B 1 355 ? 8.25 -22.25 -10.812 1 98.88 355 ILE B N 1
ATOM 5786 C CA . ILE B 1 355 ? 7.691 -21.953 -12.125 1 98.88 355 ILE B CA 1
ATOM 5787 C C . ILE B 1 355 ? 8.758 -21.312 -13.008 1 98.88 355 ILE B C 1
ATOM 5789 O O . ILE B 1 355 ? 8.891 -21.656 -14.188 1 98.88 355 ILE B O 1
ATOM 5793 N N . ALA B 1 356 ? 9.508 -20.391 -12.469 1 98.88 356 ALA B N 1
ATOM 5794 C CA . ALA B 1 356 ? 10.562 -19.734 -13.219 1 98.88 356 ALA B CA 1
ATOM 5795 C C . ALA B 1 356 ? 11.57 -20.734 -13.766 1 98.88 356 ALA B C 1
ATOM 5797 O O . ALA B 1 356 ? 12.031 -20.609 -14.898 1 98.88 356 ALA B O 1
ATOM 5798 N N . LEU B 1 357 ? 11.906 -21.719 -13.016 1 98.75 357 LEU B N 1
ATOM 5799 C CA . LEU B 1 357 ? 12.836 -22.75 -13.453 1 98.75 357 LEU B CA 1
ATOM 5800 C C . LEU B 1 357 ? 12.242 -23.578 -14.594 1 98.75 357 LEU B C 1
ATOM 5802 O O . LEU B 1 357 ? 12.953 -23.969 -15.516 1 98.75 357 LEU B O 1
ATOM 5806 N N . GLU B 1 358 ? 10.953 -23.891 -14.445 1 98.81 358 GLU B N 1
ATOM 5807 C CA . GLU B 1 358 ? 10.281 -24.594 -15.531 1 98.81 358 GLU B CA 1
ATOM 5808 C C . GLU B 1 358 ? 10.359 -23.797 -16.828 1 98.81 358 GLU B C 1
ATOM 5810 O O . GLU B 1 358 ? 10.508 -24.375 -17.906 1 98.81 358 GLU B O 1
ATOM 5815 N N . VAL B 1 359 ? 10.219 -22.484 -16.734 1 98.81 359 VAL B N 1
ATOM 5816 C CA . VAL B 1 359 ? 10.266 -21.625 -17.906 1 98.81 359 VAL B CA 1
ATOM 5817 C C . VAL B 1 359 ? 11.656 -21.688 -18.531 1 98.81 359 VAL B C 1
ATOM 5819 O O . VAL B 1 359 ? 11.797 -21.719 -19.75 1 98.81 359 VAL B O 1
ATOM 5822 N N . VAL B 1 360 ? 12.711 -21.703 -17.75 1 98.31 360 VAL B N 1
ATOM 5823 C CA . VAL B 1 360 ? 14.086 -21.797 -18.234 1 98.31 360 VAL B CA 1
ATOM 5824 C C . VAL B 1 360 ? 14.25 -23.094 -19.031 1 98.31 360 VAL B C 1
ATOM 5826 O O . VAL B 1 360 ? 14.898 -23.109 -20.078 1 98.31 360 VAL B O 1
ATOM 5829 N N . LYS B 1 361 ? 13.672 -24.203 -18.516 1 98.38 361 LYS B N 1
ATOM 5830 C CA . LYS B 1 361 ? 13.734 -25.469 -19.234 1 98.38 361 LYS B CA 1
ATOM 5831 C C . LYS B 1 361 ? 13.086 -25.344 -20.609 1 98.38 361 LYS B C 1
ATOM 5833 O O . LYS B 1 361 ? 13.594 -25.891 -21.594 1 98.38 361 LYS B O 1
ATOM 5838 N N . LEU B 1 362 ? 11.984 -24.688 -20.656 1 98.62 362 LEU B N 1
ATOM 5839 C CA . LEU B 1 362 ? 11.281 -24.516 -21.922 1 98.62 362 LEU B CA 1
ATOM 5840 C C . LEU B 1 362 ? 12.094 -23.656 -22.891 1 98.62 362 LEU B C 1
ATOM 5842 O O . LEU B 1 362 ? 12.141 -23.938 -24.094 1 98.62 362 LEU B O 1
ATOM 5846 N N . ILE B 1 363 ? 12.719 -22.578 -22.375 1 98.12 363 ILE B N 1
ATOM 5847 C CA . ILE B 1 363 ? 13.555 -21.703 -23.203 1 98.12 363 ILE B CA 1
ATOM 5848 C C . ILE B 1 363 ? 14.703 -22.516 -23.797 1 98.12 363 ILE B C 1
ATOM 5850 O O . ILE B 1 363 ? 15.039 -22.359 -24.984 1 98.12 363 ILE B O 1
ATOM 5854 N N . LYS B 1 364 ? 15.242 -23.453 -23.031 1 96.5 364 LYS B N 1
ATOM 5855 C CA . LYS B 1 364 ? 16.375 -24.25 -23.469 1 96.5 364 LYS B CA 1
ATOM 5856 C C . LYS B 1 364 ? 15.992 -25.188 -24.594 1 96.5 364 LYS B C 1
ATOM 5858 O O . LYS B 1 364 ? 16.859 -25.719 -25.297 1 96.5 364 LYS B O 1
ATOM 5863 N N . LYS B 1 365 ? 14.727 -25.391 -24.75 1 96.5 365 LYS B N 1
ATOM 5864 C CA . LYS B 1 365 ? 14.242 -26.25 -25.828 1 96.5 365 LYS B CA 1
ATOM 5865 C C . LYS B 1 365 ? 14.078 -25.453 -27.125 1 96.5 365 LYS B C 1
ATOM 5867 O O . LYS B 1 365 ? 13.844 -26.031 -28.188 1 96.5 365 LYS B O 1
ATOM 5872 N N . THR B 1 366 ? 14.156 -24.156 -27.047 1 96.5 366 THR B N 1
ATOM 5873 C CA . THR B 1 366 ? 14.102 -23.312 -28.234 1 96.5 366 THR B CA 1
ATOM 5874 C C . THR B 1 366 ? 15.492 -23.141 -28.844 1 96.5 366 THR B C 1
ATOM 5876 O O . THR B 1 366 ? 16.438 -23.812 -28.422 1 96.5 366 THR B O 1
ATOM 5879 N N . ASN B 1 367 ? 15.641 -22.266 -29.844 1 94.31 367 ASN B N 1
ATOM 5880 C CA . ASN B 1 367 ? 16.922 -22.031 -30.516 1 94.31 367 ASN B CA 1
ATOM 5881 C C . ASN B 1 367 ? 17.734 -20.953 -29.812 1 94.31 367 ASN B C 1
ATOM 5883 O O . ASN B 1 367 ? 18.875 -20.672 -30.203 1 94.31 367 ASN B O 1
ATOM 5887 N N . LEU B 1 368 ? 17.125 -20.391 -28.766 1 95.5 368 LEU B N 1
ATOM 5888 C CA . LEU B 1 368 ? 17.875 -19.375 -28.031 1 95.5 368 LEU B CA 1
ATOM 5889 C C . LEU B 1 368 ? 18.828 -20.016 -27.047 1 95.5 368 LEU B C 1
ATOM 5891 O O . LEU B 1 368 ? 18.406 -20.734 -26.141 1 95.5 368 LEU B O 1
ATOM 5895 N N . LYS B 1 369 ? 20.141 -19.781 -27.25 1 94.31 369 LYS B N 1
ATOM 5896 C CA . LYS B 1 369 ? 21.156 -20.281 -26.328 1 94.31 369 LYS B CA 1
ATOM 5897 C C . LYS B 1 369 ? 21.328 -19.344 -25.141 1 94.31 369 LYS B C 1
ATOM 5899 O O . LYS B 1 369 ? 21.531 -18.141 -25.328 1 94.31 369 LYS B O 1
ATOM 5904 N N . ILE B 1 370 ? 21.141 -19.891 -23.938 1 94.06 370 ILE B N 1
ATOM 5905 C CA . ILE B 1 370 ? 21.344 -19.078 -22.734 1 94.06 370 ILE B CA 1
ATOM 5906 C C . ILE B 1 370 ? 22.406 -19.75 -21.859 1 94.06 370 ILE B C 1
ATOM 5908 O O . ILE B 1 370 ? 22.438 -20.969 -21.734 1 94.06 370 ILE B O 1
ATOM 5912 N N . THR B 1 371 ? 23.344 -18.875 -21.281 1 94.5 371 THR B N 1
ATOM 5913 C CA . THR B 1 371 ? 24.406 -19.344 -20.391 1 94.5 371 THR B CA 1
ATOM 5914 C C . THR B 1 371 ? 24.375 -18.562 -19.078 1 94.5 371 THR B C 1
ATOM 5916 O O . THR B 1 371 ? 24.188 -17.344 -19.078 1 94.5 371 THR B O 1
ATOM 5919 N N . LYS B 1 372 ? 24.625 -19.219 -17.984 1 95 372 LYS B N 1
ATOM 5920 C CA . LYS B 1 372 ? 24.625 -18.562 -16.672 1 95 372 LYS B CA 1
ATOM 5921 C C . LYS B 1 372 ? 25.766 -17.578 -16.562 1 95 372 LYS B C 1
ATOM 5923 O O . LYS B 1 372 ? 26.875 -17.828 -17.062 1 95 372 LYS B O 1
ATOM 5928 N N . LYS B 1 373 ? 25.5 -16.484 -15.859 1 93.62 373 LYS B N 1
ATOM 5929 C CA . LYS B 1 373 ? 26.531 -15.5 -15.578 1 93.62 373 LYS B CA 1
ATOM 5930 C C . LYS B 1 373 ? 27.594 -16.047 -14.625 1 93.62 373 LYS B C 1
ATOM 5932 O O . LYS B 1 373 ? 27.281 -16.875 -13.758 1 93.62 373 LYS B O 1
ATOM 5937 N N . SER B 1 374 ? 28.734 -15.5 -14.883 1 90.38 374 SER B N 1
ATOM 5938 C CA . SER B 1 374 ? 29.797 -15.789 -13.914 1 90.38 374 SER B CA 1
ATOM 5939 C C . SER B 1 374 ? 29.609 -14.984 -12.633 1 90.38 374 SER B C 1
ATOM 5941 O O . SER B 1 374 ? 29.938 -15.453 -11.547 1 90.38 374 SER B O 1
ATOM 5943 N N . TYR B 1 375 ? 29.062 -13.773 -12.875 1 89.5 375 TYR B N 1
ATOM 5944 C CA . TYR B 1 375 ? 28.797 -12.898 -11.734 1 89.5 375 TYR B CA 1
ATOM 5945 C C . TYR B 1 375 ? 27.344 -12.406 -11.75 1 89.5 375 TYR B C 1
ATOM 5947 O O . TYR B 1 375 ? 26.875 -11.867 -12.758 1 89.5 375 TYR B O 1
ATOM 5955 N N . PHE B 1 376 ? 26.672 -12.703 -10.766 1 91.69 376 PHE B N 1
ATOM 5956 C CA . PHE B 1 376 ? 25.266 -12.32 -10.578 1 91.69 376 PHE B CA 1
ATOM 5957 C C . PHE B 1 376 ? 25.109 -11.445 -9.336 1 91.69 376 PHE B C 1
ATOM 5959 O O . PHE B 1 376 ? 25.5 -11.844 -8.242 1 91.69 376 PHE B O 1
ATOM 5966 N N . LYS B 1 377 ? 24.672 -10.172 -9.469 1 92.25 377 LYS B N 1
ATOM 5967 C CA . LYS B 1 377 ? 24.375 -9.289 -8.352 1 92.25 377 LYS B CA 1
ATOM 5968 C C . LYS B 1 377 ? 23.016 -9.625 -7.734 1 92.25 377 LYS B C 1
ATOM 5970 O O . LYS B 1 377 ? 22.016 -8.977 -8.031 1 92.25 377 LYS B O 1
ATOM 5975 N N . GLY B 1 378 ? 23.031 -10.484 -6.855 1 92.25 378 GLY B N 1
ATOM 5976 C CA . GLY B 1 378 ? 21.781 -11.07 -6.406 1 92.25 378 GLY B CA 1
ATOM 5977 C C . GLY B 1 378 ? 21.281 -10.492 -5.094 1 92.25 378 GLY B C 1
ATOM 5978 O O . GLY B 1 378 ? 20.156 -10.742 -4.684 1 92.25 378 GLY B O 1
ATOM 5979 N N . ARG B 1 379 ? 22.078 -9.578 -4.383 1 91.06 379 ARG B N 1
ATOM 5980 C CA . ARG B 1 379 ? 21.734 -9.102 -3.053 1 91.06 379 ARG B CA 1
ATOM 5981 C C . ARG B 1 379 ? 20.891 -7.836 -3.135 1 91.06 379 ARG B C 1
ATOM 5983 O O . ARG B 1 379 ? 21.188 -6.93 -3.916 1 91.06 379 ARG B O 1
ATOM 5990 N N . PHE B 1 380 ? 19.828 -7.832 -2.438 1 92.38 380 PHE B N 1
ATOM 5991 C CA . PHE B 1 380 ? 18.969 -6.664 -2.277 1 92.38 380 PHE B CA 1
ATOM 5992 C C . PHE B 1 380 ? 18.359 -6.625 -0.881 1 92.38 380 PHE B C 1
ATOM 5994 O O . PHE B 1 380 ? 17.922 -7.652 -0.365 1 92.38 380 PHE B O 1
ATOM 6001 N N . LYS B 1 381 ? 18.453 -5.434 -0.252 1 84.88 381 LYS B N 1
ATOM 6002 C CA . LYS B 1 381 ? 17.828 -5.234 1.05 1 84.88 381 LYS B CA 1
ATOM 6003 C C . LYS B 1 381 ? 16.938 -3.986 1.048 1 84.88 381 LYS B C 1
ATOM 6005 O O . LYS B 1 381 ? 17.406 -2.889 0.741 1 84.88 381 LYS B O 1
ATOM 6010 N N . GLU B 1 382 ? 15.734 -4.223 1.346 1 78.75 382 GLU B N 1
ATOM 6011 C CA . GLU B 1 382 ? 14.82 -3.094 1.51 1 78.75 382 GLU B CA 1
ATOM 6012 C C . GLU B 1 382 ? 15.156 -2.291 2.764 1 78.75 382 GLU B C 1
ATOM 6014 O O . GLU B 1 382 ? 15.336 -2.861 3.842 1 78.75 382 GLU B O 1
ATOM 6019 N N . LEU B 1 383 ? 15.328 -0.962 2.736 1 69.88 383 LEU B N 1
ATOM 6020 C CA . LEU B 1 383 ? 15.766 -0.146 3.865 1 69.88 383 LEU B CA 1
ATOM 6021 C C . LEU B 1 383 ? 14.617 0.071 4.852 1 69.88 383 LEU B C 1
ATOM 6023 O O . LEU B 1 383 ? 14.844 0.169 6.059 1 69.88 383 LEU B O 1
ATOM 6027 N N . ILE B 1 384 ? 13.453 0.353 4.23 1 76.56 384 ILE B N 1
ATOM 6028 C CA . ILE B 1 384 ? 12.289 0.591 5.086 1 76.56 384 ILE B CA 1
ATOM 6029 C C . ILE B 1 384 ? 11.078 -0.152 4.527 1 76.56 384 ILE B C 1
ATOM 6031 O O . ILE B 1 384 ? 10.906 -0.246 3.309 1 76.56 384 ILE B O 1
#

pLDDT: mean 96.19, std 5.24, range [55.88, 98.94]

Radius of gyration: 27.1 Å; Cα contacts (8 Å, |Δi|>4): 1958; chains: 2; bounding box: 56×75×75 Å

Secondary structure (DSSP, 8-state):
-EEEEEEEE--SHHHHHHHHHHTTEES--EEEE-SSSSSS-STTTSS--EE--SSSS-TTSHHHHHHHHHHHHIIIIIHHHEE-SEEEEEEEEEE-SHHHHHHHHHHHHHHHHHT--GGGEEEEEHHHHHHH-TTS-TT--EEEEEEEEEEE-HHHHHHHHHHHHHHTT-EEESS--EEEEEEETTEEEEEETTS-EEEEEEEEE--GGGHHHHHHHTT-----EEEEEEEEEEEPGGGGGG-SSEEEEPPBTTBS--EEEE-TTS-EEEE---EES--GGGTT---HHHHHHHHHHHHHH-TT--TT-EEEEEEEEEEEETTTSS-EEEEETTEEEEEEEE--TTTHHHHHHHHHHHHHHHHHTSS---EE-S-----EE---/-EEEEEEEE--SHHHHHHHHHHTTEES--EEEE-SSSSSS-STTTSS--EE--SSSS-TTSHHHHHHHHHHHHIIIIIHHHEE-SEEEEEEEEEE-SHHHHHHHHHHHHHHHHHT--GGGEEEEEHHHHHHH-TTS-TT--EEEEEEEEEEE-HHHHHHHHHHHHHHTT-EEESS--EEEEEEETTEEEEEETTS-EEEEEEEEE--GGGHHHHHHHTT-----EEEEEEEEEEEPGGGGGG-SSEEEEPPBTTBS--EEEE-TTS-EEEE---EES--GGGTT---HHHHHHHHHHHHHH-TT--TT-EEEEEEEEEEEETTTSS-EEEEETTEEEEEEEE--TTTHHHHHHHHHHHHHHHHHTSS---EE-S-----EE---

Foldseek 3Di:
DAEFAEEEEAQALQSLLLLLVQLQWPPGAYEYEAQAQAGNPAQLQFDQQKLDCQLQDDLVFVLSLLSNVLLVCCVPPQVVFFDAQKDQFKEKAWDLDDVQVVLQVSSLVSSVSSPRDNVQWDKDALVRCCVQQVQWDSSTGIIIIGRSMMGGRRRRSSVRSNVLSVVSPHHYDYSWAWDAWEDDPQWIWTATPVGDIYIYNFYEQPHEQCSLVRCVRHVQNPFHKFKKKWKKFKFDLVQLSNHRHWYFYPDDVQGSHWTWHHHSVNITMTDTDIDTRDDPVCRKPDDPVRLVVRVVRVCNTRVVDPSVRTPDMIMHMFIATPPPSHWDFAARPVGLRYTYGYRCGPPNSSSSNVSSVSNVVSVVVDPDDIGGDPDRPSHDHDPD/DAEFAEEEEAQALQSLLLLLVQLQWPPGAYEYEAQAQAGNPAQLQFDQQKLDCQLPDDLVFVLSLLSNVLLVCCVPPQVVFFDAQKDQFKEKAWDLDDVQVVLQVSSLVSSVSSPRDNVQWDKDALVRCCVQQVQWDSSTGIIIIGRSMMGGRRRRSSVRSNVLSVVSPHHYDYSWAWDAWEDDPQWIWTATPVGDIYIYNFYEQPHEQCSLVRCVRHVQNPFHKFKKKWKKFKFDLVQLSNHRHWYFYPDDVQGSHWTWHHHSVNITMTDTDIDTRDDPVCRKPDDPVRLVVRVVRVCNTRVPDPSVRTPDMIMHMFIATPVPSHWDFAARPVDLRYTYGYRCGPPNSSSSNVSSVSNVVSVVVDPDDIGGDPDRPSHDHDPD

Organism: Mycoplasmopsis pulmonis (strain UAB CTIP) (NCBI:txid272635)